Protein AF-A0A2U1KRF7-F1 (afdb_monomer_lite)

Sequence (469 aa):
MEERRSLESELLVAESEMSHTAIEYLTYWASHNYSDQDPPHFYTNRIFAVLMRTLLDIQHEHDFDFDFDEEDSNFRFGKECLLRLAKALGGDIMLPIASHHFSRALNRDSQQVVTMVLNSFHHPHPRVRWAAITAIARLSIELYSHFQLQYYTRVLPALASAMGDPRLQAHAASALINFNKNCTPDMLTPYLDEIVSALCLLLQSGNNKFWVQEVALTALASVADNSTQEQFQKYYDQVMPYLKAILLVSKDEKASCMLRVKAKRCIGHFVGKDKFRDDPKPVNSSFYDANSVYHELLVVLGYYWNGLSVSDLPLSYSTHFDRSLDYKSLGVTSIEELLVKMGDRVHWREHRESKVKYVMSASVVEVRRRLYLKPDVQTLLNSHHGEIKFGIFEDVYWDQFKRIFHYGFYGLTDLDHLCEALKDILEVELDRSGEKVIKAVKRYNLRKRKRQLSEPGPRPKKIAPSKCK

Structure (mmCIF, N/CA/C/O backbone):
data_AF-A0A2U1KRF7-F1
#
_entry.id   AF-A0A2U1KRF7-F1
#
loop_
_atom_site.group_PDB
_atom_site.id
_atom_site.type_symbol
_atom_site.label_atom_id
_atom_site.label_alt_id
_atom_site.label_comp_id
_atom_site.label_asym_id
_atom_site.label_entity_id
_atom_site.label_seq_id
_atom_site.pdbx_PDB_ins_code
_atom_site.Cartn_x
_atom_site.Cartn_y
_atom_site.Cartn_z
_atom_site.occupancy
_atom_site.B_iso_or_equiv
_atom_site.auth_seq_id
_atom_site.auth_comp_id
_atom_site.auth_asym_id
_atom_site.auth_atom_id
_atom_site.pdbx_PDB_model_num
ATOM 1 N N . MET A 1 1 ? 18.067 10.976 -38.534 1.00 59.56 1 MET A N 1
ATOM 2 C CA . MET A 1 1 ? 18.008 9.747 -39.367 1.00 59.56 1 MET A CA 1
ATOM 3 C C . MET A 1 1 ? 18.675 8.575 -38.654 1.00 59.56 1 MET A C 1
ATOM 5 O O . MET A 1 1 ? 18.077 7.513 -38.587 1.00 59.56 1 MET A O 1
ATOM 9 N N . GLU A 1 2 ? 19.865 8.777 -38.088 1.00 65.62 2 GLU A N 1
ATOM 10 C CA . GLU A 1 2 ? 20.607 7.772 -37.310 1.00 65.62 2 GLU A CA 1
ATOM 11 C C . GLU A 1 2 ? 19.913 7.401 -35.986 1.00 65.62 2 GLU A C 1
ATOM 13 O O . GLU A 1 2 ? 19.698 6.225 -35.720 1.00 65.62 2 GLU A O 1
ATOM 18 N N . GLU A 1 3 ? 19.405 8.390 -35.244 1.00 67.25 3 GLU A N 1
ATOM 19 C CA . GLU A 1 3 ? 18.611 8.167 -34.023 1.00 67.25 3 GLU A CA 1
ATOM 20 C C . GLU A 1 3 ? 17.322 7.363 -34.282 1.00 67.25 3 GLU A C 1
ATOM 22 O O . GLU A 1 3 ? 17.026 6.420 -33.557 1.00 67.25 3 GLU A O 1
ATOM 27 N N . ARG A 1 4 ? 16.594 7.652 -35.374 1.00 70.75 4 ARG A N 1
ATOM 28 C CA . ARG A 1 4 ? 15.397 6.875 -35.760 1.00 70.75 4 ARG A CA 1
ATOM 29 C C . ARG A 1 4 ? 15.736 5.408 -36.064 1.00 70.75 4 ARG A C 1
ATOM 31 O O . ARG A 1 4 ? 15.007 4.532 -35.622 1.00 70.75 4 ARG A O 1
ATOM 38 N N . ARG A 1 5 ? 16.857 5.129 -36.744 1.00 72.88 5 ARG A N 1
ATOM 39 C CA . ARG A 1 5 ? 17.315 3.744 -36.980 1.00 72.88 5 ARG A CA 1
ATOM 40 C C . ARG A 1 5 ? 17.711 3.040 -35.682 1.00 72.88 5 ARG A C 1
ATOM 42 O O . ARG A 1 5 ? 17.433 1.855 -35.533 1.00 72.88 5 ARG A O 1
ATOM 49 N N . SER A 1 6 ? 18.336 3.762 -34.750 1.00 72.56 6 SER A N 1
ATOM 50 C CA . SER A 1 6 ? 18.671 3.235 -33.422 1.00 72.56 6 SER A CA 1
ATOM 51 C C . SER A 1 6 ? 17.411 2.855 -32.642 1.00 72.56 6 SER A C 1
ATOM 53 O O . SER A 1 6 ? 17.327 1.749 -32.118 1.00 72.56 6 SER A O 1
ATOM 55 N N . LEU A 1 7 ? 16.403 3.734 -32.616 1.00 76.38 7 LEU A N 1
ATOM 56 C CA . LEU A 1 7 ? 15.120 3.473 -31.957 1.00 76.38 7 LEU A CA 1
ATOM 57 C C . LEU A 1 7 ? 14.370 2.303 -32.599 1.00 76.38 7 LEU A C 1
ATOM 59 O O . LEU A 1 7 ? 13.812 1.476 -31.888 1.00 76.38 7 LEU A O 1
ATOM 63 N N . GLU A 1 8 ? 14.368 2.203 -33.929 1.00 81.38 8 GLU A N 1
ATOM 64 C CA . GLU A 1 8 ? 13.766 1.068 -34.639 1.00 81.38 8 GLU A CA 1
ATOM 65 C C . GLU A 1 8 ? 14.461 -0.258 -34.311 1.00 81.38 8 GLU A C 1
ATOM 67 O O . GLU A 1 8 ? 13.778 -1.260 -34.105 1.00 81.38 8 GLU A O 1
ATOM 72 N N . SER A 1 9 ? 15.793 -0.266 -34.216 1.00 77.88 9 SER A N 1
ATOM 73 C CA . SER A 1 9 ? 16.566 -1.450 -33.830 1.00 77.88 9 SER A CA 1
ATOM 74 C C . SER A 1 9 ? 16.240 -1.901 -32.406 1.00 77.88 9 SER A C 1
ATOM 76 O O . SER A 1 9 ? 15.911 -3.065 -32.191 1.00 77.88 9 SER A O 1
ATOM 78 N N . GLU A 1 10 ? 16.280 -0.984 -31.438 1.00 74.69 10 GLU A N 1
ATOM 79 C CA . GLU A 1 10 ? 15.942 -1.284 -30.039 1.00 74.69 10 GLU A CA 1
ATOM 80 C C . GLU A 1 10 ? 14.489 -1.747 -29.895 1.00 74.69 10 GLU A C 1
ATOM 82 O O . GLU A 1 10 ? 14.181 -2.649 -29.119 1.00 74.69 10 GLU A O 1
ATOM 87 N N . LEU A 1 11 ? 13.578 -1.177 -30.682 1.00 82.62 11 LEU A N 1
ATOM 88 C CA . LEU A 1 11 ? 12.170 -1.550 -30.657 1.00 82.62 11 LEU A CA 1
ATOM 89 C C . LEU A 1 11 ? 11.923 -2.951 -31.216 1.00 82.62 11 LEU A C 1
ATOM 91 O O . LEU A 1 11 ? 11.101 -3.677 -30.661 1.00 82.62 11 LEU A O 1
ATOM 95 N N . LEU A 1 12 ? 12.658 -3.359 -32.255 1.00 81.94 12 LEU A N 1
ATOM 96 C CA . LEU A 1 12 ? 12.629 -4.740 -32.739 1.00 81.94 12 LEU A CA 1
ATOM 97 C C . LEU A 1 12 ? 13.078 -5.710 -31.642 1.00 81.94 12 LEU A C 1
ATOM 99 O O . LEU A 1 12 ? 12.375 -6.682 -31.382 1.00 81.94 12 LEU A O 1
ATOM 103 N N . VAL A 1 13 ? 14.184 -5.403 -30.955 1.00 71.81 13 VAL A N 1
ATOM 104 C CA . VAL A 1 13 ? 14.706 -6.218 -29.844 1.00 71.81 13 VAL A CA 1
ATOM 105 C C . VAL A 1 13 ? 13.703 -6.282 -28.686 1.00 71.81 13 VAL A C 1
ATOM 107 O O . VAL A 1 13 ? 13.439 -7.355 -28.142 1.00 71.81 13 VAL A O 1
ATOM 110 N N . ALA A 1 14 ? 13.088 -5.157 -28.322 1.00 74.94 14 ALA A N 1
ATOM 111 C CA . ALA A 1 14 ? 12.069 -5.105 -27.278 1.00 74.94 14 ALA A CA 1
ATOM 112 C C . ALA A 1 14 ? 10.817 -5.932 -27.640 1.00 74.94 14 ALA A C 1
ATOM 114 O O . ALA A 1 14 ? 10.256 -6.615 -26.785 1.00 74.94 14 ALA A O 1
ATOM 115 N N . GLU A 1 15 ? 10.386 -5.913 -28.904 1.00 80.81 15 GLU A N 1
ATOM 116 C CA . GLU A 1 15 ? 9.208 -6.650 -29.378 1.00 80.81 15 GLU A CA 1
ATOM 117 C C . GLU A 1 15 ? 9.442 -8.159 -29.541 1.00 80.81 15 GLU A C 1
ATOM 119 O O . GLU A 1 15 ? 8.498 -8.940 -29.340 1.00 80.81 15 GLU A O 1
ATOM 124 N N . SER A 1 16 ? 10.657 -8.567 -29.923 1.00 76.75 16 SER A N 1
ATOM 125 C CA . SER A 1 16 ? 11.012 -9.969 -30.159 1.00 76.75 16 SER A CA 1
ATOM 126 C C . SER A 1 16 ? 11.502 -10.682 -28.905 1.00 76.75 16 SER A C 1
ATOM 128 O O . SER A 1 16 ? 11.119 -11.825 -28.673 1.00 76.75 16 SER A O 1
ATOM 130 N N . GLU A 1 17 ? 12.334 -10.021 -28.099 1.00 74.00 17 GLU A N 1
ATOM 131 C CA . GLU A 1 17 ? 13.054 -10.641 -26.979 1.00 74.00 17 GLU A CA 1
ATOM 132 C C . GLU A 1 17 ? 12.569 -10.163 -25.607 1.00 74.00 17 GLU A C 1
ATOM 134 O O . GLU A 1 17 ? 12.989 -10.715 -24.594 1.00 74.00 17 GLU A O 1
ATOM 139 N N . MET A 1 18 ? 11.703 -9.140 -25.545 1.00 73.44 18 MET A N 1
ATOM 140 C CA . MET A 1 18 ? 11.281 -8.505 -24.285 1.00 73.44 18 MET A CA 1
ATOM 141 C C . MET A 1 18 ? 12.471 -8.053 -23.418 1.00 73.44 18 MET A C 1
ATOM 143 O O . MET A 1 18 ? 12.418 -8.071 -22.188 1.00 73.44 18 MET A O 1
ATOM 147 N N . SER A 1 19 ? 13.559 -7.632 -24.072 1.00 72.25 19 SER A N 1
ATOM 148 C CA . SER A 1 19 ? 14.790 -7.194 -23.414 1.00 72.25 19 SER A CA 1
ATOM 149 C C . SER A 1 19 ? 14.532 -6.005 -22.487 1.00 72.25 19 SER A C 1
ATOM 151 O O . SER A 1 19 ? 14.102 -4.939 -22.934 1.00 72.25 19 SER A O 1
ATOM 153 N N . HIS A 1 20 ? 14.836 -6.163 -21.194 1.00 73.75 20 HIS A N 1
ATOM 154 C CA . HIS A 1 20 ? 14.681 -5.090 -20.202 1.00 73.75 20 HIS A CA 1
ATOM 155 C C . HIS A 1 20 ? 15.513 -3.866 -20.562 1.00 73.75 20 HIS A C 1
ATOM 157 O O . HIS A 1 20 ? 15.028 -2.750 -20.443 1.00 73.75 20 HIS A O 1
ATOM 163 N N . THR A 1 21 ? 16.733 -4.058 -21.062 1.00 67.81 21 THR A N 1
ATOM 164 C CA . THR A 1 21 ? 17.613 -2.951 -21.459 1.00 67.81 21 THR A CA 1
ATOM 165 C C . THR A 1 21 ? 17.015 -2.139 -22.607 1.00 67.81 21 THR A C 1
ATOM 167 O O . THR A 1 21 ? 16.998 -0.911 -22.540 1.00 67.81 21 THR A O 1
ATOM 170 N N . ALA A 1 22 ? 16.470 -2.816 -23.623 1.00 66.31 22 ALA A N 1
ATOM 171 C CA . ALA A 1 22 ? 15.842 -2.155 -24.765 1.00 66.31 22 ALA A CA 1
ATOM 172 C C . ALA A 1 22 ? 14.556 -1.422 -24.347 1.00 66.31 22 ALA A C 1
ATOM 174 O O . ALA A 1 22 ? 14.349 -0.257 -24.689 1.00 66.31 22 ALA A O 1
ATOM 175 N N . ILE A 1 23 ? 13.710 -2.074 -23.540 1.00 75.38 23 ILE A N 1
ATOM 176 C CA . ILE A 1 23 ? 12.477 -1.480 -23.004 1.00 75.38 23 ILE A CA 1
ATOM 177 C C . ILE A 1 23 ? 12.789 -0.266 -22.121 1.00 75.38 23 ILE A C 1
ATOM 179 O O . ILE A 1 23 ? 12.109 0.753 -22.230 1.00 75.38 23 ILE A O 1
ATOM 183 N N . GLU A 1 24 ? 13.814 -0.346 -21.271 1.00 77.12 24 GLU A N 1
ATOM 184 C CA . GLU A 1 24 ? 14.255 0.747 -20.401 1.00 77.12 24 GLU A CA 1
ATOM 185 C C . GLU A 1 24 ? 14.721 1.948 -21.226 1.00 77.12 24 GLU A C 1
ATOM 187 O O . GLU A 1 24 ? 14.269 3.070 -20.992 1.00 77.12 24 GLU A O 1
ATOM 192 N N . TYR A 1 25 ? 15.572 1.711 -22.229 1.00 73.44 25 TYR A N 1
ATOM 193 C CA . TYR A 1 25 ? 16.068 2.754 -23.124 1.00 73.44 25 TYR A CA 1
ATOM 194 C C . TYR A 1 25 ? 14.927 3.452 -23.873 1.00 73.44 25 TYR A C 1
ATOM 196 O O . TYR A 1 25 ? 14.839 4.682 -23.869 1.00 73.44 25 TYR A O 1
ATOM 204 N N . LEU A 1 26 ? 14.003 2.680 -24.453 1.00 77.06 26 LEU A N 1
ATOM 205 C CA . LEU A 1 26 ? 12.843 3.212 -25.172 1.00 77.06 26 LEU A CA 1
ATOM 206 C C . LEU A 1 26 ? 11.880 3.958 -24.244 1.00 77.06 26 LEU A C 1
ATOM 208 O O . LEU A 1 26 ? 11.366 5.012 -24.615 1.00 77.06 26 LEU A O 1
ATOM 212 N N . THR A 1 27 ? 11.657 3.447 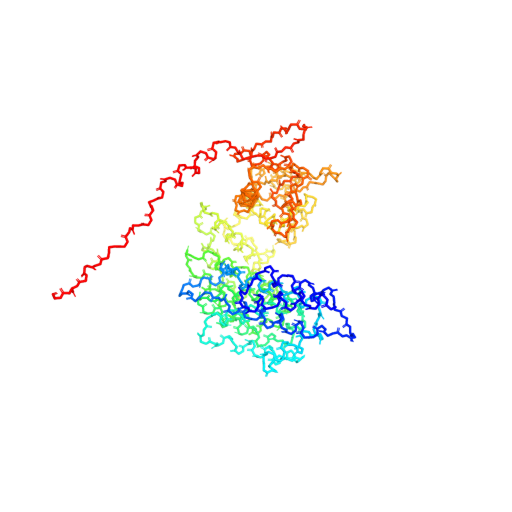-23.030 1.00 76.56 27 THR A N 1
ATOM 213 C CA . THR A 1 27 ? 10.821 4.102 -22.013 1.00 76.56 27 THR A CA 1
ATOM 214 C C . THR A 1 27 ? 11.433 5.432 -21.588 1.00 76.56 27 THR A C 1
ATOM 216 O O . THR A 1 27 ? 10.730 6.443 -21.530 1.00 76.56 27 THR A O 1
ATOM 219 N N . TYR A 1 28 ? 12.743 5.458 -21.327 1.00 77.19 28 TYR A N 1
ATOM 220 C CA . TYR A 1 28 ? 13.474 6.676 -20.997 1.00 77.19 28 TYR A CA 1
ATOM 221 C C . TYR A 1 28 ? 13.387 7.694 -22.134 1.00 77.19 28 TYR A C 1
ATOM 223 O O . TYR A 1 28 ? 13.001 8.840 -21.893 1.00 77.19 28 TYR A O 1
ATOM 231 N N . TRP A 1 29 ? 13.678 7.270 -23.368 1.00 79.69 29 TRP A N 1
ATOM 232 C CA . TRP A 1 29 ? 13.646 8.146 -24.535 1.00 79.69 29 TRP A CA 1
ATOM 233 C C . TRP A 1 29 ? 12.251 8.736 -24.752 1.00 79.69 29 TRP A C 1
ATOM 235 O O . TRP A 1 29 ? 12.123 9.956 -24.855 1.00 79.69 29 TRP A O 1
ATOM 245 N N . ALA A 1 30 ? 11.211 7.894 -24.730 1.00 80.88 30 ALA A N 1
ATOM 246 C CA . ALA A 1 30 ? 9.823 8.320 -24.900 1.00 80.88 30 ALA A CA 1
ATOM 247 C C . ALA A 1 30 ? 9.365 9.279 -23.790 1.00 80.88 30 ALA A C 1
ATOM 249 O O . ALA A 1 30 ? 8.558 10.163 -24.050 1.00 80.88 30 ALA A O 1
ATOM 250 N N . SER A 1 31 ? 9.906 9.142 -22.575 1.00 78.62 31 SER A N 1
ATOM 251 C CA . SER A 1 31 ? 9.578 10.012 -21.439 1.00 78.62 31 SER A CA 1
ATOM 252 C C . SER A 1 31 ? 10.248 11.393 -21.499 1.00 78.62 31 SER A C 1
ATOM 254 O O . SER A 1 31 ? 9.724 12.331 -20.908 1.00 78.62 31 SER A O 1
ATOM 256 N N . HIS A 1 32 ? 11.393 11.540 -22.179 1.00 76.31 32 HIS A N 1
ATOM 257 C CA . HIS A 1 32 ? 12.208 12.771 -22.131 1.00 76.31 32 HIS A CA 1
ATOM 258 C C . HIS A 1 32 ? 12.286 13.539 -23.455 1.00 76.31 32 HIS A C 1
ATOM 260 O O . HIS A 1 32 ? 12.604 14.724 -23.441 1.00 76.31 32 HIS A O 1
ATOM 266 N N . ASN A 1 33 ? 11.994 12.899 -24.589 1.00 70.62 33 ASN A N 1
ATOM 267 C CA . ASN A 1 33 ? 12.146 13.496 -25.922 1.00 70.62 33 ASN A CA 1
ATOM 268 C C . ASN A 1 33 ? 10.799 13.761 -26.613 1.00 70.62 33 ASN A C 1
ATOM 270 O O . ASN A 1 33 ? 10.704 13.768 -27.840 1.00 70.62 33 ASN A O 1
ATOM 274 N N . TYR A 1 34 ? 9.736 13.966 -25.831 1.00 64.44 34 TYR A N 1
ATOM 275 C CA . TYR A 1 34 ? 8.418 14.299 -26.363 1.00 64.44 34 TYR A CA 1
ATOM 276 C C . TYR A 1 34 ? 8.389 15.728 -26.941 1.00 64.44 34 TYR A C 1
ATOM 278 O O . TYR A 1 34 ? 8.794 16.683 -26.280 1.00 64.44 34 TYR A O 1
ATOM 286 N N . SER A 1 35 ? 7.878 15.878 -28.168 1.00 58.91 35 SER A N 1
ATOM 287 C CA . SER A 1 35 ? 7.647 17.167 -28.834 1.00 58.91 35 SER A CA 1
ATOM 288 C C . SER A 1 35 ? 6.315 17.149 -29.587 1.00 58.91 35 SER A C 1
ATOM 290 O O . SER A 1 35 ? 6.017 16.182 -30.287 1.00 58.91 35 SER A O 1
ATOM 292 N N . ASP A 1 36 ? 5.537 18.231 -29.492 1.00 55.41 36 ASP A N 1
ATOM 293 C CA . ASP A 1 36 ? 4.212 18.359 -30.123 1.00 55.41 36 ASP A CA 1
ATOM 294 C C . ASP A 1 36 ? 4.240 18.395 -31.670 1.00 55.41 36 ASP A C 1
ATOM 296 O O . ASP A 1 36 ? 3.179 18.344 -32.291 1.00 55.41 36 ASP A O 1
ATOM 300 N N . GLN A 1 37 ? 5.414 18.493 -32.319 1.00 54.06 37 GLN A N 1
ATOM 301 C CA . GLN A 1 37 ? 5.511 18.745 -33.769 1.00 54.06 37 GLN A CA 1
ATOM 302 C C . GLN A 1 37 ? 5.910 17.561 -34.679 1.00 54.06 37 GLN A C 1
ATOM 304 O O . GLN A 1 37 ? 5.771 17.723 -35.886 1.00 54.06 37 GLN A O 1
ATOM 309 N N . ASP A 1 38 ? 6.351 16.391 -34.189 1.00 53.59 38 ASP A N 1
ATOM 310 C CA . ASP A 1 38 ? 6.614 15.177 -35.014 1.00 53.59 38 ASP A CA 1
ATOM 311 C C . ASP A 1 38 ? 7.094 14.005 -34.119 1.00 53.59 38 ASP A C 1
ATOM 313 O O . ASP A 1 38 ? 7.801 14.289 -33.159 1.00 53.59 38 ASP A O 1
ATOM 317 N N . PRO A 1 39 ? 7.070 12.722 -34.545 1.00 51.59 39 PRO A N 1
ATOM 318 C CA . PRO A 1 39 ? 6.136 11.605 -34.325 1.00 51.59 39 PRO A CA 1
ATOM 319 C C . PRO A 1 39 ? 6.316 10.801 -32.992 1.00 51.59 39 PRO A C 1
ATOM 321 O O . PRO A 1 39 ? 6.534 9.581 -33.034 1.00 51.59 39 PRO A O 1
ATOM 324 N N . PRO A 1 40 ? 6.198 11.391 -31.784 1.00 53.28 40 PRO A N 1
ATOM 325 C CA . PRO A 1 40 ? 6.310 10.657 -30.519 1.00 53.28 40 PRO A CA 1
ATOM 326 C C . PRO A 1 40 ? 5.177 9.645 -30.329 1.00 53.28 40 PRO A C 1
ATOM 328 O O . PRO A 1 40 ? 5.375 8.613 -29.698 1.00 53.28 40 PRO A O 1
ATOM 331 N N . HIS A 1 41 ? 4.006 9.863 -30.937 1.00 67.88 41 HIS A N 1
ATOM 332 C CA . HIS A 1 41 ? 2.883 8.930 -30.827 1.00 67.88 41 HIS A CA 1
ATOM 333 C C . HIS A 1 41 ? 3.189 7.545 -31.401 1.00 67.88 41 HIS A C 1
ATOM 335 O O . HIS A 1 41 ? 2.669 6.565 -30.881 1.00 67.88 41 HIS A O 1
ATOM 341 N N . PHE A 1 42 ? 4.031 7.431 -32.434 1.00 76.31 42 PHE A N 1
ATOM 342 C CA . PHE A 1 42 ? 4.344 6.131 -33.031 1.00 76.31 42 PHE A CA 1
ATOM 343 C C . PHE A 1 42 ? 5.179 5.264 -32.081 1.00 76.31 42 PHE A C 1
ATOM 345 O O . PHE A 1 42 ? 4.794 4.135 -31.773 1.00 76.31 42 PHE A O 1
ATOM 352 N N . TYR A 1 43 ? 6.285 5.810 -31.571 1.00 78.06 43 TYR A N 1
ATOM 353 C CA . TYR A 1 43 ? 7.173 5.092 -30.658 1.00 78.06 43 TYR A CA 1
ATOM 354 C C . TYR A 1 43 ? 6.525 4.886 -29.290 1.00 78.06 43 TYR A C 1
ATOM 356 O O . TYR A 1 43 ? 6.574 3.771 -28.781 1.00 78.06 43 TYR A O 1
ATOM 364 N N . THR A 1 44 ? 5.831 5.894 -28.745 1.00 84.75 44 THR A N 1
ATOM 365 C CA . THR A 1 44 ? 5.078 5.765 -27.488 1.00 84.75 44 THR A CA 1
ATOM 366 C C . THR A 1 44 ? 3.975 4.707 -27.594 1.00 84.75 44 THR A C 1
ATOM 368 O O . THR A 1 44 ? 3.783 3.919 -26.672 1.00 84.75 44 THR A O 1
ATOM 371 N N . ASN A 1 45 ? 3.267 4.625 -28.724 1.00 87.19 45 ASN A N 1
ATOM 372 C CA . ASN A 1 45 ? 2.250 3.593 -28.932 1.00 87.19 45 ASN A CA 1
ATOM 373 C C . ASN A 1 45 ? 2.868 2.185 -28.987 1.00 87.19 45 ASN A C 1
ATOM 375 O O . ASN A 1 45 ? 2.352 1.254 -28.367 1.00 87.19 45 ASN A O 1
ATOM 379 N N . ARG A 1 46 ? 4.001 2.023 -29.681 1.00 88.12 46 ARG A N 1
ATOM 380 C CA . ARG A 1 46 ? 4.679 0.723 -29.771 1.00 88.12 46 ARG A CA 1
ATOM 381 C C . ARG A 1 46 ? 5.311 0.297 -28.448 1.00 88.12 46 ARG A C 1
ATOM 383 O O . ARG A 1 46 ? 5.109 -0.842 -28.041 1.00 88.12 46 ARG A O 1
ATOM 390 N N . ILE A 1 47 ? 5.987 1.197 -27.727 1.00 89.12 47 ILE A N 1
ATOM 391 C CA . ILE A 1 47 ? 6.515 0.872 -26.393 1.00 89.12 47 ILE A CA 1
ATOM 392 C C . ILE A 1 47 ? 5.381 0.567 -25.414 1.00 89.12 47 ILE A C 1
ATOM 394 O O . ILE A 1 47 ? 5.497 -0.375 -24.640 1.00 89.12 47 ILE A O 1
ATOM 398 N N . PHE A 1 48 ? 4.243 1.269 -25.492 1.00 90.94 48 PHE A N 1
ATOM 399 C CA . PHE A 1 48 ? 3.062 0.927 -24.700 1.00 90.94 48 PHE A CA 1
ATOM 400 C C . PHE A 1 48 ? 2.596 -0.505 -24.989 1.00 90.94 48 PHE A C 1
ATOM 402 O O . PHE A 1 48 ? 2.355 -1.266 -24.056 1.00 90.94 48 PHE A O 1
ATOM 409 N N . ALA A 1 49 ? 2.525 -0.905 -26.263 1.00 90.81 49 ALA A N 1
ATOM 410 C CA . ALA A 1 49 ? 2.158 -2.266 -26.652 1.00 90.81 49 ALA A CA 1
ATOM 411 C C . ALA A 1 49 ? 3.141 -3.319 -26.106 1.00 90.81 49 ALA A C 1
ATOM 413 O O . ALA A 1 49 ? 2.716 -4.359 -25.601 1.00 90.81 49 ALA A O 1
ATOM 414 N N . VAL A 1 50 ? 4.449 -3.040 -26.169 1.00 89.50 50 VAL A N 1
ATOM 415 C CA . VAL A 1 50 ? 5.486 -3.902 -25.580 1.00 89.50 50 VAL A CA 1
ATOM 416 C C . VAL A 1 50 ? 5.293 -4.017 -24.071 1.00 89.50 50 VAL A C 1
ATOM 418 O O . VAL A 1 50 ? 5.240 -5.128 -23.557 1.00 89.50 50 VAL A O 1
ATOM 421 N N . LEU A 1 51 ? 5.093 -2.900 -23.367 1.00 89.19 51 LEU A N 1
ATOM 422 C CA . LEU A 1 51 ? 4.844 -2.896 -21.924 1.00 89.19 51 LEU A CA 1
ATOM 423 C C . LEU A 1 51 ? 3.582 -3.684 -21.552 1.00 89.19 51 LEU A C 1
ATOM 425 O O . LEU A 1 51 ? 3.605 -4.426 -20.575 1.00 89.19 51 LEU A O 1
ATOM 429 N N . MET A 1 52 ? 2.503 -3.588 -22.339 1.00 90.38 52 MET A N 1
ATOM 430 C CA . MET A 1 52 ? 1.305 -4.411 -22.133 1.00 90.38 52 MET A CA 1
ATOM 431 C C . MET A 1 52 ? 1.607 -5.904 -22.272 1.00 90.38 52 MET A C 1
ATOM 433 O O . MET A 1 52 ? 1.140 -6.692 -21.454 1.00 90.38 52 MET A O 1
ATOM 437 N N . ARG A 1 53 ? 2.419 -6.306 -23.259 1.00 88.81 53 ARG A N 1
ATOM 438 C CA . ARG A 1 53 ? 2.868 -7.701 -23.392 1.00 88.81 53 ARG A CA 1
ATOM 439 C C . ARG A 1 53 ? 3.706 -8.132 -22.190 1.00 88.81 53 ARG A C 1
ATOM 441 O O . ARG A 1 53 ? 3.475 -9.215 -21.666 1.00 88.81 53 ARG A O 1
ATOM 448 N N . THR A 1 54 ? 4.600 -7.272 -21.705 1.00 82.00 54 THR A N 1
ATOM 449 C CA . THR A 1 54 ? 5.403 -7.530 -20.501 1.00 82.00 54 THR A CA 1
ATOM 450 C C . THR A 1 54 ? 4.544 -7.697 -19.246 1.00 82.00 54 THR A C 1
ATOM 452 O O . THR A 1 54 ? 4.850 -8.531 -18.403 1.00 82.00 54 THR A O 1
ATOM 455 N N . LEU A 1 55 ? 3.434 -6.964 -19.130 1.00 85.00 55 LEU A N 1
ATOM 456 C CA . LEU A 1 55 ? 2.478 -7.118 -18.026 1.00 85.00 55 LEU A CA 1
ATOM 457 C C . LEU A 1 55 ? 1.637 -8.403 -18.108 1.00 85.00 55 LEU A C 1
ATOM 459 O O . LEU A 1 55 ? 1.058 -8.812 -17.104 1.00 85.00 55 LEU A O 1
ATOM 463 N N . LEU A 1 56 ? 1.537 -9.024 -19.284 1.00 85.50 56 LEU A N 1
ATOM 464 C CA . LEU A 1 56 ? 0.847 -10.304 -19.468 1.00 85.50 56 LEU A CA 1
ATOM 465 C C . LEU A 1 56 ? 1.763 -11.510 -19.228 1.00 85.50 56 LEU A C 1
ATOM 467 O O . LEU A 1 56 ? 1.267 -12.631 -19.129 1.00 85.50 56 LEU A O 1
ATOM 471 N N . ASP A 1 57 ? 3.071 -11.285 -19.112 1.00 79.62 57 ASP A N 1
ATOM 472 C CA . ASP A 1 57 ? 4.062 -12.319 -18.831 1.00 79.62 57 ASP A CA 1
ATOM 473 C C . ASP A 1 57 ? 4.140 -12.599 -17.324 1.00 79.62 57 ASP A C 1
ATOM 475 O O . ASP A 1 57 ? 5.017 -12.115 -16.607 1.00 79.62 57 ASP A O 1
ATOM 479 N N . ILE A 1 58 ? 3.130 -13.327 -16.845 1.00 74.00 58 ILE A N 1
ATOM 480 C CA . ILE A 1 58 ? 2.959 -13.729 -15.447 1.00 74.00 58 ILE A CA 1
ATOM 481 C C . ILE A 1 58 ? 2.899 -15.258 -15.342 1.00 74.00 58 ILE A C 1
ATOM 483 O O . ILE A 1 58 ? 2.116 -15.905 -16.039 1.00 74.00 58 ILE A O 1
ATOM 487 N N . GLN A 1 59 ? 3.675 -15.862 -14.440 1.00 65.50 59 GLN A N 1
ATOM 488 C CA . GLN A 1 59 ? 3.743 -17.322 -14.296 1.00 65.50 59 GLN A CA 1
ATOM 489 C C . GLN A 1 59 ? 2.437 -17.885 -13.732 1.00 65.50 59 GLN A C 1
ATOM 491 O O . GLN A 1 59 ? 1.978 -17.446 -12.682 1.00 65.50 59 GLN A O 1
ATOM 496 N N . HIS A 1 60 ? 1.816 -18.863 -14.394 1.00 57.12 60 HIS A N 1
ATOM 497 C CA . HIS A 1 60 ? 0.557 -19.482 -13.957 1.00 57.12 60 HIS A CA 1
ATOM 498 C C . HIS A 1 60 ? 0.777 -20.530 -12.853 1.00 57.12 60 HIS A C 1
ATOM 500 O O . HIS A 1 60 ? 0.633 -21.725 -13.100 1.00 57.12 60 HIS A O 1
ATOM 506 N N . GLU A 1 61 ? 1.125 -20.118 -11.636 1.00 51.84 61 GLU A N 1
ATOM 507 C CA . GLU A 1 61 ? 1.231 -21.070 -10.525 1.00 51.84 61 GLU A CA 1
ATOM 508 C C . GLU A 1 61 ? -0.098 -21.280 -9.790 1.00 51.84 61 GLU A C 1
ATOM 510 O O . GLU A 1 61 ? -0.878 -20.355 -9.543 1.00 51.84 61 GLU A O 1
ATOM 515 N N . HIS A 1 62 ? -0.347 -22.549 -9.462 1.00 48.97 62 HIS A N 1
ATOM 516 C CA . HIS A 1 62 ? -1.579 -23.073 -8.873 1.00 48.97 62 HIS A CA 1
ATOM 517 C C . HIS A 1 62 ? -1.755 -22.677 -7.387 1.00 48.97 62 HIS A C 1
ATOM 519 O O . HIS A 1 62 ? -2.875 -22.753 -6.878 1.00 48.97 62 HIS A O 1
ATOM 525 N N . ASP A 1 63 ? -0.677 -22.189 -6.752 1.00 47.25 63 ASP A N 1
ATOM 526 C CA . ASP A 1 63 ? -0.558 -21.809 -5.334 1.00 47.25 63 ASP A CA 1
ATOM 527 C C . ASP A 1 63 ? -0.050 -20.361 -5.153 1.00 47.25 63 ASP A C 1
ATOM 529 O O . ASP A 1 63 ? 0.707 -20.065 -4.235 1.00 47.25 63 ASP A O 1
ATOM 533 N N . PHE A 1 64 ? -0.444 -19.441 -6.041 1.00 51.44 64 PHE A N 1
ATOM 534 C CA . PHE A 1 64 ? -0.066 -18.026 -5.932 1.00 51.44 64 PHE A CA 1
ATOM 535 C C . PHE A 1 64 ? -0.530 -17.421 -4.592 1.00 51.44 64 PHE A C 1
ATOM 537 O O . PHE A 1 64 ? -1.738 -17.276 -4.365 1.00 51.44 64 PHE A O 1
ATOM 544 N N . ASP A 1 65 ? 0.422 -17.054 -3.729 1.00 52.62 65 ASP A N 1
ATOM 545 C CA . ASP A 1 65 ? 0.161 -16.273 -2.520 1.00 52.62 65 ASP A CA 1
ATOM 546 C C . ASP A 1 65 ? 0.122 -14.790 -2.914 1.00 52.62 65 ASP A C 1
ATOM 548 O O . ASP A 1 65 ? 1.142 -14.127 -3.110 1.00 52.62 65 ASP A O 1
ATOM 552 N N . PHE A 1 66 ? -1.102 -14.293 -3.101 1.00 52.59 66 PHE A N 1
ATOM 553 C CA . PHE A 1 66 ? -1.443 -12.978 -3.656 1.00 52.59 66 PHE A CA 1
ATOM 554 C C . PHE A 1 66 ? -0.819 -11.777 -2.935 1.00 52.59 66 PHE A C 1
ATOM 556 O O . PHE A 1 66 ? -0.875 -10.656 -3.443 1.00 52.59 66 PHE A O 1
ATOM 563 N N . ASP A 1 67 ? -0.248 -12.004 -1.759 1.00 49.59 67 ASP A N 1
ATOM 564 C CA . ASP A 1 67 ? 0.187 -10.969 -0.837 1.00 49.59 67 ASP A CA 1
ATOM 565 C C . ASP A 1 67 ? 1.713 -10.942 -0.619 1.00 49.59 67 ASP A C 1
ATOM 567 O O . ASP A 1 67 ? 2.209 -10.025 0.039 1.00 49.59 67 ASP A O 1
ATOM 571 N N . PHE A 1 68 ? 2.466 -11.884 -1.211 1.00 42.69 68 PHE A N 1
ATOM 572 C CA . PHE A 1 68 ? 3.939 -11.918 -1.155 1.00 42.69 68 PHE A CA 1
ATOM 573 C C . PHE A 1 68 ? 4.629 -11.875 -2.527 1.00 42.69 68 PHE A C 1
ATOM 575 O O . PHE A 1 68 ? 5.697 -11.271 -2.630 1.00 42.69 68 PHE A O 1
ATOM 582 N N . ASP A 1 69 ? 4.006 -12.391 -3.589 1.00 46.50 69 ASP A N 1
ATOM 583 C CA . ASP A 1 69 ? 4.685 -12.561 -4.879 1.00 46.50 69 ASP A CA 1
ATOM 584 C C . ASP A 1 69 ? 4.309 -11.483 -5.917 1.00 46.50 69 ASP A C 1
ATOM 586 O O . ASP A 1 69 ? 3.735 -11.759 -6.971 1.00 46.50 69 ASP A O 1
ATOM 590 N N . GLU A 1 70 ? 4.724 -10.230 -5.677 1.00 49.03 70 GLU A N 1
ATOM 591 C CA . GLU A 1 70 ? 4.975 -9.254 -6.767 1.00 49.03 70 GLU A CA 1
ATOM 592 C C . GLU A 1 70 ? 6.344 -9.526 -7.460 1.00 49.03 70 GLU A C 1
ATOM 594 O O . GLU A 1 70 ? 7.013 -8.602 -7.936 1.00 49.03 70 GLU A O 1
ATOM 599 N N . GLU A 1 71 ? 6.804 -10.783 -7.491 1.00 47.97 71 GLU A N 1
ATOM 600 C CA . GLU A 1 71 ? 8.180 -11.172 -7.852 1.00 47.97 71 GLU A CA 1
ATOM 601 C C . GLU A 1 71 ? 8.354 -11.776 -9.259 1.00 47.97 71 GLU A C 1
ATOM 603 O O . GLU A 1 71 ? 9.430 -12.282 -9.570 1.00 47.97 71 GLU A O 1
ATOM 608 N N . ASP A 1 72 ? 7.385 -11.653 -10.174 1.00 54.75 72 ASP A N 1
ATOM 609 C CA . ASP A 1 72 ? 7.714 -11.8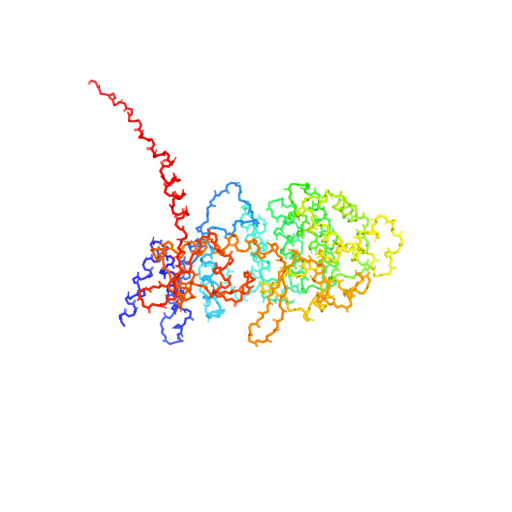34 -11.596 1.00 54.75 72 ASP A CA 1
ATOM 610 C C . ASP A 1 72 ? 8.472 -10.593 -12.092 1.00 54.75 72 ASP A C 1
ATOM 612 O O . ASP A 1 72 ? 7.919 -9.490 -12.205 1.00 54.75 72 ASP A O 1
ATOM 616 N N . SER A 1 73 ? 9.770 -10.772 -12.368 1.00 61.94 73 SER A N 1
ATOM 617 C CA . SER A 1 73 ? 10.692 -9.692 -12.744 1.00 61.94 73 SER A CA 1
ATOM 618 C C . SER A 1 73 ? 10.177 -8.885 -13.936 1.00 61.94 73 SER A C 1
ATOM 620 O O . SER A 1 73 ? 10.292 -7.660 -13.927 1.00 61.94 73 SER A O 1
ATOM 622 N N . ASN A 1 74 ? 9.543 -9.547 -14.909 1.00 70.62 74 ASN A N 1
ATOM 623 C CA . ASN A 1 74 ? 8.985 -8.923 -16.106 1.00 70.62 74 ASN A CA 1
ATOM 624 C C . ASN A 1 74 ? 7.753 -8.075 -15.779 1.00 70.62 74 ASN A C 1
ATOM 626 O O . ASN A 1 74 ? 7.748 -6.881 -16.083 1.00 70.62 74 ASN A O 1
ATOM 630 N N . PHE A 1 75 ? 6.752 -8.634 -15.091 1.00 75.38 75 PHE A N 1
ATOM 631 C CA . PHE A 1 75 ? 5.554 -7.893 -14.684 1.00 75.38 75 PHE A CA 1
ATOM 632 C C . PHE A 1 75 ? 5.907 -6.640 -13.875 1.00 75.38 75 PHE A C 1
ATOM 634 O O . PHE A 1 75 ? 5.450 -5.536 -14.184 1.00 75.38 75 PHE A O 1
ATOM 641 N N . ARG A 1 76 ? 6.767 -6.787 -12.860 1.00 72.31 76 ARG A N 1
ATOM 642 C CA . ARG A 1 76 ? 7.197 -5.671 -12.011 1.00 72.31 76 ARG A CA 1
ATOM 643 C C . ARG A 1 76 ? 7.963 -4.613 -12.805 1.00 72.31 76 ARG A C 1
ATOM 645 O O . ARG A 1 76 ? 7.682 -3.423 -12.659 1.00 72.31 76 ARG A O 1
ATOM 652 N N . PHE A 1 77 ? 8.903 -5.038 -13.647 1.00 73.75 77 PHE A N 1
ATOM 653 C CA . PHE A 1 77 ? 9.680 -4.145 -14.504 1.00 73.75 77 PHE A CA 1
ATOM 654 C C . PHE A 1 77 ? 8.779 -3.370 -15.479 1.00 73.75 77 PHE A C 1
ATOM 656 O O . PHE A 1 77 ? 8.854 -2.141 -15.553 1.00 73.75 77 PHE A O 1
ATOM 663 N N . GLY A 1 78 ? 7.863 -4.062 -16.163 1.00 77.69 78 GLY A N 1
ATOM 664 C CA . GLY A 1 78 ? 6.903 -3.457 -17.086 1.00 77.69 78 GLY A CA 1
ATOM 665 C C . GLY A 1 78 ? 5.968 -2.461 -16.395 1.00 77.69 78 GLY A C 1
ATOM 666 O O . GLY A 1 78 ? 5.743 -1.367 -16.913 1.00 77.69 78 GLY A O 1
ATOM 667 N N . LYS A 1 79 ? 5.481 -2.791 -15.191 1.00 81.00 79 LYS A N 1
ATOM 668 C CA . LYS A 1 79 ? 4.632 -1.915 -14.363 1.00 81.00 79 LYS A CA 1
ATOM 669 C C . LYS A 1 79 ? 5.341 -0.609 -14.004 1.00 81.00 79 LYS A C 1
ATOM 671 O O . LYS A 1 79 ? 4.741 0.457 -14.134 1.00 81.00 79 LYS A O 1
ATOM 676 N N . GLU A 1 80 ? 6.605 -0.675 -13.590 1.00 78.12 80 GLU A N 1
ATOM 677 C CA . GLU A 1 80 ? 7.387 0.516 -13.234 1.00 78.12 80 GLU A CA 1
ATOM 678 C C . GLU A 1 80 ? 7.729 1.373 -14.463 1.00 78.12 80 GLU A C 1
ATOM 680 O O . GLU A 1 80 ? 7.639 2.601 -14.418 1.00 78.12 80 GLU A O 1
ATOM 685 N N . CYS A 1 81 ? 8.073 0.747 -15.593 1.00 77.88 81 CYS A N 1
ATOM 686 C CA . CYS A 1 81 ? 8.289 1.457 -16.856 1.00 77.88 81 CYS A CA 1
ATOM 687 C C . CYS A 1 81 ? 7.024 2.187 -17.319 1.00 77.88 81 CYS A C 1
ATOM 689 O O . CYS A 1 81 ? 7.078 3.375 -17.640 1.00 77.88 81 CYS A O 1
ATOM 691 N N . LEU A 1 82 ? 5.871 1.514 -17.280 1.00 88.19 82 LEU A N 1
ATOM 692 C CA . LEU A 1 82 ? 4.593 2.116 -17.643 1.00 88.19 82 LEU A CA 1
ATOM 693 C C . LEU A 1 82 ? 4.223 3.280 -16.719 1.00 88.19 82 LEU A C 1
ATOM 695 O O . LEU A 1 82 ? 3.732 4.301 -17.196 1.00 88.19 82 LEU A O 1
ATOM 699 N N . LEU A 1 83 ? 4.475 3.152 -15.413 1.00 82.56 83 LEU A N 1
ATOM 700 C CA . LEU A 1 83 ? 4.227 4.224 -14.451 1.00 82.56 83 LEU A CA 1
ATOM 701 C C . LEU A 1 83 ? 5.080 5.464 -14.751 1.00 82.56 83 LEU A C 1
ATOM 703 O O . LEU A 1 83 ? 4.558 6.579 -14.736 1.00 82.56 83 LEU A O 1
ATOM 707 N N . ARG A 1 84 ? 6.375 5.283 -15.035 1.00 81.44 84 ARG A N 1
ATOM 708 C CA . ARG A 1 84 ? 7.283 6.385 -15.394 1.00 81.44 84 ARG A CA 1
ATOM 709 C C . ARG A 1 84 ? 6.865 7.053 -16.700 1.00 81.44 84 ARG A C 1
ATOM 711 O O . ARG A 1 84 ? 6.742 8.276 -16.729 1.00 81.44 84 ARG A O 1
ATOM 718 N N . LEU A 1 85 ? 6.548 6.257 -17.722 1.00 84.50 85 LEU A N 1
ATOM 719 C CA . LEU A 1 85 ? 6.044 6.751 -19.003 1.00 84.50 85 LEU A CA 1
ATOM 720 C C . LEU A 1 85 ? 4.752 7.560 -18.821 1.00 84.50 85 LEU A C 1
ATOM 722 O O . LEU A 1 85 ? 4.625 8.663 -19.348 1.00 84.50 85 LEU A O 1
ATOM 726 N N . ALA A 1 86 ? 3.812 7.044 -18.023 1.00 87.50 86 ALA A N 1
ATOM 727 C CA . ALA A 1 86 ? 2.540 7.707 -17.767 1.00 87.50 86 ALA A CA 1
ATOM 728 C C . ALA A 1 86 ? 2.695 9.033 -17.014 1.00 87.50 86 ALA A C 1
ATOM 730 O O . ALA A 1 86 ? 2.013 10.005 -17.337 1.00 87.50 86 ALA A O 1
ATOM 731 N N . LYS A 1 87 ? 3.606 9.090 -16.035 1.00 82.31 87 LYS A N 1
ATOM 732 C CA . LYS A 1 87 ? 3.916 10.321 -15.295 1.00 82.31 87 LYS A CA 1
ATOM 733 C C . LYS A 1 87 ? 4.582 11.379 -16.170 1.00 82.31 87 LYS A C 1
ATOM 735 O O . LYS A 1 87 ? 4.289 12.555 -15.993 1.00 82.31 87 LYS A O 1
ATOM 740 N N . ALA A 1 88 ? 5.458 10.970 -17.085 1.00 82.44 88 ALA A N 1
ATOM 741 C CA . ALA A 1 88 ? 6.176 11.891 -17.959 1.00 82.44 88 ALA A CA 1
ATOM 742 C C . ALA A 1 88 ? 5.277 12.490 -19.052 1.00 82.44 88 ALA A C 1
ATOM 744 O O . ALA A 1 88 ? 5.328 13.689 -19.301 1.00 82.44 88 ALA A O 1
ATOM 745 N N . LEU A 1 89 ? 4.436 11.664 -19.681 1.00 85.25 89 LEU A N 1
ATOM 746 C CA . LEU A 1 89 ? 3.603 12.079 -20.817 1.00 85.25 89 LEU A CA 1
ATOM 747 C C . LEU A 1 89 ? 2.221 12.609 -20.413 1.00 85.25 89 LEU A C 1
ATOM 749 O O . LEU A 1 89 ? 1.574 13.321 -21.174 1.00 85.25 89 LEU A O 1
ATOM 753 N N . GLY A 1 90 ? 1.740 12.261 -19.222 1.00 84.31 90 GLY A N 1
ATOM 754 C CA . GLY A 1 90 ? 0.430 12.687 -18.746 1.00 84.31 90 GLY A CA 1
ATOM 755 C C . GLY A 1 90 ? -0.753 12.016 -19.458 1.00 84.31 90 GLY A C 1
ATOM 756 O O . GLY A 1 90 ? -0.628 11.249 -20.418 1.00 84.31 90 GLY A O 1
ATOM 757 N N . GLY A 1 91 ? -1.953 12.290 -18.939 1.00 83.94 91 GLY A N 1
ATOM 758 C CA . GLY A 1 91 ? -3.186 11.617 -19.356 1.00 83.94 91 GLY A CA 1
ATOM 759 C C . GLY A 1 91 ? -3.653 11.965 -20.770 1.00 83.94 91 GLY A C 1
ATOM 760 O O . GLY A 1 91 ? -4.269 11.126 -21.422 1.00 83.94 91 GLY A O 1
ATOM 761 N N . ASP A 1 92 ? -3.340 13.159 -21.275 1.00 83.62 92 ASP A N 1
ATOM 762 C CA . ASP A 1 92 ? -3.800 13.605 -22.597 1.00 83.62 92 ASP A CA 1
ATOM 763 C C . ASP A 1 92 ? -3.201 12.791 -23.744 1.00 83.62 92 ASP A C 1
ATOM 765 O O . ASP A 1 92 ? -3.872 12.560 -24.749 1.00 83.62 92 ASP A O 1
ATOM 769 N N . ILE A 1 93 ? -1.981 12.288 -23.557 1.00 84.88 93 ILE A N 1
ATOM 770 C CA . ILE A 1 93 ? -1.281 11.443 -24.528 1.00 84.88 93 ILE A CA 1
ATOM 771 C C . ILE A 1 93 ? -1.539 9.966 -24.233 1.00 84.88 93 ILE A C 1
ATOM 773 O O . ILE A 1 93 ? -1.823 9.179 -25.139 1.00 84.88 93 ILE A O 1
ATOM 777 N N . MET A 1 94 ? -1.461 9.576 -22.959 1.00 86.75 94 MET A N 1
ATOM 778 C CA . MET A 1 94 ? -1.523 8.168 -22.571 1.00 86.75 94 MET A CA 1
ATOM 779 C C . MET A 1 94 ? -2.928 7.581 -22.652 1.00 86.75 94 MET A C 1
ATOM 781 O O . MET A 1 94 ? -3.066 6.416 -23.018 1.00 86.75 94 MET A O 1
ATOM 785 N N . LEU A 1 95 ? -3.977 8.355 -22.346 1.00 84.62 95 LEU A N 1
ATOM 786 C CA . LEU A 1 95 ? -5.348 7.839 -22.383 1.00 84.62 95 LEU A CA 1
ATOM 787 C C . LEU A 1 95 ? -5.790 7.452 -23.800 1.00 84.62 95 LEU A C 1
ATOM 789 O O . LEU A 1 95 ? -6.326 6.355 -23.932 1.00 84.62 95 LEU A O 1
ATOM 793 N N . PRO A 1 96 ? -5.562 8.248 -24.866 1.00 85.12 96 PRO A N 1
ATOM 794 C CA . PRO A 1 96 ? -5.874 7.817 -26.231 1.00 85.12 96 PRO A CA 1
ATOM 795 C C . PRO A 1 96 ? -5.122 6.552 -26.660 1.00 85.12 96 PRO A C 1
ATOM 797 O O . PRO A 1 96 ? -5.718 5.671 -27.280 1.00 85.12 96 PRO A O 1
ATOM 800 N N . ILE A 1 97 ? -3.839 6.436 -26.298 1.00 86.88 97 ILE A N 1
ATOM 801 C CA . ILE A 1 97 ? -3.019 5.255 -26.610 1.00 86.88 97 ILE A CA 1
ATOM 802 C C . ILE A 1 97 ? -3.574 4.026 -25.885 1.00 86.88 97 ILE A C 1
ATOM 804 O O . ILE A 1 97 ? -3.870 3.016 -26.520 1.00 86.88 97 ILE A O 1
ATOM 808 N N . ALA A 1 98 ? -3.798 4.126 -24.573 1.00 86.50 98 ALA A N 1
ATOM 809 C CA . ALA A 1 98 ? -4.410 3.060 -23.790 1.00 86.50 98 ALA A CA 1
ATOM 810 C C . ALA A 1 98 ? -5.794 2.688 -24.344 1.00 86.50 98 ALA A C 1
ATOM 812 O O . ALA A 1 98 ? -6.080 1.516 -24.567 1.00 86.50 98 ALA A O 1
ATOM 813 N N . SER A 1 99 ? -6.637 3.681 -24.638 1.00 84.19 99 SER A N 1
ATOM 814 C CA . SER A 1 99 ? -7.965 3.495 -25.229 1.00 84.19 99 SER A CA 1
ATOM 815 C C . SER A 1 99 ? -7.907 2.655 -26.500 1.00 84.19 99 SER A C 1
ATOM 817 O O . SER A 1 99 ? -8.690 1.722 -26.651 1.00 84.19 99 SER A O 1
ATOM 819 N N . HIS A 1 100 ? -6.955 2.939 -27.391 1.00 84.88 100 HIS A N 1
ATOM 820 C CA . HIS A 1 100 ? -6.773 2.186 -28.626 1.00 84.88 100 HIS A CA 1
ATOM 821 C C . HIS A 1 100 ? -6.472 0.702 -28.361 1.00 84.88 100 HIS A C 1
ATOM 823 O O . HIS A 1 100 ? -7.126 -0.163 -28.943 1.00 84.88 100 HIS A O 1
ATOM 829 N N . HIS A 1 101 ? -5.557 0.405 -27.432 1.00 83.31 101 HIS A N 1
ATOM 830 C CA . HIS A 1 101 ? -5.192 -0.972 -27.065 1.00 83.31 101 HIS A CA 1
ATOM 831 C C . HIS A 1 101 ? -6.301 -1.719 -26.324 1.00 83.31 101 HIS A C 1
ATOM 833 O O . HIS A 1 101 ? -6.493 -2.915 -26.526 1.00 83.31 101 HIS A O 1
ATOM 839 N N . PHE A 1 102 ? -7.090 -1.019 -25.512 1.00 80.88 102 PHE A N 1
ATOM 840 C CA . PHE A 1 102 ? -8.186 -1.610 -24.745 1.00 80.88 102 PHE A CA 1
ATOM 841 C C . PHE A 1 102 ? -9.530 -1.577 -25.485 1.00 80.88 102 PHE A C 1
ATOM 843 O O . PHE A 1 102 ? -10.581 -1.500 -24.853 1.00 80.88 102 PHE A O 1
ATOM 850 N N . SER A 1 103 ? -9.529 -1.616 -26.823 1.00 76.81 103 SER A N 1
ATOM 851 C CA . SER A 1 103 ? -10.756 -1.631 -27.645 1.00 76.81 103 SER A CA 1
ATOM 852 C C . SER A 1 103 ? -11.737 -0.494 -27.313 1.00 76.81 103 SER A C 1
ATOM 854 O O . SER A 1 103 ? -12.954 -0.666 -27.343 1.00 76.81 103 SER A O 1
ATOM 856 N N . ARG A 1 104 ? -11.203 0.687 -26.986 1.00 64.62 104 ARG A N 1
ATOM 857 C CA . ARG A 1 104 ? -11.920 1.904 -26.568 1.00 64.62 104 ARG A CA 1
ATOM 858 C C . ARG A 1 104 ? -12.655 1.801 -25.225 1.00 64.62 104 ARG A C 1
ATOM 860 O O . ARG A 1 104 ? -13.460 2.675 -24.914 1.00 64.62 104 ARG A O 1
ATOM 867 N N . ALA A 1 105 ? -12.362 0.781 -24.414 1.00 61.44 105 ALA A N 1
ATOM 868 C CA . ALA A 1 105 ? -12.948 0.613 -23.081 1.00 61.44 105 ALA A CA 1
ATOM 869 C C . ALA A 1 105 ? -12.448 1.655 -22.066 1.00 61.44 105 ALA A C 1
ATOM 871 O O . ALA A 1 105 ? -13.179 2.028 -21.151 1.00 61.44 105 ALA A O 1
ATOM 872 N N . LEU A 1 106 ? -11.214 2.139 -22.239 1.00 66.50 106 LEU A N 1
ATOM 873 C CA . LEU A 1 106 ? -10.644 3.233 -21.454 1.00 66.50 106 LEU A CA 1
ATOM 874 C C . LEU A 1 106 ? -10.901 4.560 -22.162 1.00 66.50 106 LEU A C 1
ATOM 876 O O . LEU A 1 106 ? -10.474 4.759 -23.294 1.00 66.50 106 LEU A O 1
ATOM 880 N N . ASN A 1 107 ? -11.601 5.476 -21.510 1.00 66.56 107 ASN A N 1
ATOM 881 C CA . ASN A 1 107 ? -11.835 6.832 -21.995 1.00 66.56 107 ASN A CA 1
ATOM 882 C C . ASN A 1 107 ? -11.665 7.826 -20.835 1.00 66.56 107 ASN A C 1
ATOM 884 O O . ASN A 1 107 ? -11.289 7.445 -19.727 1.00 66.56 107 ASN A O 1
ATOM 888 N N . ARG A 1 108 ? -11.910 9.115 -21.091 1.00 69.94 108 ARG A N 1
ATOM 889 C CA . ARG A 1 108 ? -11.852 10.149 -20.043 1.00 69.94 108 ARG A CA 1
ATOM 890 C C . ARG A 1 108 ? -13.007 10.056 -19.036 1.00 69.94 108 ARG A C 1
ATOM 892 O O . ARG A 1 108 ? -12.994 10.784 -18.049 1.00 69.94 108 ARG A O 1
ATOM 899 N N . ASP A 1 109 ? -13.987 9.184 -19.267 1.00 73.44 109 ASP A N 1
ATOM 900 C CA . ASP A 1 109 ? -15.082 8.964 -18.335 1.00 73.44 109 ASP A CA 1
ATOM 901 C C . ASP A 1 109 ? -14.653 7.987 -17.230 1.00 73.44 109 ASP A C 1
ATOM 903 O O . ASP A 1 109 ? -14.639 6.760 -17.378 1.00 73.44 109 ASP A O 1
ATOM 907 N N . SER A 1 110 ? -14.318 8.567 -16.077 1.00 74.19 110 SER A N 1
ATOM 908 C CA . SER A 1 110 ? -13.969 7.819 -14.869 1.00 74.19 110 SER A CA 1
ATOM 909 C C . SER A 1 110 ? -15.044 6.801 -14.459 1.00 74.19 110 SER A C 1
ATOM 911 O O . SER A 1 110 ? -14.701 5.740 -13.939 1.00 74.19 110 SER A O 1
ATOM 913 N N . GLN A 1 111 ? -16.327 7.047 -14.750 1.00 82.88 111 GLN A N 1
ATOM 914 C CA . GLN A 1 111 ? -17.417 6.163 -14.341 1.00 82.88 111 GLN A CA 1
ATOM 915 C C . GLN A 1 111 ? -17.396 4.839 -15.106 1.00 82.88 111 GLN A C 1
ATOM 917 O O . GLN A 1 111 ? -17.649 3.779 -14.518 1.00 82.88 111 GLN A O 1
ATOM 922 N N . GLN A 1 112 ? -17.075 4.870 -16.400 1.00 83.19 112 GLN A N 1
ATOM 923 C CA . GLN A 1 112 ? -16.973 3.660 -17.212 1.00 83.19 112 GLN A CA 1
ATOM 924 C C . GLN A 1 112 ? -15.788 2.800 -16.768 1.00 83.19 112 GLN A C 1
ATOM 926 O O . GLN A 1 112 ? -15.947 1.592 -16.578 1.00 83.19 112 GLN A O 1
ATOM 931 N N . VAL A 1 113 ? -14.632 3.424 -16.518 1.00 84.44 113 VAL A N 1
ATOM 932 C CA . VAL A 1 113 ? -13.427 2.729 -16.041 1.00 84.44 113 VAL A CA 1
ATOM 933 C C . VAL A 1 113 ? -13.680 2.075 -14.684 1.00 84.44 113 VAL A C 1
ATOM 935 O O . VAL A 1 113 ? -13.423 0.884 -14.514 1.00 84.44 113 VAL A O 1
ATOM 938 N N . VAL A 1 114 ? -14.260 2.809 -13.732 1.00 89.50 114 VAL A N 1
ATOM 939 C CA . VAL A 1 114 ? -14.586 2.272 -12.403 1.00 89.50 114 VAL A CA 1
ATOM 940 C C . VAL A 1 114 ? -15.601 1.139 -12.496 1.00 89.50 114 VAL A C 1
ATOM 942 O O . VAL A 1 114 ? -15.462 0.127 -11.817 1.00 89.50 114 VAL A O 1
ATOM 945 N N . THR A 1 115 ? -16.592 1.257 -13.380 1.00 91.06 115 THR A N 1
ATOM 946 C CA . THR A 1 115 ? -17.571 0.189 -13.609 1.00 91.06 115 THR A CA 1
ATOM 947 C C . THR A 1 115 ? -16.921 -1.073 -14.161 1.00 91.06 115 THR A C 1
ATOM 949 O O . THR A 1 115 ? -17.199 -2.162 -13.666 1.00 91.06 115 THR A O 1
ATOM 952 N N . MET A 1 116 ? -16.026 -0.938 -15.138 1.00 90.06 116 MET A N 1
ATOM 953 C CA . MET A 1 116 ? -15.268 -2.058 -15.694 1.00 90.06 116 MET A CA 1
ATOM 954 C C . MET A 1 116 ? -14.418 -2.755 -14.619 1.00 90.06 116 MET A C 1
ATOM 956 O O . MET A 1 116 ? -14.429 -3.984 -14.518 1.00 90.06 116 MET A O 1
ATOM 960 N N . VAL A 1 117 ? -13.723 -1.978 -13.783 1.00 93.62 117 VAL A N 1
ATOM 961 C CA . VAL A 1 117 ? -12.906 -2.509 -12.682 1.00 93.62 117 VAL A CA 1
ATOM 962 C C . VAL A 1 117 ? -13.780 -3.228 -11.652 1.00 93.62 117 VAL A C 1
ATOM 964 O O . VAL A 1 117 ? -13.491 -4.369 -11.309 1.00 93.62 117 VAL A O 1
ATOM 967 N N . LEU A 1 118 ? -14.884 -2.624 -11.207 1.00 94.38 118 LEU A N 1
ATOM 968 C CA . LEU A 1 118 ? -15.786 -3.241 -10.227 1.00 94.38 118 LEU A CA 1
ATOM 969 C C . LEU A 1 118 ? -16.448 -4.518 -10.759 1.00 94.38 118 LEU A C 1
ATOM 971 O O . LEU A 1 118 ? -16.576 -5.493 -10.025 1.00 94.38 118 LEU A O 1
ATOM 975 N N . ASN A 1 119 ? -16.806 -4.573 -12.043 1.00 94.25 119 ASN A N 1
ATOM 976 C CA . ASN A 1 119 ? -17.322 -5.804 -12.649 1.00 94.25 119 ASN A CA 1
ATOM 977 C C . ASN A 1 119 ? -16.281 -6.937 -12.616 1.00 94.25 119 ASN A C 1
ATOM 979 O O . ASN A 1 119 ? -16.635 -8.106 -12.462 1.00 94.25 119 ASN A O 1
ATOM 983 N N . SER A 1 120 ? -14.992 -6.591 -12.682 1.00 95.19 120 SER A N 1
ATOM 984 C CA . SER A 1 120 ? -13.884 -7.551 -12.649 1.00 95.19 120 SER A CA 1
ATOM 985 C C . SER A 1 120 ? -13.674 -8.199 -11.270 1.00 95.19 120 SER A C 1
ATOM 987 O O . SER A 1 120 ? -12.991 -9.219 -11.185 1.00 95.19 120 SER A O 1
ATOM 989 N N . PHE A 1 121 ? -14.319 -7.699 -10.205 1.00 95.19 121 PHE A N 1
ATOM 990 C CA . PHE A 1 121 ? -14.341 -8.357 -8.887 1.00 95.19 121 PHE A CA 1
ATOM 991 C C . PHE A 1 121 ? -15.035 -9.721 -8.931 1.00 95.19 121 PHE A C 1
ATOM 993 O O . PHE A 1 121 ? -14.753 -10.575 -8.101 1.00 95.19 121 PHE A O 1
ATOM 1000 N N . HIS A 1 122 ? -15.903 -9.957 -9.915 1.00 93.56 122 HIS A N 1
ATOM 1001 C CA . HIS A 1 122 ? -16.636 -11.215 -10.073 1.00 93.56 122 HIS A CA 1
ATOM 1002 C C . HIS A 1 122 ? -16.020 -12.122 -11.144 1.00 93.56 122 HIS A C 1
ATOM 1004 O O . HIS A 1 122 ? -16.612 -13.130 -11.529 1.00 93.56 122 HIS A O 1
ATOM 1010 N N . HIS A 1 123 ? -14.836 -11.775 -11.658 1.00 94.69 123 HIS A N 1
ATOM 1011 C CA . HIS A 1 123 ? -14.185 -12.566 -12.692 1.00 94.69 123 HIS A CA 1
ATOM 1012 C C . HIS A 1 123 ? -13.847 -13.977 -12.165 1.00 94.69 123 HIS A C 1
ATOM 1014 O O . HIS A 1 123 ? -13.384 -14.100 -11.025 1.00 94.69 123 HIS A O 1
ATOM 1020 N N . PRO A 1 124 ? -14.011 -15.052 -12.966 1.00 90.94 124 PRO A N 1
ATOM 1021 C CA . PRO A 1 124 ? -13.751 -16.425 -12.516 1.00 90.94 124 PRO A CA 1
ATOM 1022 C C . PRO A 1 124 ? -12.311 -16.632 -12.027 1.00 90.94 124 PRO A C 1
ATOM 1024 O O . PRO A 1 124 ? -12.070 -17.357 -11.061 1.00 90.94 124 PRO A O 1
ATOM 1027 N N . HIS A 1 125 ? -11.352 -15.946 -12.651 1.00 88.38 125 HIS A N 1
ATOM 1028 C CA . HIS A 1 125 ? -9.935 -16.059 -12.315 1.00 88.38 125 HIS A CA 1
ATOM 1029 C C . HIS A 1 125 ? -9.523 -15.145 -11.136 1.00 88.38 125 HIS A C 1
ATOM 1031 O O . HIS A 1 125 ? -9.647 -13.921 -11.261 1.00 88.38 125 HIS A O 1
ATOM 1037 N N . PRO A 1 126 ? -8.946 -15.680 -10.039 1.00 85.94 126 PRO A N 1
ATOM 1038 C CA . PRO A 1 126 ? -8.625 -14.911 -8.831 1.00 85.94 126 PRO A CA 1
ATOM 1039 C C . PRO A 1 126 ? -7.575 -13.810 -9.047 1.00 85.94 126 PRO A C 1
ATOM 1041 O O . PRO A 1 126 ? -7.701 -12.750 -8.451 1.00 85.94 126 PRO A O 1
ATOM 1044 N N . ARG A 1 127 ? -6.606 -13.972 -9.965 1.00 84.69 127 ARG A N 1
ATOM 1045 C CA . ARG A 1 127 ? -5.678 -12.872 -10.333 1.00 84.69 127 ARG A CA 1
ATOM 1046 C C . ARG A 1 127 ? -6.341 -11.675 -10.991 1.00 84.69 127 ARG A C 1
ATOM 1048 O O . ARG A 1 127 ? -5.886 -10.557 -10.788 1.00 84.69 127 ARG A O 1
ATOM 1055 N N . VAL A 1 128 ? -7.424 -11.887 -11.734 1.00 90.31 128 VAL A N 1
ATOM 1056 C CA . VAL A 1 128 ? -8.165 -10.764 -12.319 1.00 90.31 128 VAL A CA 1
ATOM 1057 C C . VAL A 1 128 ? -8.922 -10.025 -11.220 1.00 90.31 128 VAL A C 1
ATOM 1059 O O . VAL A 1 128 ? -8.874 -8.800 -11.172 1.00 90.31 128 VAL A O 1
ATOM 1062 N N . ARG A 1 129 ? -9.527 -10.763 -10.278 1.00 92.56 129 ARG A N 1
ATOM 1063 C CA . ARG A 1 129 ? -10.140 -10.170 -9.081 1.00 92.56 129 ARG A CA 1
ATOM 1064 C C . ARG A 1 129 ? -9.115 -9.394 -8.249 1.00 92.56 129 ARG A C 1
ATOM 1066 O O . ARG A 1 129 ? -9.366 -8.251 -7.889 1.00 92.56 129 ARG A O 1
ATOM 1073 N N . TRP A 1 130 ? -7.936 -9.972 -8.013 1.00 88.50 130 TRP A N 1
ATOM 1074 C CA . TRP A 1 130 ? -6.831 -9.309 -7.316 1.00 88.50 130 TRP A CA 1
ATOM 1075 C C . TRP A 1 130 ? -6.396 -8.020 -8.019 1.00 88.50 130 TRP A C 1
ATOM 1077 O O . TRP A 1 130 ? -6.315 -6.975 -7.381 1.00 88.50 130 TRP A O 1
ATOM 1087 N N . ALA A 1 131 ? -6.191 -8.059 -9.341 1.00 89.38 131 ALA A N 1
ATOM 1088 C CA . ALA A 1 131 ? -5.819 -6.882 -10.125 1.00 89.38 131 ALA A CA 1
ATOM 1089 C C . ALA A 1 131 ? -6.898 -5.790 -10.068 1.00 89.38 131 ALA A C 1
ATOM 1091 O O . ALA A 1 131 ? -6.574 -4.606 -9.975 1.00 89.38 131 ALA A O 1
ATOM 1092 N N . ALA A 1 132 ? -8.176 -6.178 -10.058 1.00 95.06 132 ALA A N 1
ATOM 1093 C CA . ALA A 1 132 ? -9.290 -5.253 -9.894 1.00 95.06 132 ALA A CA 1
ATOM 1094 C C . ALA A 1 132 ? -9.282 -4.580 -8.510 1.00 95.06 132 ALA A C 1
ATOM 1096 O O . ALA A 1 132 ? -9.425 -3.359 -8.418 1.00 95.06 132 ALA A O 1
ATOM 1097 N N . ILE A 1 133 ? -9.039 -5.344 -7.440 1.00 93.81 133 ILE A N 1
ATOM 1098 C CA . ILE A 1 133 ? -8.879 -4.812 -6.077 1.00 93.81 133 ILE A CA 1
ATOM 1099 C C . ILE A 1 133 ? -7.672 -3.862 -6.009 1.00 93.81 133 ILE A C 1
ATOM 1101 O O . ILE A 1 133 ? -7.793 -2.759 -5.474 1.00 93.81 133 ILE A O 1
ATOM 1105 N N . THR A 1 134 ? -6.537 -4.225 -6.621 1.00 88.19 134 THR A N 1
ATOM 1106 C CA . THR A 1 134 ? -5.343 -3.365 -6.724 1.00 88.19 134 THR A CA 1
ATOM 1107 C C . THR A 1 134 ? -5.655 -2.051 -7.435 1.00 88.19 134 THR A C 1
ATOM 1109 O O . THR A 1 134 ? -5.216 -0.987 -6.994 1.00 88.19 134 THR A O 1
ATOM 1112 N N . ALA A 1 135 ? -6.429 -2.101 -8.522 1.00 92.06 135 ALA A N 1
ATOM 1113 C CA . ALA A 1 135 ? -6.837 -0.913 -9.258 1.00 92.06 135 ALA A CA 1
ATOM 1114 C C . ALA A 1 135 ? -7.705 0.014 -8.392 1.00 92.06 135 ALA A C 1
ATOM 1116 O O . ALA A 1 135 ? -7.427 1.209 -8.333 1.00 92.06 135 ALA A O 1
ATOM 1117 N N . ILE A 1 136 ? -8.684 -0.522 -7.651 1.00 94.38 136 ILE A N 1
ATOM 1118 C CA . ILE A 1 136 ? -9.482 0.263 -6.694 1.00 94.38 136 ILE A CA 1
ATOM 1119 C C . ILE A 1 136 ? -8.601 0.869 -5.598 1.00 94.38 136 ILE A C 1
ATOM 1121 O O . ILE A 1 136 ? -8.714 2.063 -5.318 1.00 94.38 136 ILE A O 1
ATOM 1125 N N . ALA A 1 137 ? -7.688 0.090 -5.013 1.00 89.75 137 ALA A N 1
ATOM 1126 C CA . ALA A 1 137 ? -6.763 0.579 -3.992 1.00 89.75 137 ALA A CA 1
ATOM 1127 C C . ALA A 1 137 ? -5.906 1.743 -4.512 1.00 89.75 137 ALA A C 1
ATOM 1129 O O . ALA A 1 137 ? -5.709 2.734 -3.810 1.00 89.75 137 ALA A O 1
ATOM 1130 N N . ARG A 1 138 ? -5.423 1.647 -5.757 1.00 85.75 138 ARG A N 1
ATOM 1131 C CA . ARG A 1 138 ? -4.627 2.700 -6.390 1.00 85.75 138 ARG A CA 1
ATOM 1132 C C . ARG A 1 138 ? -5.464 3.938 -6.692 1.00 85.75 138 ARG A C 1
ATOM 1134 O O . ARG A 1 138 ? -5.064 5.026 -6.297 1.00 85.75 138 ARG A O 1
ATOM 1141 N N . LEU A 1 139 ? -6.631 3.783 -7.319 1.00 89.69 139 LEU A N 1
ATOM 1142 C CA . LEU A 1 139 ? -7.545 4.895 -7.611 1.00 89.69 139 LEU A CA 1
ATOM 1143 C C . LEU A 1 139 ? -7.931 5.659 -6.339 1.00 89.69 139 LEU A C 1
ATOM 1145 O O . LEU A 1 139 ? -7.968 6.884 -6.352 1.00 89.69 139 LEU A O 1
ATOM 1149 N N . SER A 1 140 ? -8.118 4.945 -5.228 1.00 89.25 140 SER A N 1
ATOM 1150 C CA . SER A 1 140 ? -8.419 5.531 -3.916 1.00 89.25 140 SER A CA 1
ATOM 1151 C C . SER A 1 140 ? -7.347 6.491 -3.397 1.00 89.25 140 SER A C 1
ATOM 1153 O O . SER A 1 140 ? -7.670 7.429 -2.667 1.00 89.25 140 SER A O 1
ATOM 1155 N N . ILE A 1 141 ? -6.081 6.233 -3.739 1.00 84.12 141 ILE A N 1
ATOM 1156 C CA . ILE A 1 141 ? -4.935 7.060 -3.350 1.00 84.12 141 ILE A CA 1
ATOM 1157 C C . ILE A 1 141 ? -4.748 8.197 -4.353 1.00 84.12 141 ILE A C 1
ATOM 1159 O O . ILE A 1 141 ? -4.617 9.344 -3.947 1.00 84.12 141 ILE A O 1
ATOM 1163 N N . GLU A 1 142 ? -4.738 7.886 -5.650 1.00 82.94 142 GLU A N 1
ATOM 1164 C CA . GLU A 1 142 ? -4.368 8.852 -6.694 1.00 82.94 142 GLU A CA 1
ATOM 1165 C C . GLU A 1 142 ? -5.452 9.917 -6.927 1.00 82.94 142 GLU A C 1
ATOM 1167 O O . GLU A 1 142 ? -5.136 11.055 -7.263 1.00 82.94 142 GLU A O 1
ATOM 1172 N N . LEU A 1 143 ? -6.731 9.569 -6.743 1.00 83.75 143 LEU A N 1
ATOM 1173 C CA . LEU A 1 143 ? -7.854 10.489 -6.960 1.00 83.75 143 LEU A CA 1
ATOM 1174 C C . LEU A 1 143 ? -8.356 11.161 -5.674 1.00 83.75 143 LEU A C 1
ATOM 1176 O O . LEU A 1 143 ? -9.214 12.042 -5.759 1.00 83.75 143 LEU A O 1
ATOM 1180 N N . TYR A 1 144 ? -7.811 10.778 -4.509 1.00 79.38 144 TYR A N 1
ATOM 1181 C CA . TYR A 1 144 ? -8.176 11.303 -3.187 1.00 79.38 144 TYR A CA 1
ATOM 1182 C C . TYR A 1 144 ? -9.705 11.394 -2.996 1.00 79.38 144 TYR A C 1
ATOM 1184 O O . TYR A 1 144 ? -10.455 10.681 -3.655 1.00 79.38 144 TYR A O 1
ATOM 1192 N N . SER A 1 145 ? -10.176 12.288 -2.118 1.00 84.94 145 SER A N 1
ATOM 1193 C CA . SER A 1 145 ? -11.566 12.397 -1.646 1.00 84.94 145 SER A CA 1
ATOM 1194 C C . SER A 1 145 ? -12.654 12.414 -2.726 1.00 84.94 145 SER A C 1
ATOM 1196 O O . SER A 1 145 ? -13.769 11.966 -2.456 1.00 84.94 145 SER A O 1
ATOM 1198 N N . HIS A 1 146 ? -12.364 12.889 -3.942 1.00 86.00 146 HIS A N 1
ATOM 1199 C CA . HIS A 1 146 ? -13.330 12.883 -5.044 1.00 86.00 146 HIS A CA 1
ATOM 1200 C C . HIS A 1 146 ? -13.785 11.459 -5.391 1.00 86.00 146 HIS A C 1
ATOM 1202 O O . HIS A 1 146 ? -14.967 11.215 -5.634 1.00 86.00 146 HIS A O 1
ATOM 1208 N N . PHE A 1 147 ? -12.857 10.499 -5.385 1.00 89.38 147 PHE A N 1
ATOM 1209 C CA . PHE A 1 147 ? -13.168 9.109 -5.699 1.00 89.38 147 PHE A CA 1
ATOM 1210 C C . PHE A 1 147 ? -14.044 8.461 -4.630 1.00 89.38 147 PHE A C 1
ATOM 1212 O O . PHE A 1 147 ? -15.031 7.805 -4.965 1.00 89.38 147 PHE A O 1
ATOM 1219 N N . GLN A 1 148 ? -13.729 8.682 -3.351 1.00 91.12 148 GLN A N 1
ATOM 1220 C CA . GLN A 1 148 ? -14.538 8.177 -2.245 1.00 91.12 148 GLN A CA 1
ATOM 1221 C C . GLN A 1 148 ? -15.951 8.752 -2.316 1.00 91.12 148 GLN A C 1
ATOM 1223 O O . GLN A 1 148 ? -16.909 7.987 -2.365 1.00 91.12 148 GLN A O 1
ATOM 1228 N N . LEU A 1 149 ? -16.078 10.079 -2.422 1.00 90.69 149 LEU A N 1
ATOM 1229 C CA . LEU A 1 149 ? -17.369 10.767 -2.465 1.00 90.69 149 LEU A CA 1
ATOM 1230 C C . LEU A 1 149 ? -18.265 10.268 -3.607 1.00 90.69 149 LEU A C 1
ATOM 1232 O O . LEU A 1 149 ? -19.470 10.113 -3.419 1.00 90.69 149 LEU A O 1
ATOM 1236 N N . GLN A 1 150 ? -17.688 9.999 -4.778 1.00 92.31 150 GLN A N 1
ATOM 1237 C CA . GLN A 1 150 ? -18.454 9.586 -5.951 1.00 92.31 150 GLN A CA 1
ATOM 1238 C C . GLN A 1 150 ? -18.789 8.087 -5.965 1.00 92.31 150 GLN A C 1
ATOM 1240 O O . GLN A 1 150 ? -19.848 7.706 -6.464 1.00 92.31 150 GLN A O 1
ATOM 1245 N N . TYR A 1 151 ? -17.905 7.227 -5.448 1.00 94.19 151 TYR A N 1
ATOM 1246 C CA . TYR A 1 151 ? -17.986 5.781 -5.684 1.00 94.19 151 TYR A CA 1
ATOM 1247 C C . TYR A 1 151 ? -18.143 4.916 -4.424 1.00 94.19 151 TYR A C 1
ATOM 1249 O O . TYR A 1 151 ? -18.265 3.697 -4.567 1.00 94.19 151 TYR A O 1
ATOM 1257 N N . TYR A 1 152 ? -18.202 5.488 -3.211 1.00 95.31 152 TYR A N 1
ATOM 1258 C CA . TYR A 1 152 ? -18.323 4.719 -1.957 1.00 95.31 152 TYR A CA 1
ATOM 1259 C C . TYR A 1 152 ? -19.475 3.713 -1.962 1.00 95.31 152 TYR A C 1
ATOM 1261 O O . TYR A 1 152 ? -19.284 2.575 -1.537 1.00 95.31 152 TYR A O 1
ATOM 1269 N N . THR A 1 153 ? -20.624 4.080 -2.537 1.00 96.19 153 THR A N 1
ATOM 1270 C CA . THR A 1 153 ? -21.815 3.218 -2.567 1.00 96.19 153 THR A CA 1
ATOM 1271 C C . THR A 1 153 ? -21.621 1.918 -3.336 1.00 96.19 153 THR A C 1
ATOM 1273 O O . THR A 1 153 ? -22.332 0.947 -3.095 1.00 96.19 153 THR A O 1
ATOM 1276 N N . ARG A 1 154 ? -20.660 1.889 -4.266 1.00 96.06 154 ARG A N 1
ATOM 1277 C CA . ARG A 1 154 ? -20.329 0.715 -5.078 1.00 96.06 154 ARG A CA 1
ATOM 1278 C C . ARG A 1 154 ? -19.043 0.041 -4.616 1.00 96.06 154 ARG A C 1
ATOM 1280 O O . ARG A 1 154 ? -18.939 -1.178 -4.690 1.00 96.06 154 ARG A O 1
ATOM 1287 N N . VAL A 1 155 ? -18.065 0.825 -4.164 1.00 96.56 155 VAL A N 1
ATOM 1288 C CA . VAL A 1 155 ? -16.740 0.330 -3.774 1.00 96.56 155 VAL A CA 1
ATOM 1289 C C . VAL A 1 155 ? -16.773 -0.357 -2.411 1.00 96.56 155 VAL A C 1
ATOM 1291 O O . VAL A 1 155 ? -16.209 -1.441 -2.286 1.00 96.56 155 VAL A O 1
ATOM 1294 N N . LEU A 1 156 ? -17.447 0.219 -1.407 1.00 96.50 156 LEU A N 1
ATOM 1295 C CA . LEU A 1 156 ? -17.475 -0.353 -0.056 1.00 96.50 156 LEU A CA 1
ATOM 1296 C C . LEU A 1 156 ? -18.125 -1.749 -0.023 1.00 96.50 156 LEU A C 1
ATOM 1298 O O . LEU A 1 156 ? -17.474 -2.658 0.495 1.00 96.50 156 LEU A O 1
ATOM 1302 N N . PRO A 1 157 ? -19.302 -1.990 -0.644 1.00 96.62 157 PRO A N 1
ATOM 1303 C CA . PRO A 1 157 ? -19.867 -3.341 -0.726 1.00 96.62 157 PRO A CA 1
ATOM 1304 C C . PRO A 1 157 ? -18.988 -4.313 -1.515 1.00 96.62 157 PRO A C 1
ATOM 1306 O O . PRO A 1 157 ? -18.834 -5.469 -1.135 1.00 96.62 157 PRO A O 1
ATOM 1309 N N . ALA A 1 158 ? -18.371 -3.855 -2.611 1.00 97.06 158 ALA A N 1
ATOM 1310 C CA . ALA A 1 158 ? -17.509 -4.708 -3.426 1.00 97.06 158 ALA A CA 1
ATOM 1311 C C . ALA A 1 158 ? -16.263 -5.168 -2.650 1.00 97.06 158 ALA A C 1
ATOM 1313 O O . ALA A 1 158 ? -15.884 -6.336 -2.731 1.00 97.06 158 ALA A O 1
ATOM 1314 N N . LEU A 1 159 ? -15.644 -4.274 -1.871 1.00 97.25 159 LEU A N 1
ATOM 1315 C CA . LEU A 1 159 ? -14.519 -4.611 -0.995 1.00 97.25 159 LEU A CA 1
ATOM 1316 C C . LEU A 1 159 ? -14.953 -5.499 0.176 1.00 97.25 159 LEU A C 1
ATOM 1318 O O . LEU A 1 159 ? -14.253 -6.462 0.484 1.00 97.25 159 LEU A O 1
ATOM 1322 N N . ALA A 1 160 ? -16.107 -5.220 0.791 1.00 95.75 160 ALA A N 1
ATOM 1323 C CA . ALA A 1 160 ? -16.659 -6.047 1.861 1.00 95.75 160 ALA A CA 1
ATOM 1324 C C . ALA A 1 160 ? -16.929 -7.485 1.391 1.00 95.75 160 ALA A C 1
ATOM 1326 O O . ALA A 1 160 ? -16.487 -8.440 2.028 1.00 95.75 160 ALA A O 1
ATOM 1327 N N . SER A 1 161 ? -17.541 -7.638 0.217 1.00 94.69 161 SER A N 1
ATOM 1328 C CA . SER A 1 161 ? -17.760 -8.936 -0.420 1.00 94.69 161 SER A CA 1
ATOM 1329 C C . SER A 1 161 ? -16.444 -9.643 -0.771 1.00 94.69 161 SER A C 1
ATOM 1331 O O . SER A 1 161 ? -16.280 -10.827 -0.473 1.00 94.69 161 SER A O 1
ATOM 1333 N N . ALA A 1 162 ? -15.465 -8.923 -1.335 1.00 94.25 162 ALA A N 1
ATOM 1334 C CA . ALA A 1 162 ? -14.157 -9.482 -1.686 1.00 94.25 162 ALA A CA 1
ATOM 1335 C C . ALA A 1 162 ? -13.359 -9.974 -0.465 1.00 94.25 162 ALA A C 1
ATOM 1337 O O . ALA A 1 162 ? -12.580 -10.921 -0.594 1.00 94.25 162 ALA A O 1
ATOM 1338 N N . MET A 1 163 ? -13.579 -9.391 0.721 1.00 92.69 163 MET A N 1
ATOM 1339 C CA . MET A 1 163 ? -12.991 -9.884 1.970 1.00 92.69 163 MET A CA 1
ATOM 1340 C C . MET A 1 163 ? -13.469 -11.296 2.349 1.00 92.69 163 MET A C 1
ATOM 1342 O O . MET A 1 163 ? -12.784 -11.986 3.098 1.00 92.69 163 MET A O 1
ATOM 1346 N N . GLY A 1 164 ? -14.600 -11.757 1.805 1.00 88.44 164 GLY A N 1
ATOM 1347 C CA . GLY A 1 164 ? -15.104 -13.114 2.007 1.00 88.44 164 GLY A CA 1
ATOM 1348 C C . GLY A 1 164 ? -14.357 -14.205 1.226 1.00 88.44 164 GLY A C 1
ATOM 1349 O O . GLY A 1 164 ? -14.504 -15.379 1.558 1.00 88.44 164 GLY A O 1
ATOM 1350 N N . ASP A 1 165 ? -13.555 -13.862 0.207 1.00 86.50 165 ASP A N 1
ATOM 1351 C CA . ASP A 1 165 ? -12.728 -14.833 -0.526 1.00 86.50 165 ASP A CA 1
ATOM 1352 C C . ASP A 1 165 ? -11.408 -15.066 0.238 1.00 86.50 165 ASP A C 1
ATOM 1354 O O . ASP A 1 165 ? -10.574 -14.157 0.302 1.00 86.50 165 ASP A O 1
ATOM 1358 N N . PRO A 1 166 ? -11.136 -16.276 0.773 1.00 82.75 166 PRO A N 1
ATOM 1359 C CA . PRO A 1 166 ? -9.936 -16.542 1.571 1.00 82.75 166 PRO A CA 1
ATOM 1360 C C . PRO A 1 166 ? -8.607 -16.273 0.851 1.00 82.75 166 PRO A C 1
ATOM 1362 O O . PRO A 1 166 ? -7.576 -16.143 1.517 1.00 82.75 166 PRO A O 1
ATOM 1365 N N . ARG A 1 167 ? -8.618 -16.226 -0.490 1.00 81.75 167 ARG A N 1
ATOM 1366 C CA . ARG A 1 167 ? -7.444 -15.928 -1.327 1.00 81.75 167 ARG A CA 1
ATOM 1367 C C . ARG A 1 167 ? -7.207 -14.433 -1.526 1.00 81.75 167 ARG A C 1
ATOM 1369 O O . ARG A 1 167 ? -6.116 -14.059 -1.925 1.00 81.75 167 ARG A O 1
ATOM 1376 N N . LEU A 1 168 ? -8.222 -13.599 -1.301 1.00 85.81 168 LEU A N 1
ATOM 1377 C CA . LEU A 1 168 ? -8.188 -12.155 -1.568 1.00 85.81 168 LEU A CA 1
ATOM 1378 C C . LEU A 1 168 ? -8.455 -11.318 -0.315 1.00 85.81 168 LEU A C 1
ATOM 1380 O O . LEU A 1 168 ? -8.333 -10.098 -0.363 1.00 85.81 168 LEU A O 1
ATOM 1384 N N . GLN A 1 169 ? -8.813 -11.964 0.796 1.00 88.44 169 GLN A N 1
ATOM 1385 C CA . GLN A 1 169 ? -9.293 -11.321 2.013 1.00 88.44 169 GLN A CA 1
ATOM 1386 C C . GLN A 1 169 ? -8.381 -10.201 2.522 1.00 88.44 169 GLN A C 1
ATOM 1388 O O . GLN A 1 169 ? -8.837 -9.092 2.799 1.00 88.44 169 GLN A O 1
ATOM 1393 N N . ALA A 1 170 ? -7.079 -10.463 2.591 1.00 85.19 170 ALA A N 1
ATOM 1394 C CA . ALA A 1 170 ? -6.118 -9.514 3.121 1.00 85.19 170 ALA A CA 1
ATOM 1395 C C . ALA A 1 170 ? -5.846 -8.363 2.149 1.00 85.19 170 ALA A C 1
ATOM 1397 O O . ALA A 1 170 ? -5.797 -7.203 2.562 1.00 85.19 170 ALA A O 1
ATOM 1398 N N . HIS A 1 171 ? -5.764 -8.666 0.854 1.00 86.50 171 HIS A N 1
ATOM 1399 C CA . HIS A 1 171 ? -5.636 -7.660 -0.193 1.00 86.50 171 HIS A CA 1
ATOM 1400 C C . HIS A 1 171 ? -6.861 -6.738 -0.272 1.00 86.50 171 HIS A C 1
ATOM 1402 O O . HIS A 1 171 ? -6.722 -5.519 -0.374 1.00 86.50 171 HIS A O 1
ATOM 1408 N N . ALA A 1 172 ? -8.071 -7.289 -0.140 1.00 93.31 172 ALA A N 1
ATOM 1409 C CA . ALA A 1 172 ? -9.312 -6.520 -0.062 1.00 93.31 172 ALA A CA 1
ATOM 1410 C C . ALA A 1 172 ? -9.358 -5.631 1.194 1.00 93.31 172 ALA A C 1
ATOM 1412 O O . ALA A 1 172 ? -9.699 -4.451 1.095 1.00 93.31 172 ALA A O 1
ATOM 1413 N N . ALA A 1 173 ? -8.933 -6.145 2.354 1.00 91.88 173 ALA A N 1
ATOM 1414 C CA . ALA A 1 173 ? -8.800 -5.352 3.578 1.00 91.88 173 ALA A CA 1
ATOM 1415 C C . ALA A 1 173 ? -7.748 -4.230 3.436 1.00 91.88 173 ALA A C 1
ATOM 1417 O O . ALA A 1 173 ? -7.955 -3.112 3.907 1.00 91.88 173 ALA A O 1
ATOM 1418 N N . SER A 1 174 ? -6.645 -4.489 2.730 1.00 87.75 174 SER A N 1
ATOM 1419 C CA . SER A 1 174 ? -5.627 -3.483 2.393 1.00 87.75 174 SER A CA 1
ATOM 1420 C C . SER A 1 174 ? -6.175 -2.388 1.471 1.00 87.75 174 SER A C 1
ATOM 1422 O O . SER A 1 174 ? -5.963 -1.192 1.698 1.00 87.75 174 SER A O 1
ATOM 1424 N N . ALA A 1 175 ? -6.952 -2.772 0.456 1.00 90.75 175 ALA A N 1
ATOM 1425 C CA . ALA A 1 175 ? -7.643 -1.831 -0.417 1.00 90.75 175 ALA A CA 1
ATOM 1426 C C . ALA A 1 175 ? -8.663 -0.977 0.350 1.00 90.75 175 ALA A C 1
ATOM 1428 O O . ALA A 1 175 ? -8.729 0.232 0.117 1.00 90.75 175 ALA A O 1
ATOM 1429 N N . LEU A 1 176 ? -9.384 -1.566 1.311 1.00 95.81 176 LEU A N 1
ATOM 1430 C CA . LEU A 1 176 ? -10.283 -0.843 2.209 1.00 95.81 176 LEU A CA 1
ATOM 1431 C C . LEU A 1 176 ? -9.535 0.209 3.036 1.00 95.81 176 LEU A C 1
ATOM 1433 O O . LEU A 1 176 ? -9.992 1.346 3.084 1.00 95.81 176 LEU A O 1
ATOM 1437 N N . ILE A 1 177 ? -8.372 -0.114 3.619 1.00 89.94 177 ILE A N 1
ATOM 1438 C CA . ILE A 1 177 ? -7.543 0.868 4.351 1.00 89.94 177 ILE A CA 1
ATOM 1439 C C . ILE A 1 177 ? -7.229 2.080 3.462 1.00 89.94 177 ILE A C 1
ATOM 1441 O O . ILE A 1 177 ? -7.322 3.222 3.907 1.00 89.94 177 ILE A O 1
ATOM 1445 N N . ASN A 1 178 ? -6.869 1.852 2.196 1.00 88.31 178 ASN A N 1
ATOM 1446 C CA . ASN A 1 178 ? -6.569 2.938 1.262 1.00 88.31 178 ASN A CA 1
ATOM 1447 C C . ASN A 1 178 ? -7.808 3.745 0.867 1.00 88.31 178 ASN A C 1
ATOM 1449 O O . ASN A 1 178 ? -7.730 4.972 0.820 1.00 88.31 178 ASN A O 1
ATOM 1453 N N . PHE A 1 179 ? -8.938 3.081 0.620 1.00 92.69 179 PHE A N 1
ATOM 1454 C CA . PHE A 1 179 ? -10.206 3.752 0.338 1.00 92.69 179 PHE A CA 1
ATOM 1455 C C . PHE A 1 179 ? -10.646 4.622 1.517 1.00 92.69 179 PHE A C 1
ATOM 1457 O O . PHE A 1 179 ? -11.039 5.774 1.336 1.00 92.69 179 PHE A O 1
ATOM 1464 N N . ASN A 1 180 ? -10.494 4.109 2.732 1.00 91.31 180 ASN A N 1
ATOM 1465 C CA . ASN A 1 180 ? -11.027 4.723 3.932 1.00 91.31 180 ASN A CA 1
ATOM 1466 C C . ASN A 1 180 ? -10.285 5.995 4.383 1.00 91.31 180 ASN A C 1
ATOM 1468 O O . ASN A 1 180 ? -10.891 6.837 5.033 1.00 91.31 180 ASN A O 1
ATOM 1472 N N . LYS A 1 181 ? -9.023 6.208 3.969 1.00 86.62 181 LYS A N 1
ATOM 1473 C CA . LYS A 1 181 ? -8.220 7.405 4.321 1.00 86.62 181 LYS A CA 1
ATOM 1474 C C . LYS A 1 181 ? -8.946 8.741 4.120 1.00 86.62 181 LYS A C 1
ATOM 1476 O O . LYS A 1 181 ? -8.685 9.677 4.865 1.00 86.62 181 LYS A O 1
ATOM 1481 N N . ASN A 1 182 ? -9.836 8.826 3.129 1.00 84.94 182 ASN A N 1
ATOM 1482 C CA . ASN A 1 182 ? -10.581 10.043 2.791 1.00 84.94 182 ASN A CA 1
ATOM 1483 C C . ASN A 1 182 ? -12.110 9.868 2.898 1.00 84.94 182 ASN A C 1
ATOM 1485 O O . ASN A 1 182 ? -12.852 10.626 2.275 1.00 84.94 182 ASN A O 1
ATOM 1489 N N . CYS A 1 183 ? -12.593 8.858 3.631 1.00 90.31 183 CYS A N 1
ATOM 1490 C CA . CYS A 1 183 ? -14.026 8.657 3.864 1.00 90.31 183 CYS A CA 1
ATOM 1491 C C . CYS A 1 183 ? -14.529 9.502 5.040 1.00 90.31 183 CYS A C 1
ATOM 1493 O O . CYS A 1 183 ? -13.817 9.693 6.028 1.00 90.31 183 CYS A O 1
ATOM 1495 N N . THR A 1 184 ? -15.774 9.974 4.950 1.00 90.88 184 THR A N 1
ATOM 1496 C CA . THR A 1 184 ? -16.481 10.600 6.077 1.00 90.88 184 THR A CA 1
ATOM 1497 C C . THR A 1 184 ? -17.330 9.564 6.826 1.00 90.88 184 THR A C 1
ATOM 1499 O O . THR A 1 184 ? -17.710 8.550 6.229 1.00 90.88 184 THR A O 1
ATOM 1502 N N . PRO A 1 185 ? -17.697 9.817 8.098 1.00 91.12 185 PRO A N 1
ATOM 1503 C CA . PRO A 1 185 ? -18.560 8.910 8.858 1.00 91.12 185 PRO A CA 1
ATOM 1504 C C . PRO A 1 185 ? -19.877 8.587 8.137 1.00 91.12 185 PRO A C 1
ATOM 1506 O O . PRO A 1 185 ? -20.288 7.428 8.081 1.00 91.12 185 PRO A O 1
ATOM 1509 N N . ASP A 1 186 ? -20.503 9.583 7.504 1.00 92.00 186 ASP A N 1
ATOM 1510 C CA . ASP A 1 186 ? -21.771 9.417 6.781 1.00 92.00 186 ASP A CA 1
ATOM 1511 C C . ASP A 1 186 ? -21.659 8.443 5.599 1.00 92.00 186 ASP A C 1
ATOM 1513 O O . ASP A 1 186 ? -22.588 7.681 5.338 1.00 92.00 186 ASP A O 1
ATOM 1517 N N . MET A 1 187 ? -20.510 8.420 4.909 1.00 94.12 187 MET A N 1
ATOM 1518 C CA . MET A 1 187 ? -20.265 7.473 3.815 1.00 94.12 187 MET A CA 1
ATOM 1519 C C . MET A 1 187 ? -20.147 6.038 4.321 1.00 94.12 187 MET A C 1
ATOM 1521 O O . MET A 1 187 ? -20.599 5.116 3.647 1.00 94.12 187 MET A O 1
ATOM 1525 N N . LEU A 1 188 ? -19.517 5.842 5.483 1.00 93.12 188 LEU A N 1
ATOM 1526 C CA . LEU A 1 188 ? -19.246 4.516 6.040 1.00 93.12 188 LEU A CA 1
ATOM 1527 C C . LEU A 1 188 ? -20.457 3.919 6.741 1.00 93.12 188 LEU A C 1
ATOM 1529 O O . LEU A 1 188 ? -20.668 2.713 6.647 1.00 93.12 188 LEU A O 1
ATOM 1533 N N . THR A 1 189 ? -21.241 4.755 7.425 1.00 93.25 189 THR A N 1
ATOM 1534 C CA . THR A 1 189 ? -22.352 4.354 8.306 1.00 93.25 189 THR A CA 1
ATOM 1535 C C . THR A 1 189 ? -23.236 3.237 7.733 1.00 93.25 189 THR A C 1
ATOM 1537 O O . THR A 1 189 ? -23.478 2.272 8.461 1.00 93.25 189 THR A O 1
ATOM 1540 N N . PRO A 1 190 ? -23.676 3.281 6.455 1.00 95.50 190 PRO A N 1
ATOM 1541 C CA . PRO A 1 190 ? -24.544 2.247 5.884 1.00 95.50 190 PRO A CA 1
ATOM 1542 C C . PRO A 1 190 ? -23.863 0.884 5.686 1.00 95.50 190 PRO A C 1
ATOM 1544 O O . PRO A 1 190 ? -24.548 -0.121 5.532 1.00 95.50 190 PRO A O 1
ATOM 1547 N N . TYR A 1 191 ? -22.529 0.848 5.665 1.00 96.31 191 TYR A N 1
ATOM 1548 C CA . TYR A 1 191 ? -21.718 -0.321 5.310 1.00 96.31 191 TYR A CA 1
ATOM 1549 C C . TYR A 1 191 ? -20.934 -0.891 6.496 1.00 96.31 191 TYR A C 1
ATOM 1551 O O . TYR A 1 191 ? -20.325 -1.954 6.374 1.00 96.31 191 TYR A O 1
ATOM 1559 N N . LEU A 1 192 ? -20.934 -0.207 7.647 1.00 94.06 192 LEU A N 1
ATOM 1560 C CA . LEU A 1 192 ? -20.138 -0.605 8.807 1.00 94.06 192 LEU A CA 1
ATOM 1561 C C . LEU A 1 192 ? -20.458 -2.033 9.282 1.00 94.06 192 LEU A C 1
ATOM 1563 O O . LEU A 1 192 ? -19.529 -2.757 9.623 1.00 94.06 192 LEU A O 1
ATOM 1567 N N . ASP A 1 193 ? -21.730 -2.454 9.281 1.00 94.06 193 ASP A N 1
ATOM 1568 C CA . ASP A 1 193 ? -22.110 -3.786 9.780 1.00 94.06 193 ASP A CA 1
ATOM 1569 C C . ASP A 1 193 ? -21.498 -4.899 8.912 1.00 94.06 193 ASP A C 1
ATOM 1571 O O . ASP A 1 193 ? -20.962 -5.883 9.430 1.00 94.06 193 ASP A O 1
ATOM 1575 N N . GLU A 1 194 ? -21.519 -4.719 7.588 1.00 95.12 194 GLU A N 1
ATOM 1576 C CA . GLU A 1 194 ? -20.947 -5.661 6.622 1.00 95.12 194 GLU A CA 1
ATOM 1577 C C . GLU A 1 194 ? -19.413 -5.667 6.696 1.00 95.12 194 GLU A C 1
ATOM 1579 O O . GLU A 1 194 ? -18.794 -6.729 6.785 1.00 95.12 194 GLU A O 1
ATOM 1584 N N . ILE A 1 195 ? -18.797 -4.480 6.748 1.00 96.25 195 ILE A N 1
ATOM 1585 C CA . ILE A 1 195 ? -17.341 -4.312 6.830 1.00 96.25 195 ILE A CA 1
ATOM 1586 C C . ILE A 1 195 ? -16.785 -4.922 8.120 1.00 96.25 195 ILE A C 1
ATOM 1588 O O . ILE A 1 195 ? -15.834 -5.701 8.070 1.00 96.25 195 ILE A O 1
ATOM 1592 N N . VAL A 1 196 ? -17.362 -4.589 9.280 1.00 94.94 196 VAL A N 1
ATOM 1593 C CA . VAL A 1 196 ? -16.889 -5.097 10.576 1.00 94.94 196 VAL A CA 1
ATOM 1594 C C . VAL A 1 196 ? -17.067 -6.609 10.652 1.00 94.94 196 VAL A C 1
ATOM 1596 O O . VAL A 1 196 ? -16.150 -7.306 11.084 1.00 94.94 196 VAL A O 1
ATOM 1599 N N . SER A 1 197 ? -18.195 -7.135 10.169 1.00 93.88 197 SER A N 1
ATOM 1600 C CA . SER A 1 197 ? -18.431 -8.581 10.140 1.00 93.88 197 SER A CA 1
ATOM 1601 C C . SER A 1 197 ? -17.411 -9.310 9.265 1.00 93.88 197 SER A C 1
ATOM 1603 O O . SER A 1 197 ? -16.846 -10.311 9.708 1.00 93.88 197 SER A O 1
ATOM 1605 N N . ALA A 1 198 ? -17.107 -8.784 8.074 1.00 93.81 198 ALA A N 1
ATOM 1606 C CA . ALA A 1 198 ? -16.064 -9.331 7.211 1.00 93.81 198 ALA A CA 1
ATOM 1607 C C . ALA A 1 198 ? -14.688 -9.306 7.900 1.00 93.81 198 ALA A C 1
ATOM 1609 O O . ALA A 1 198 ? -14.014 -10.330 7.969 1.00 93.81 198 ALA A O 1
ATOM 1610 N N . LEU A 1 199 ? -14.296 -8.179 8.504 1.00 94.62 199 LEU A N 1
ATOM 1611 C CA . LEU A 1 199 ? -13.019 -8.055 9.217 1.00 94.62 199 LEU A CA 1
ATOM 1612 C C . LEU A 1 199 ? -12.920 -8.993 10.431 1.00 94.62 199 LEU A C 1
ATOM 1614 O O . LEU A 1 199 ? -11.850 -9.544 10.692 1.00 94.62 199 LEU A O 1
ATOM 1618 N N . CYS A 1 200 ? -14.019 -9.240 11.149 1.00 92.06 200 CYS A N 1
ATOM 1619 C CA . CYS A 1 200 ? -14.059 -10.241 12.216 1.00 92.06 200 CYS A CA 1
ATOM 1620 C C . CYS A 1 200 ? -13.771 -11.657 11.701 1.00 92.06 200 CYS A C 1
ATOM 1622 O O . CYS A 1 200 ? -13.061 -12.402 12.376 1.00 92.06 200 CYS A O 1
ATOM 1624 N N . LEU A 1 201 ? -14.262 -12.027 10.514 1.00 89.81 201 LEU A N 1
ATOM 1625 C CA . LEU A 1 201 ? -13.945 -13.324 9.903 1.00 89.81 201 LEU A CA 1
ATOM 1626 C C . LEU A 1 201 ? -12.449 -13.447 9.578 1.00 89.81 201 LEU A C 1
ATOM 1628 O O . LEU A 1 201 ? -11.862 -14.504 9.801 1.00 89.81 201 LEU A O 1
ATOM 1632 N N . LEU A 1 202 ? -11.799 -12.361 9.145 1.00 89.12 202 LEU A N 1
ATOM 1633 C CA . LEU A 1 202 ? -10.345 -12.349 8.943 1.00 89.12 202 LEU A CA 1
ATOM 1634 C C . LEU A 1 202 ? -9.591 -12.523 10.269 1.00 89.12 202 LEU A C 1
ATOM 1636 O O . LEU A 1 202 ? -8.587 -13.226 10.320 1.00 89.12 202 LEU A O 1
ATOM 1640 N N . LEU A 1 203 ? -10.072 -11.934 11.370 1.00 88.12 203 LEU A N 1
ATOM 1641 C CA . LEU A 1 203 ? -9.466 -12.150 12.691 1.00 88.12 203 LEU A CA 1
ATOM 1642 C C . LEU A 1 203 ? -9.577 -13.611 13.157 1.00 88.12 203 LEU A C 1
ATOM 1644 O O . LEU A 1 203 ? -8.709 -14.086 13.896 1.00 88.12 203 LEU A O 1
ATOM 1648 N N . GLN A 1 204 ? -10.604 -14.332 12.701 1.00 83.19 204 GLN A N 1
ATOM 1649 C CA . GLN A 1 204 ? -10.819 -15.752 12.987 1.00 83.19 204 GLN A CA 1
ATOM 1650 C C . GLN A 1 204 ? -9.939 -16.700 12.164 1.00 83.19 204 GLN A C 1
ATOM 1652 O O . GLN A 1 204 ? -9.962 -17.898 12.443 1.00 83.19 204 GLN A O 1
ATOM 1657 N N . SER A 1 205 ? -9.140 -16.220 11.198 1.00 68.44 205 SER A N 1
ATOM 1658 C CA . SER A 1 205 ? -8.401 -17.063 10.236 1.00 68.44 205 SER A CA 1
ATOM 1659 C C . SER A 1 205 ? -7.320 -17.991 10.839 1.00 68.44 205 SER A C 1
ATOM 1661 O O . SER A 1 205 ? -6.558 -18.614 10.099 1.00 68.44 205 SER A O 1
ATOM 1663 N N . GLY A 1 206 ? -7.262 -18.125 12.168 1.00 59.31 206 GLY A N 1
ATOM 1664 C CA . GLY A 1 206 ? -6.438 -19.076 12.910 1.00 59.31 206 GLY A CA 1
ATOM 1665 C C . GLY A 1 206 ? -4.951 -18.714 12.975 1.00 59.31 206 GLY A C 1
ATOM 1666 O O . GLY A 1 206 ? -4.449 -17.873 12.232 1.00 59.31 206 GLY A O 1
ATOM 1667 N N . ASN A 1 207 ? -4.227 -19.406 13.861 1.00 54.62 207 ASN A N 1
ATOM 1668 C CA . ASN A 1 207 ? -2.816 -19.161 14.210 1.00 54.62 207 ASN A CA 1
ATOM 1669 C C . ASN A 1 207 ? -1.797 -19.331 13.057 1.00 54.62 207 ASN A C 1
ATOM 1671 O O . ASN A 1 207 ? -0.607 -19.147 13.282 1.00 54.62 207 ASN A O 1
ATOM 1675 N N . ASN A 1 208 ? -2.224 -19.675 11.836 1.00 57.81 208 ASN A N 1
ATOM 1676 C CA . ASN A 1 208 ? -1.321 -19.958 10.712 1.00 57.81 208 ASN A CA 1
ATOM 1677 C C . ASN A 1 208 ? -1.168 -18.790 9.718 1.00 57.81 208 ASN A C 1
ATOM 1679 O O . ASN A 1 208 ? -0.351 -18.886 8.806 1.00 57.81 208 ASN A O 1
ATOM 1683 N N . LYS A 1 209 ? -1.928 -17.691 9.864 1.00 70.38 209 LYS A N 1
ATOM 1684 C CA . LYS A 1 209 ? -1.859 -16.518 8.967 1.00 70.38 209 LYS A CA 1
ATOM 1685 C C . LYS A 1 209 ? -1.845 -15.193 9.737 1.00 70.38 209 LYS A C 1
ATOM 1687 O O . LYS A 1 209 ? -2.721 -14.349 9.565 1.00 70.38 209 LYS A O 1
ATOM 1692 N N . PHE A 1 210 ? -0.827 -14.997 10.576 1.00 75.38 210 PHE A N 1
ATOM 1693 C CA . PHE A 1 210 ? -0.675 -13.792 11.407 1.00 75.38 210 PHE A CA 1
ATOM 1694 C C . PHE A 1 210 ? -0.795 -12.477 10.620 1.00 75.38 210 PHE A C 1
ATOM 1696 O O . PHE A 1 210 ? -1.397 -11.522 11.097 1.00 75.38 210 PHE A O 1
ATOM 1703 N N . TRP A 1 211 ? -0.286 -12.430 9.391 1.00 73.50 211 TRP A N 1
ATOM 1704 C CA . TRP A 1 211 ? -0.341 -11.234 8.550 1.00 73.50 211 TRP A CA 1
ATOM 1705 C C . TRP A 1 211 ? -1.777 -10.861 8.100 1.00 73.50 211 TRP A C 1
ATOM 1707 O O . TRP A 1 211 ? -2.087 -9.676 7.984 1.00 73.50 211 TRP A O 1
ATOM 1717 N N . VAL A 1 212 ? -2.684 -11.840 7.937 1.00 82.62 212 VAL A N 1
ATOM 1718 C CA . VAL A 1 212 ? -4.114 -11.602 7.633 1.00 82.62 212 VAL A CA 1
ATOM 1719 C C . VAL A 1 212 ? -4.808 -10.949 8.828 1.00 82.62 212 VAL A C 1
ATOM 1721 O O . VAL A 1 212 ? -5.520 -9.956 8.686 1.00 82.62 212 VAL A O 1
ATOM 1724 N N . GLN A 1 213 ? -4.544 -11.461 10.031 1.00 85.56 213 GLN A N 1
ATOM 1725 C CA . GLN A 1 213 ? -5.044 -10.855 11.264 1.00 85.56 213 GLN A CA 1
ATOM 1726 C C . GLN A 1 213 ? -4.470 -9.444 11.447 1.00 85.56 213 GLN A C 1
ATOM 1728 O O . GLN A 1 213 ? -5.176 -8.523 11.849 1.00 85.56 213 GLN A O 1
ATOM 1733 N N . GLU A 1 214 ? -3.197 -9.243 11.106 1.00 83.00 214 GLU A N 1
ATOM 1734 C CA . GLU A 1 214 ? -2.553 -7.940 11.180 1.00 83.00 214 GLU A CA 1
ATOM 1735 C C . GLU A 1 214 ? -3.197 -6.896 10.267 1.00 83.00 214 GLU A C 1
ATOM 1737 O O . GLU A 1 214 ? -3.395 -5.762 10.711 1.00 83.00 214 GLU A O 1
ATOM 1742 N N . VAL A 1 215 ? -3.491 -7.237 9.007 1.00 82.62 215 VAL A N 1
ATOM 1743 C CA . VAL A 1 215 ? -4.153 -6.296 8.094 1.00 82.62 215 VAL A CA 1
ATOM 1744 C C . VAL A 1 215 ? -5.596 -6.049 8.520 1.00 82.62 215 VAL A C 1
ATOM 1746 O O . VAL A 1 215 ? -6.042 -4.906 8.479 1.00 82.62 215 VAL A O 1
ATOM 1749 N N . ALA A 1 216 ? -6.293 -7.069 9.031 1.00 91.75 216 ALA A N 1
ATOM 1750 C CA . ALA A 1 216 ? -7.651 -6.922 9.544 1.00 91.75 216 ALA A CA 1
ATOM 1751 C C . ALA A 1 216 ? -7.712 -5.970 10.746 1.00 91.75 216 ALA A C 1
ATOM 1753 O O . ALA A 1 216 ? -8.575 -5.097 10.792 1.00 91.75 216 ALA A O 1
ATOM 1754 N N . LEU A 1 217 ? -6.759 -6.064 11.681 1.00 90.81 217 LEU A N 1
ATOM 1755 C CA . LEU A 1 217 ? -6.645 -5.110 12.790 1.00 90.81 217 LEU A CA 1
ATOM 1756 C C . LEU A 1 217 ? -6.340 -3.690 12.294 1.00 90.81 217 LEU A C 1
ATOM 1758 O O . LEU A 1 217 ? -6.906 -2.725 12.798 1.00 90.81 217 LEU A O 1
ATOM 1762 N N . THR A 1 218 ? -5.459 -3.535 11.300 1.00 87.62 218 THR A N 1
ATOM 1763 C CA . THR A 1 218 ? -5.182 -2.214 10.710 1.00 87.62 218 THR A CA 1
ATOM 1764 C C . THR A 1 218 ? -6.412 -1.635 10.002 1.00 87.62 218 THR A C 1
ATOM 1766 O O . THR A 1 218 ? -6.680 -0.443 10.138 1.00 87.62 218 THR A O 1
ATOM 1769 N N . ALA A 1 219 ? -7.189 -2.464 9.305 1.00 92.44 219 ALA A N 1
ATOM 1770 C CA . ALA A 1 219 ? -8.431 -2.059 8.656 1.00 92.44 219 ALA A CA 1
ATOM 1771 C C . ALA A 1 219 ? -9.516 -1.685 9.672 1.00 92.44 219 ALA A C 1
ATOM 1773 O O . ALA A 1 219 ? -10.130 -0.635 9.521 1.00 92.44 219 ALA A O 1
ATOM 1774 N N . LEU A 1 220 ? -9.693 -2.466 10.745 1.00 94.31 220 LEU A N 1
ATOM 1775 C CA . LEU A 1 220 ? -10.619 -2.135 11.834 1.00 94.31 220 LEU A CA 1
ATOM 1776 C C . LEU A 1 220 ? -10.271 -0.799 12.489 1.00 94.31 220 LEU A C 1
ATOM 1778 O O . LEU A 1 220 ? -11.156 0.031 12.668 1.00 94.31 220 LEU A O 1
ATOM 1782 N N . ALA A 1 221 ? -8.993 -0.576 12.809 1.00 89.62 221 ALA A N 1
ATOM 1783 C CA . ALA A 1 221 ? -8.543 0.695 13.371 1.00 89.62 221 ALA A CA 1
ATOM 1784 C C . ALA A 1 221 ? -8.801 1.860 12.405 1.00 89.62 221 ALA A C 1
ATOM 1786 O O . ALA A 1 221 ? -9.325 2.883 12.823 1.00 89.62 221 ALA A O 1
ATOM 1787 N N . SER A 1 222 ? -8.516 1.686 11.109 1.00 90.62 222 SER A N 1
ATOM 1788 C CA . SER A 1 222 ? -8.809 2.714 10.108 1.00 90.62 222 SER A CA 1
ATOM 1789 C C . SER A 1 222 ? -10.308 3.015 10.017 1.00 90.62 222 SER A C 1
ATOM 1791 O O . SER A 1 222 ? -10.691 4.179 9.989 1.00 90.62 222 SER A O 1
ATOM 1793 N N . VAL A 1 223 ? -11.174 1.997 9.982 1.00 93.38 223 VAL A N 1
ATOM 1794 C CA . VAL A 1 223 ? -12.636 2.191 9.947 1.00 93.38 223 VAL A CA 1
ATOM 1795 C C . VAL A 1 223 ? -13.108 2.935 11.193 1.00 93.38 223 VAL A C 1
ATOM 1797 O O . VAL A 1 223 ? -13.938 3.835 11.083 1.00 93.38 223 VAL A O 1
ATOM 1800 N N . ALA A 1 224 ? -12.541 2.612 12.355 1.00 90.44 224 ALA A N 1
ATOM 1801 C CA . ALA A 1 224 ? -12.822 3.309 13.601 1.00 90.44 224 ALA A CA 1
ATOM 1802 C C . ALA A 1 224 ? -12.373 4.780 13.573 1.00 90.44 224 ALA A C 1
ATOM 1804 O O . ALA A 1 224 ? -13.135 5.640 13.999 1.00 90.44 224 ALA A O 1
ATOM 1805 N N . ASP A 1 225 ? -11.182 5.069 13.033 1.00 85.75 225 ASP A N 1
ATOM 1806 C CA . ASP A 1 225 ? -10.629 6.427 12.884 1.00 85.75 225 ASP A CA 1
ATOM 1807 C C . ASP A 1 225 ? -11.547 7.347 12.053 1.00 85.75 225 ASP A C 1
ATOM 1809 O O . ASP A 1 225 ? -11.629 8.548 12.307 1.00 85.75 225 ASP A O 1
ATOM 1813 N N . ASN A 1 226 ? -12.265 6.784 11.076 1.00 86.88 226 ASN A N 1
ATOM 1814 C CA . ASN A 1 226 ? -13.166 7.513 10.178 1.00 86.88 226 ASN A CA 1
ATOM 1815 C C . ASN A 1 226 ? -14.657 7.390 10.554 1.00 86.88 226 ASN A C 1
ATOM 1817 O O . ASN A 1 226 ? -15.511 7.874 9.810 1.00 86.88 226 ASN A O 1
ATOM 1821 N N . SER A 1 227 ? -14.982 6.765 11.689 1.00 87.38 227 SER A N 1
ATOM 1822 C CA . SER A 1 227 ? -16.349 6.628 12.216 1.00 87.38 227 SER A CA 1
ATOM 1823 C C . SER A 1 227 ? -16.533 7.469 13.477 1.00 87.38 227 SER A C 1
ATOM 1825 O O . SER A 1 227 ? -15.564 7.817 14.152 1.00 87.38 227 SER A O 1
ATOM 1827 N N . THR A 1 228 ? -17.775 7.783 13.856 1.00 84.62 228 THR A N 1
ATOM 1828 C CA . THR A 1 228 ? -17.997 8.377 15.183 1.00 84.62 228 THR A CA 1
ATOM 1829 C C . THR A 1 228 ? -17.838 7.319 16.276 1.00 84.62 228 THR A C 1
ATOM 1831 O O . THR A 1 228 ? -18.109 6.132 16.067 1.00 84.62 228 THR A O 1
ATOM 1834 N N . GLN A 1 229 ? -17.428 7.745 17.474 1.00 79.88 229 GLN A N 1
ATOM 1835 C CA . GLN A 1 229 ? -17.267 6.836 18.610 1.00 79.88 229 GLN A CA 1
ATOM 1836 C C . GLN A 1 229 ? -18.571 6.082 18.922 1.00 79.88 229 GLN A C 1
ATOM 1838 O O . GLN A 1 229 ? -18.537 4.878 19.153 1.00 79.88 229 GLN A O 1
ATOM 1843 N N . GLU A 1 230 ? -19.721 6.759 18.860 1.00 82.62 230 GLU A N 1
ATOM 1844 C CA . GLU A 1 230 ? -21.042 6.153 19.084 1.00 82.62 230 GLU A CA 1
ATOM 1845 C C . GLU A 1 230 ? -21.368 5.071 18.044 1.00 82.62 230 GLU A C 1
ATOM 1847 O O . GLU A 1 230 ? -21.835 3.986 18.395 1.00 82.62 230 GLU A O 1
ATOM 1852 N N . GLN A 1 231 ? -21.070 5.336 16.766 1.00 83.50 231 GLN A N 1
ATOM 1853 C CA . GLN A 1 231 ? -21.291 4.388 15.673 1.00 83.50 231 GLN A CA 1
ATOM 1854 C C . GLN A 1 231 ? -20.411 3.149 15.788 1.00 83.50 231 GLN A C 1
ATOM 1856 O O . GLN A 1 231 ? -20.849 2.062 15.416 1.00 83.50 231 GLN A O 1
ATOM 1861 N N . PHE A 1 232 ? -19.177 3.303 16.270 1.00 83.88 232 PHE A N 1
ATOM 1862 C CA . PHE A 1 232 ? -18.242 2.191 16.392 1.00 83.88 232 PHE A CA 1
ATOM 1863 C C . PHE A 1 232 ? -18.444 1.395 17.690 1.00 83.88 232 PHE A C 1
ATOM 1865 O O . PHE A 1 232 ? -18.238 0.182 17.714 1.00 83.88 232 PHE A O 1
ATOM 1872 N N . GLN A 1 233 ? -18.928 2.035 18.761 1.00 84.69 233 GLN A N 1
ATOM 1873 C CA . GLN A 1 233 ? -19.129 1.399 20.066 1.00 84.69 233 GLN A CA 1
ATOM 1874 C C . GLN A 1 233 ? -20.107 0.211 20.018 1.00 84.69 233 GLN A C 1
ATOM 1876 O O . GLN A 1 233 ? -19.925 -0.743 20.774 1.00 84.69 233 GLN A O 1
ATOM 1881 N N . LYS A 1 234 ? -21.093 0.203 19.106 1.00 88.94 234 LYS A N 1
ATOM 1882 C CA . LYS A 1 234 ? -22.033 -0.928 18.952 1.00 88.94 234 LYS A CA 1
ATOM 1883 C C . LYS A 1 234 ? -21.355 -2.255 18.587 1.00 88.94 234 LYS A C 1
ATOM 1885 O O . LYS A 1 234 ? -21.918 -3.312 18.845 1.00 88.94 234 LYS A O 1
ATOM 1890 N N . TYR A 1 235 ? -20.144 -2.208 18.027 1.00 91.00 235 TYR A N 1
ATOM 1891 C CA . TYR A 1 235 ? -19.376 -3.400 17.663 1.00 91.00 235 TYR A CA 1
ATOM 1892 C C . TYR A 1 235 ? -18.465 -3.909 18.783 1.00 91.00 235 TYR A C 1
ATOM 1894 O O . TYR A 1 235 ? -17.758 -4.897 18.582 1.00 91.00 235 TYR A O 1
ATOM 1902 N N . TYR A 1 236 ? -18.463 -3.264 19.957 1.00 86.19 236 TYR A N 1
ATOM 1903 C CA . TYR A 1 236 ? -17.604 -3.636 21.083 1.00 86.19 236 TYR A CA 1
ATOM 1904 C C . TYR A 1 236 ? -17.719 -5.129 21.411 1.00 86.19 236 TYR A C 1
ATOM 1906 O O . TYR A 1 236 ? -16.720 -5.848 21.385 1.00 86.19 236 TYR A O 1
ATOM 1914 N N . ASP A 1 237 ? -18.942 -5.606 21.656 1.00 85.06 237 ASP A N 1
ATOM 1915 C CA . ASP A 1 237 ? -19.189 -6.989 22.077 1.00 85.06 237 ASP A CA 1
ATOM 1916 C C . ASP A 1 237 ? -18.834 -8.002 20.981 1.00 85.06 237 ASP A C 1
ATOM 1918 O O . ASP A 1 237 ? -18.408 -9.119 21.275 1.00 85.06 237 ASP A O 1
ATOM 1922 N N . GLN A 1 238 ? -18.947 -7.595 19.714 1.00 89.44 238 GLN A N 1
ATOM 1923 C CA . GLN A 1 238 ? -18.582 -8.415 18.564 1.00 89.44 238 GLN A CA 1
ATOM 1924 C C . GLN A 1 238 ? -17.060 -8.530 18.404 1.00 89.44 238 GLN A C 1
ATOM 1926 O O . GLN A 1 238 ? -16.559 -9.621 18.146 1.00 89.44 238 GLN A O 1
ATOM 1931 N N . VAL A 1 239 ? -16.310 -7.431 18.545 1.00 90.19 239 VAL A N 1
ATOM 1932 C CA . VAL A 1 239 ? -14.874 -7.376 18.205 1.00 90.19 239 VAL A CA 1
ATOM 1933 C C . VAL A 1 239 ? -13.972 -7.731 19.393 1.00 90.19 239 VAL A C 1
ATOM 1935 O O . VAL A 1 239 ? -12.931 -8.373 19.219 1.00 90.19 239 VAL A O 1
ATOM 1938 N N . MET A 1 240 ? -14.364 -7.355 20.614 1.00 86.75 240 MET A N 1
ATOM 1939 C CA . MET A 1 240 ? -13.546 -7.507 21.821 1.00 86.75 240 MET A CA 1
ATOM 1940 C C . MET A 1 240 ? -13.076 -8.948 22.109 1.00 86.75 240 MET A C 1
ATOM 1942 O O . MET A 1 240 ? -11.919 -9.110 22.516 1.00 86.75 240 MET A O 1
ATOM 1946 N N . PRO A 1 241 ? -13.880 -10.010 21.885 1.00 88.00 241 PRO A N 1
ATOM 1947 C CA . PRO A 1 241 ? -13.426 -11.385 22.092 1.00 88.00 241 PRO A CA 1
ATOM 1948 C C . PRO A 1 241 ? -12.179 -11.745 21.269 1.00 88.00 241 PRO A C 1
ATOM 1950 O O . PRO A 1 241 ? -11.255 -12.364 21.802 1.00 88.00 241 PRO A O 1
ATOM 1953 N N . TYR A 1 242 ? -12.098 -11.301 20.008 1.00 88.44 242 TYR A N 1
ATOM 1954 C CA . TYR A 1 242 ? -10.938 -11.560 19.145 1.00 88.44 242 TYR A CA 1
ATOM 1955 C C . TYR A 1 242 ? -9.698 -10.806 19.625 1.00 88.44 242 TYR A C 1
ATOM 1957 O O . TYR A 1 242 ? -8.607 -11.371 19.670 1.00 88.44 242 TYR A O 1
ATOM 1965 N N . LEU A 1 243 ? -9.864 -9.547 20.041 1.00 86.31 243 LEU A N 1
ATOM 1966 C CA . LEU A 1 243 ? -8.769 -8.736 20.578 1.00 86.31 243 LEU A CA 1
ATOM 1967 C C . LEU A 1 243 ? -8.196 -9.369 21.851 1.00 86.31 243 LEU A C 1
ATOM 1969 O O . LEU A 1 243 ? -6.982 -9.535 21.963 1.00 86.31 243 LEU A O 1
ATOM 1973 N N . LYS A 1 244 ? -9.063 -9.794 22.782 1.00 82.69 244 LYS A N 1
ATOM 1974 C CA . LYS A 1 244 ? -8.655 -10.504 24.004 1.00 82.69 244 LYS A CA 1
ATOM 1975 C C . LYS A 1 244 ? -7.925 -11.810 23.675 1.00 82.69 244 LYS A C 1
ATOM 1977 O O . LYS A 1 244 ? -6.875 -12.063 24.257 1.00 82.69 244 LYS A O 1
ATOM 1982 N N . ALA A 1 245 ? -8.416 -12.593 22.712 1.00 83.38 245 ALA A N 1
ATOM 1983 C CA . ALA A 1 245 ? -7.750 -13.821 22.275 1.00 83.38 245 ALA A CA 1
ATOM 1984 C C . ALA A 1 245 ? -6.338 -13.554 21.724 1.00 83.38 245 ALA A C 1
ATOM 1986 O O . ALA A 1 245 ? -5.391 -14.209 22.151 1.00 83.38 245 ALA A O 1
ATOM 1987 N N . ILE A 1 246 ? -6.173 -12.547 20.857 1.00 81.50 246 ILE A N 1
ATOM 1988 C CA . ILE A 1 246 ? -4.871 -12.149 20.289 1.00 81.50 246 ILE A CA 1
ATOM 1989 C C . ILE A 1 246 ? -3.895 -11.689 21.385 1.00 81.50 246 ILE A C 1
ATOM 1991 O O . ILE A 1 246 ? -2.706 -12.002 21.333 1.00 81.50 246 ILE A O 1
ATOM 1995 N N . LEU A 1 247 ? -4.381 -10.983 22.411 1.00 76.75 247 LEU A N 1
ATOM 1996 C CA . LEU A 1 247 ? -3.554 -10.541 23.541 1.00 76.75 247 LEU A CA 1
ATOM 1997 C C . LEU A 1 247 ? -3.077 -11.684 24.447 1.00 76.75 247 LEU A C 1
ATOM 1999 O O . LEU A 1 247 ? -2.045 -11.533 25.106 1.00 76.75 247 LEU A O 1
ATOM 2003 N N . LEU A 1 248 ? -3.804 -12.803 24.475 1.00 75.06 248 LEU A N 1
ATOM 2004 C CA . LEU A 1 248 ? -3.470 -13.994 25.257 1.00 75.06 248 LEU A CA 1
ATOM 2005 C C . LEU A 1 248 ? -2.522 -14.963 24.526 1.00 75.06 248 LEU A C 1
ATOM 2007 O O . LEU A 1 248 ? -2.044 -15.914 25.146 1.00 75.06 248 LEU A O 1
ATOM 2011 N N . VAL A 1 249 ? -2.217 -14.733 23.241 1.00 68.44 249 VAL A N 1
ATOM 2012 C CA . VAL A 1 249 ? -1.264 -15.556 22.475 1.00 68.44 249 VAL A CA 1
ATOM 2013 C C . VAL A 1 249 ? 0.147 -15.460 23.079 1.00 68.44 249 VAL A C 1
ATOM 2015 O O . VAL A 1 249 ? 0.566 -14.407 23.566 1.00 68.44 249 VAL A O 1
ATOM 2018 N N . SER A 1 250 ? 0.877 -16.584 23.044 1.00 53.34 250 SER A N 1
ATOM 2019 C CA . SER A 1 250 ? 2.256 -16.750 23.533 1.00 53.34 250 SER A CA 1
ATOM 2020 C C . SER A 1 250 ? 3.161 -15.541 23.235 1.00 53.34 250 SER A C 1
ATOM 2022 O O . SER A 1 250 ? 3.170 -14.998 22.125 1.00 53.34 250 SER A O 1
ATOM 2024 N N . LYS A 1 251 ? 3.946 -15.127 24.242 1.00 57.25 251 LYS A N 1
ATOM 2025 C CA . LYS A 1 251 ? 4.821 -13.942 24.190 1.00 57.25 251 LYS A CA 1
ATOM 2026 C C . LYS A 1 251 ? 6.108 -14.155 23.383 1.00 57.25 251 LYS A C 1
ATOM 2028 O O . LYS A 1 251 ? 6.781 -13.160 23.114 1.00 57.25 251 LYS A O 1
ATOM 2033 N N . ASP A 1 252 ? 6.418 -15.390 22.993 1.00 52.56 252 ASP A N 1
ATOM 2034 C CA . ASP A 1 252 ? 7.758 -15.783 22.534 1.00 52.56 252 ASP A CA 1
ATOM 2035 C C . ASP A 1 252 ? 8.011 -15.561 21.030 1.00 52.56 252 ASP A C 1
ATOM 2037 O O . ASP A 1 252 ? 9.144 -15.693 20.568 1.00 52.56 252 ASP A O 1
ATOM 2041 N N . GLU A 1 253 ? 7.001 -15.146 20.254 1.00 56.97 253 GLU A N 1
ATOM 2042 C CA . GLU A 1 253 ? 7.120 -14.970 18.799 1.00 56.97 253 GLU A CA 1
ATOM 2043 C C . GLU A 1 253 ? 6.993 -13.495 18.359 1.00 56.97 253 GLU A C 1
ATOM 2045 O O . GLU A 1 253 ? 6.065 -12.778 18.747 1.00 56.97 253 GLU A O 1
ATOM 2050 N N . LYS A 1 254 ? 7.918 -13.010 17.510 1.00 55.09 254 LYS A N 1
ATOM 2051 C CA . LYS A 1 254 ? 7.918 -11.614 17.010 1.00 55.09 254 LYS A CA 1
ATOM 2052 C C . LYS A 1 254 ? 6.647 -11.265 16.216 1.00 55.09 254 LYS A C 1
ATOM 2054 O O . LYS A 1 254 ? 6.160 -10.145 16.352 1.00 55.09 254 LYS A O 1
ATOM 2059 N N . ALA A 1 255 ? 6.087 -12.208 15.451 1.00 55.09 255 ALA A N 1
ATOM 2060 C CA . ALA A 1 255 ? 4.818 -12.028 14.730 1.00 55.09 255 ALA A CA 1
ATOM 2061 C C . ALA A 1 255 ? 3.629 -11.821 15.696 1.00 55.09 255 ALA A C 1
ATOM 2063 O O . ALA A 1 255 ? 2.814 -10.921 15.511 1.00 55.09 255 ALA A O 1
ATOM 2064 N N . SER A 1 256 ? 3.607 -12.554 16.816 1.00 62.41 256 SER A N 1
ATOM 2065 C CA . SER A 1 256 ? 2.651 -12.345 17.918 1.00 62.41 256 SER A CA 1
ATOM 2066 C C . SER A 1 256 ? 2.807 -10.961 18.576 1.00 62.41 256 SER A C 1
ATOM 2068 O O . SER A 1 256 ? 1.844 -10.380 19.078 1.00 62.41 256 SER A O 1
ATOM 2070 N N . CYS A 1 257 ? 4.003 -10.360 18.566 1.00 67.00 257 CYS A N 1
ATOM 2071 C CA . CYS A 1 257 ? 4.211 -9.022 19.130 1.00 67.00 257 CYS A CA 1
ATOM 2072 C C . CYS A 1 257 ? 3.489 -7.913 18.345 1.00 67.00 257 CYS A C 1
ATOM 2074 O O . CYS A 1 257 ? 2.824 -7.075 18.957 1.00 67.00 257 CYS A O 1
ATOM 2076 N N . MET A 1 258 ? 3.605 -7.895 17.015 1.00 68.56 258 MET A N 1
ATOM 2077 C CA . MET A 1 258 ? 2.968 -6.867 16.177 1.00 68.56 258 MET A CA 1
ATOM 2078 C C . MET A 1 258 ? 1.443 -6.952 16.231 1.00 68.56 258 MET A C 1
ATOM 2080 O O . MET A 1 258 ? 0.770 -5.927 16.376 1.00 68.56 258 MET A O 1
ATOM 2084 N N . LEU A 1 259 ? 0.906 -8.172 16.227 1.00 74.25 259 LEU A N 1
ATOM 2085 C CA . LEU A 1 259 ? -0.515 -8.426 16.442 1.00 74.25 259 LEU A CA 1
ATOM 2086 C C . LEU A 1 259 ? -1.024 -7.854 17.762 1.00 74.25 259 LEU A C 1
ATOM 2088 O O . LEU A 1 259 ? -2.044 -7.168 17.779 1.00 74.25 259 LEU A O 1
ATOM 2092 N N . ARG A 1 260 ? -0.288 -8.056 18.862 1.00 76.25 260 ARG A N 1
ATOM 2093 C CA . ARG A 1 260 ? -0.652 -7.493 20.169 1.00 76.25 260 ARG A CA 1
ATOM 2094 C C . ARG A 1 260 ? -0.685 -5.966 20.152 1.00 76.25 260 ARG A C 1
ATOM 2096 O O . ARG A 1 260 ? -1.615 -5.388 20.703 1.00 76.25 260 ARG A O 1
ATOM 2103 N N . VAL A 1 261 ? 0.277 -5.303 19.504 1.00 76.06 261 VAL A N 1
ATOM 2104 C CA . VAL A 1 261 ? 0.279 -3.830 19.389 1.00 76.06 261 VAL A CA 1
ATOM 2105 C C . VAL A 1 261 ? -0.932 -3.338 18.595 1.00 76.06 261 VAL A C 1
ATOM 2107 O O . VAL A 1 261 ? -1.636 -2.430 19.038 1.00 76.06 261 VAL A O 1
ATOM 2110 N N . LYS A 1 262 ? -1.220 -3.959 17.447 1.00 78.06 262 LYS A N 1
ATOM 2111 C CA . LYS A 1 262 ? -2.376 -3.594 16.615 1.00 78.06 262 LYS A CA 1
ATOM 2112 C C . LYS A 1 262 ? -3.707 -3.866 17.328 1.00 78.06 262 LYS A C 1
ATOM 2114 O O . LYS A 1 262 ? -4.624 -3.051 17.236 1.00 78.06 262 LYS A O 1
ATOM 2119 N N . ALA A 1 263 ? -3.793 -4.950 18.100 1.00 83.25 263 ALA A N 1
ATOM 2120 C CA . ALA A 1 263 ? -4.968 -5.274 18.903 1.00 83.25 263 ALA A CA 1
ATOM 2121 C C . ALA A 1 263 ? -5.186 -4.240 20.015 1.00 83.25 263 ALA A C 1
ATOM 2123 O O . ALA A 1 263 ? -6.298 -3.745 20.182 1.00 83.25 263 ALA A O 1
ATOM 2124 N N . LYS A 1 264 ? -4.118 -3.841 20.718 1.00 79.38 264 LYS A N 1
ATOM 2125 C CA . LYS A 1 264 ? -4.165 -2.760 21.713 1.00 79.38 264 LYS A CA 1
ATOM 2126 C C . LYS A 1 264 ? -4.660 -1.441 21.118 1.00 79.38 264 LYS A C 1
ATOM 2128 O O . LYS A 1 264 ? -5.503 -0.795 21.733 1.00 79.38 264 LYS A O 1
ATOM 2133 N N . ARG A 1 265 ? -4.190 -1.067 19.918 1.00 79.94 265 ARG A N 1
ATOM 2134 C CA . ARG A 1 265 ? -4.700 0.114 19.198 1.00 79.94 265 ARG A CA 1
ATOM 2135 C C . ARG A 1 265 ? -6.206 0.005 18.944 1.00 79.94 265 ARG A C 1
ATOM 2137 O O . ARG A 1 265 ? -6.931 0.937 19.264 1.00 79.94 265 ARG A O 1
ATOM 2144 N N . CYS A 1 266 ? -6.681 -1.139 18.446 1.00 82.31 266 CYS A N 1
ATOM 2145 C CA . CYS A 1 266 ? -8.111 -1.364 18.201 1.00 82.31 266 CYS A CA 1
ATOM 2146 C C . CYS A 1 266 ? -8.959 -1.188 19.469 1.00 82.31 266 CYS A C 1
ATOM 2148 O O . CYS A 1 266 ? -9.997 -0.536 19.417 1.00 82.31 266 CYS A O 1
ATOM 2150 N N . ILE A 1 267 ? -8.502 -1.705 20.618 1.00 80.25 267 ILE A N 1
ATOM 2151 C CA . ILE A 1 267 ? -9.192 -1.530 21.910 1.00 80.25 267 ILE A CA 1
ATOM 2152 C C . ILE A 1 267 ? -9.349 -0.041 22.259 1.00 80.25 267 ILE A C 1
ATOM 2154 O O . ILE A 1 267 ? -10.399 0.359 22.761 1.00 80.25 267 ILE A O 1
ATOM 2158 N N . GLY A 1 268 ? -8.341 0.787 21.965 1.00 75.69 268 GLY A N 1
ATOM 2159 C CA . GLY A 1 268 ? -8.376 2.228 22.231 1.00 75.69 268 GLY A CA 1
ATOM 2160 C C . GLY A 1 268 ? -9.569 2.945 21.587 1.00 75.69 268 GLY A C 1
ATOM 2161 O O . GLY A 1 268 ? -10.185 3.792 22.231 1.00 75.69 268 GLY A O 1
ATOM 2162 N N . HIS A 1 269 ? -9.957 2.554 20.368 1.00 78.19 269 HIS A N 1
ATOM 2163 C CA . HIS A 1 269 ? -11.099 3.152 19.662 1.00 78.19 269 HIS A CA 1
ATOM 2164 C C . HIS A 1 269 ? -12.457 2.803 20.287 1.00 78.19 269 HIS A C 1
ATOM 2166 O O . HIS A 1 269 ? -13.405 3.576 20.190 1.00 78.19 269 HIS A O 1
ATOM 2172 N N . PHE A 1 270 ? -12.559 1.648 20.943 1.00 74.06 270 PHE A N 1
ATOM 2173 C CA . PHE A 1 270 ? -13.803 1.149 21.528 1.00 74.06 270 PHE A CA 1
ATOM 2174 C C . PHE A 1 270 ? -14.117 1.743 22.899 1.00 74.06 270 PHE A C 1
ATOM 2176 O O . PHE A 1 270 ? -15.272 2.001 23.232 1.00 74.06 270 PHE A O 1
ATOM 2183 N N . VAL A 1 271 ? -13.087 1.908 23.723 1.00 64.31 271 VAL A N 1
ATOM 2184 C CA . VAL A 1 271 ? -13.257 2.260 25.135 1.00 64.31 271 VAL A CA 1
ATOM 2185 C C . VAL A 1 271 ? -13.323 3.781 25.328 1.00 64.31 271 VAL A C 1
ATOM 2187 O O . VAL A 1 271 ? -13.875 4.259 26.318 1.00 64.31 271 VAL A O 1
ATOM 2190 N N . GLY A 1 272 ? -12.827 4.567 24.367 1.00 54.84 272 GLY A N 1
ATOM 2191 C CA . GLY A 1 272 ? -12.652 6.008 24.539 1.00 54.84 272 GLY A CA 1
ATOM 2192 C C . GLY A 1 272 ? -11.618 6.332 25.626 1.00 54.84 272 GLY A C 1
ATOM 2193 O O . GLY A 1 272 ? -11.241 5.483 26.437 1.00 54.84 272 GLY A O 1
ATOM 2194 N N . LYS A 1 273 ? -11.141 7.581 25.661 1.00 47.12 273 LYS A N 1
ATOM 2195 C CA . LYS A 1 273 ? -10.060 7.996 26.578 1.00 47.12 273 LYS A CA 1
ATOM 2196 C C . LYS A 1 273 ? -10.433 7.866 28.073 1.00 47.12 273 LYS A C 1
ATOM 2198 O O . LYS A 1 273 ? -9.532 7.714 28.893 1.00 47.12 273 LYS A O 1
ATOM 2203 N N . ASP A 1 274 ? -11.728 7.824 28.416 1.00 43.22 274 ASP A N 1
ATOM 2204 C CA . ASP A 1 274 ? -12.214 7.922 29.805 1.00 43.22 274 ASP A CA 1
ATOM 2205 C C . ASP A 1 274 ? -12.724 6.612 30.455 1.00 43.22 274 ASP A C 1
ATOM 2207 O O . ASP A 1 274 ? -12.728 6.520 31.683 1.00 43.22 274 ASP A O 1
ATOM 2211 N N . LYS A 1 275 ? -13.116 5.567 29.700 1.00 44.28 275 LYS A N 1
ATOM 2212 C CA . LYS A 1 275 ? -13.718 4.333 30.281 1.00 44.28 275 LYS A CA 1
ATOM 2213 C C . LYS A 1 275 ? -12.750 3.164 30.504 1.00 44.28 275 LYS A C 1
ATOM 2215 O O . LYS A 1 275 ? -13.159 2.098 30.955 1.00 44.28 275 LYS A O 1
ATOM 2220 N N . PHE A 1 276 ? -11.452 3.351 30.265 1.00 41.62 276 PHE A N 1
ATOM 2221 C CA . PHE A 1 276 ? -10.434 2.296 30.417 1.00 41.62 276 PHE A CA 1
ATOM 2222 C C . PHE A 1 276 ? -10.224 1.834 31.876 1.00 41.62 276 PHE A C 1
ATOM 2224 O O . PHE A 1 276 ? -9.534 0.854 32.144 1.00 41.62 276 PHE A O 1
ATOM 2231 N N . ARG A 1 277 ? -10.827 2.527 32.849 1.00 40.09 277 ARG A N 1
ATOM 2232 C CA . ARG A 1 277 ? -10.696 2.215 34.279 1.00 40.09 277 ARG A CA 1
ATOM 2233 C C . ARG A 1 277 ? -11.499 0.998 34.750 1.00 40.09 277 ARG A C 1
ATOM 2235 O O . ARG A 1 277 ? -11.103 0.426 35.763 1.00 40.09 277 ARG A O 1
ATOM 2242 N N . ASP A 1 278 ? -12.534 0.578 34.021 1.00 42.09 278 ASP A N 1
ATOM 2243 C CA . ASP A 1 278 ? -13.507 -0.408 34.526 1.00 42.09 278 ASP A CA 1
ATOM 2244 C C . ASP A 1 278 ? -13.317 -1.849 34.002 1.00 42.09 278 ASP A C 1
ATOM 2246 O O . ASP A 1 278 ? -13.984 -2.765 34.483 1.00 42.09 278 ASP A O 1
ATOM 2250 N N . ASP A 1 279 ? -12.383 -2.099 33.073 1.00 40.47 279 ASP A N 1
ATOM 2251 C CA . ASP A 1 279 ? -12.048 -3.463 32.620 1.00 40.47 279 ASP A CA 1
ATOM 2252 C C . ASP A 1 279 ? -11.110 -4.162 33.643 1.00 40.47 279 ASP A C 1
ATOM 2254 O O . ASP A 1 279 ? -10.303 -3.507 34.319 1.00 40.47 279 ASP A O 1
ATOM 2258 N N . PRO A 1 280 ? -11.174 -5.499 33.808 1.00 38.56 280 PRO A N 1
ATOM 2259 C CA . PRO A 1 280 ? -10.474 -6.187 34.882 1.00 38.56 280 PRO A CA 1
ATOM 2260 C C . PRO A 1 280 ? -8.948 -6.017 34.784 1.00 38.56 280 PRO A C 1
ATOM 2262 O O . PRO A 1 280 ? -8.337 -6.039 33.712 1.00 38.56 280 PRO A O 1
ATOM 2265 N N . LYS A 1 281 ? -8.319 -5.923 35.966 1.00 40.19 281 LYS A N 1
ATOM 2266 C CA . LYS A 1 281 ? -6.895 -5.625 36.221 1.00 40.19 281 LYS A CA 1
ATOM 2267 C C . LYS A 1 281 ? -5.830 -6.284 35.306 1.00 40.19 281 LYS A 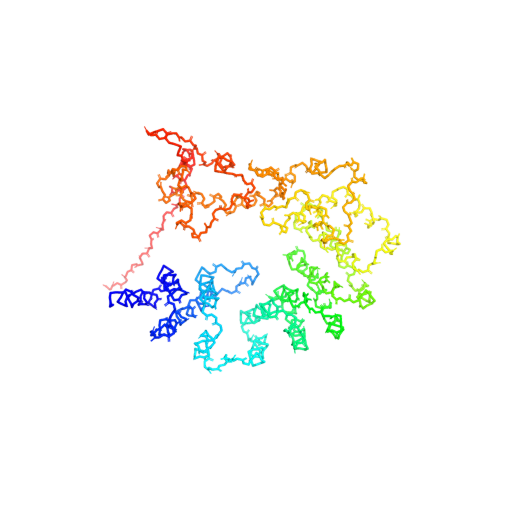C 1
ATOM 2269 O O . LYS A 1 281 ? -4.800 -5.632 35.134 1.00 40.19 281 LYS A O 1
ATOM 2274 N N . PRO A 1 282 ? -5.982 -7.488 34.702 1.00 42.88 282 PRO A N 1
ATOM 2275 C CA . PRO A 1 282 ? -4.980 -8.007 33.759 1.00 42.88 282 PRO A CA 1
ATOM 2276 C C . PRO A 1 282 ? -4.857 -7.237 32.430 1.00 42.88 282 PRO A C 1
ATOM 2278 O O . PRO A 1 282 ? -3.807 -7.322 31.797 1.00 42.88 282 PRO A O 1
ATOM 2281 N N . VAL A 1 283 ? -5.876 -6.482 31.995 1.00 42.09 283 VAL A N 1
ATOM 2282 C CA . VAL A 1 283 ? -5.794 -5.689 30.751 1.00 42.09 283 VAL A CA 1
ATOM 2283 C C . VAL A 1 283 ? -5.000 -4.406 31.002 1.00 42.09 283 VAL A C 1
ATOM 2285 O O . VAL A 1 283 ? -4.006 -4.168 30.317 1.00 42.09 283 VAL A O 1
ATOM 2288 N N . ASN A 1 284 ? -5.346 -3.656 32.055 1.00 34.94 284 ASN A N 1
ATOM 2289 C CA . ASN A 1 284 ? -4.729 -2.370 32.416 1.00 34.94 284 ASN A CA 1
ATOM 2290 C C . ASN A 1 284 ? -3.232 -2.453 32.747 1.00 34.94 284 ASN A C 1
ATOM 2292 O O . ASN A 1 284 ? -2.474 -1.547 32.396 1.00 34.94 284 ASN A O 1
ATOM 2296 N N . SER A 1 285 ? -2.769 -3.547 33.357 1.00 40.06 285 SER A N 1
ATOM 2297 C CA . SER A 1 285 ? -1.343 -3.738 33.660 1.00 40.06 285 SER A CA 1
ATOM 2298 C C . SER A 1 285 ? -0.483 -4.016 32.420 1.00 40.06 285 SER A C 1
ATOM 2300 O O . SER A 1 285 ? 0.723 -3.788 32.458 1.00 40.06 285 SER A O 1
ATOM 2302 N N . SER A 1 286 ? -1.075 -4.455 31.299 1.00 42.53 286 SER A N 1
ATOM 2303 C CA . SER A 1 286 ? -0.323 -4.738 30.068 1.00 42.53 286 SER A CA 1
ATOM 2304 C C . SER A 1 286 ? -0.021 -3.494 29.220 1.00 42.53 286 SER A C 1
ATOM 2306 O O . SER A 1 286 ? 0.848 -3.564 28.350 1.00 42.53 286 SER A O 1
ATOM 2308 N N . PHE A 1 287 ? -0.724 -2.374 29.437 1.00 39.28 287 PHE A N 1
ATOM 2309 C CA . PHE A 1 287 ? -0.575 -1.132 28.655 1.00 39.28 287 PHE A CA 1
ATOM 2310 C C . PHE A 1 287 ? 0.474 -0.167 29.227 1.00 39.28 287 PHE A C 1
ATOM 2312 O O . PHE A 1 287 ? 1.012 0.641 28.475 1.00 39.28 287 PHE A O 1
ATOM 2319 N N . TYR A 1 288 ? 0.805 -0.289 30.516 1.00 43.66 288 TYR A N 1
ATOM 2320 C CA . TYR A 1 288 ? 1.842 0.497 31.205 1.00 43.66 288 TYR A CA 1
ATOM 2321 C C . TYR A 1 288 ? 3.028 -0.370 31.656 1.00 43.66 288 TYR A C 1
ATOM 2323 O O . TYR A 1 288 ? 3.711 -0.063 32.628 1.00 43.66 288 TYR A O 1
ATOM 2331 N N . ASP A 1 289 ? 3.277 -1.475 30.955 1.00 54.88 289 ASP A N 1
ATOM 2332 C CA . ASP A 1 289 ? 4.547 -2.189 31.062 1.00 54.88 289 ASP A CA 1
ATOM 2333 C C . ASP A 1 289 ? 5.611 -1.375 30.308 1.00 54.88 289 ASP A C 1
ATOM 2335 O O . ASP A 1 289 ? 5.377 -0.954 29.171 1.00 54.88 289 ASP A O 1
ATOM 2339 N N . ALA A 1 290 ? 6.788 -1.165 30.904 1.00 52.69 290 ALA A N 1
ATOM 2340 C CA . ALA A 1 290 ? 7.919 -0.529 30.228 1.00 52.69 290 ALA A CA 1
ATOM 2341 C C . ALA A 1 290 ? 8.237 -1.230 28.894 1.00 52.69 290 ALA A C 1
ATOM 2343 O O . ALA A 1 290 ? 8.558 -0.572 27.905 1.00 52.69 290 ALA A O 1
ATOM 2344 N N . ASN A 1 291 ? 8.033 -2.552 28.816 1.00 59.56 291 ASN A N 1
ATOM 2345 C CA . ASN A 1 291 ? 8.133 -3.275 27.551 1.00 59.56 291 ASN A CA 1
ATOM 2346 C C . ASN A 1 291 ? 7.062 -2.855 26.532 1.00 59.56 291 ASN A C 1
ATOM 2348 O O . ASN A 1 291 ? 7.374 -2.800 25.347 1.00 59.56 291 ASN A O 1
ATOM 2352 N N . SER A 1 292 ? 5.832 -2.527 26.950 1.00 66.00 292 SER A N 1
ATOM 2353 C CA . SER A 1 292 ? 4.769 -2.053 26.045 1.00 66.00 292 SER A CA 1
ATOM 2354 C C . SER A 1 292 ? 5.162 -0.744 25.370 1.00 66.00 292 SER A C 1
ATOM 2356 O O . SER A 1 292 ? 5.081 -0.654 24.147 1.00 66.00 292 SER A O 1
ATOM 2358 N N . VAL A 1 293 ? 5.659 0.236 26.133 1.00 73.88 293 VAL A N 1
ATOM 2359 C CA . VAL A 1 293 ? 6.087 1.525 25.562 1.00 73.88 293 VAL A CA 1
ATOM 2360 C C . VAL A 1 293 ? 7.299 1.341 24.648 1.00 73.88 293 VAL A C 1
ATOM 2362 O O . VAL A 1 293 ? 7.342 1.914 23.563 1.00 73.88 293 VAL A O 1
ATOM 2365 N N . TYR A 1 294 ? 8.254 0.478 25.017 1.00 78.31 294 TYR A N 1
ATOM 2366 C CA . TYR A 1 294 ? 9.374 0.142 24.133 1.00 78.31 294 TYR A CA 1
ATOM 2367 C C . TYR A 1 294 ? 8.902 -0.489 22.821 1.00 78.31 294 TYR A C 1
ATOM 2369 O O . TYR A 1 294 ? 9.416 -0.146 21.761 1.00 78.31 294 TYR A O 1
ATOM 2377 N N . HIS A 1 295 ? 7.910 -1.378 22.858 1.00 67.50 295 HIS A N 1
ATOM 2378 C CA . HIS A 1 295 ? 7.349 -1.970 21.644 1.00 67.50 295 HIS A CA 1
ATOM 2379 C C . HIS A 1 295 ? 6.605 -0.952 20.779 1.00 67.50 295 HIS A C 1
ATOM 2381 O O . HIS A 1 295 ? 6.792 -0.941 19.566 1.00 67.50 295 HIS A O 1
ATOM 2387 N N . GLU A 1 296 ? 5.808 -0.075 21.382 1.00 75.25 296 GLU A N 1
ATOM 2388 C CA . GLU A 1 296 ? 5.119 1.010 20.679 1.00 75.25 296 GLU A CA 1
ATOM 2389 C C . GLU A 1 296 ? 6.107 1.966 19.999 1.00 75.25 296 GLU A C 1
ATOM 2391 O O . GLU A 1 296 ? 5.919 2.334 18.839 1.00 75.25 296 GLU A O 1
ATOM 2396 N N . LEU A 1 297 ? 7.214 2.297 20.670 1.00 80.06 297 LEU A N 1
ATOM 2397 C CA . LEU A 1 297 ? 8.299 3.071 20.071 1.00 80.06 297 LEU A CA 1
ATOM 2398 C C . LEU A 1 297 ? 8.942 2.327 18.900 1.00 80.06 297 LEU A C 1
ATOM 2400 O O . LEU A 1 297 ? 9.139 2.922 17.848 1.00 80.06 297 LEU A O 1
ATOM 2404 N N . LEU A 1 298 ? 9.215 1.023 19.021 1.00 70.06 298 LEU A N 1
ATOM 2405 C CA . LEU A 1 298 ? 9.737 0.234 17.897 1.00 70.06 298 LEU A CA 1
ATOM 2406 C C . LEU A 1 298 ? 8.777 0.209 16.700 1.00 70.06 298 LEU A C 1
ATOM 2408 O O . LEU A 1 298 ? 9.242 0.216 15.561 1.00 70.06 298 LEU A O 1
ATOM 2412 N N . VAL A 1 299 ? 7.463 0.210 16.946 1.00 62.62 299 VAL A N 1
ATOM 2413 C CA . VAL A 1 299 ? 6.437 0.301 15.899 1.00 62.62 299 VAL A CA 1
ATOM 2414 C C . VAL A 1 299 ? 6.509 1.648 15.193 1.00 62.62 299 VAL A C 1
ATOM 2416 O O . VAL A 1 299 ? 6.605 1.667 13.970 1.00 62.62 299 VAL A O 1
ATOM 2419 N N . VAL A 1 300 ? 6.545 2.754 15.942 1.00 73.25 300 VAL A N 1
ATOM 2420 C CA . VAL A 1 300 ? 6.717 4.107 15.384 1.00 73.25 300 VAL A CA 1
ATOM 2421 C C . VAL A 1 300 ? 7.977 4.172 14.529 1.00 73.25 300 VAL A C 1
ATOM 2423 O O . VAL A 1 300 ? 7.911 4.548 13.365 1.00 73.25 300 VAL A O 1
ATOM 2426 N N . LEU A 1 301 ? 9.109 3.700 15.056 1.00 73.94 301 LEU A N 1
ATOM 2427 C CA . LEU A 1 301 ? 10.383 3.662 14.336 1.00 73.94 301 LEU A CA 1
ATOM 2428 C C . LEU A 1 301 ? 10.340 2.793 13.068 1.00 73.94 301 LEU A C 1
ATOM 2430 O O . LEU A 1 301 ? 11.103 3.044 12.136 1.00 73.94 301 LEU A O 1
ATOM 2434 N N . GLY A 1 302 ? 9.457 1.792 13.016 1.00 59.19 302 GLY A N 1
ATOM 2435 C CA . GLY A 1 302 ? 9.243 0.938 11.848 1.00 59.19 302 GLY A CA 1
ATOM 2436 C C . GLY A 1 302 ? 8.599 1.654 10.656 1.00 59.19 302 GLY A C 1
ATOM 2437 O O . GLY A 1 302 ? 8.845 1.254 9.519 1.00 59.19 302 GLY A O 1
ATOM 2438 N N . TYR A 1 303 ? 7.838 2.731 10.884 1.00 54.78 303 TYR A N 1
ATOM 2439 C CA . TYR A 1 303 ? 7.214 3.514 9.808 1.00 54.78 303 TYR A CA 1
ATOM 2440 C C . TYR A 1 303 ? 8.204 4.428 9.070 1.00 54.78 303 TYR A C 1
ATOM 2442 O O . TYR A 1 303 ? 7.925 4.857 7.950 1.00 54.78 303 TYR A O 1
ATOM 2450 N N . TYR A 1 304 ? 9.373 4.715 9.653 1.00 61.38 304 TYR A N 1
ATOM 2451 C CA . TYR A 1 304 ? 10.327 5.669 9.086 1.00 61.38 304 TYR A CA 1
ATOM 2452 C C . TYR A 1 304 ? 11.440 4.976 8.307 1.00 61.38 304 TYR A C 1
ATOM 2454 O O . TYR A 1 304 ? 12.356 4.363 8.859 1.00 61.38 304 TYR A O 1
ATOM 2462 N N . TRP A 1 305 ? 11.393 5.136 6.984 1.00 54.72 305 TRP A N 1
ATOM 2463 C CA . TRP A 1 305 ? 12.303 4.485 6.042 1.00 54.72 305 TRP A CA 1
ATOM 2464 C C . TRP A 1 305 ? 13.788 4.758 6.335 1.00 54.72 305 TRP A C 1
ATOM 2466 O O . TRP A 1 305 ? 14.580 3.822 6.372 1.00 54.72 305 TRP A O 1
ATOM 2476 N N . ASN A 1 306 ? 14.173 6.006 6.609 1.00 63.97 306 ASN A N 1
ATOM 2477 C CA . ASN A 1 306 ? 15.567 6.404 6.869 1.00 63.97 306 ASN A CA 1
ATOM 2478 C C . ASN A 1 306 ? 15.890 6.588 8.362 1.00 63.97 306 ASN A C 1
ATOM 2480 O O . ASN A 1 306 ? 16.963 7.099 8.707 1.00 63.97 306 ASN A O 1
ATOM 2484 N N . GLY A 1 307 ? 14.973 6.164 9.234 1.00 73.50 307 GLY A N 1
ATOM 2485 C CA . GLY A 1 307 ? 14.981 6.490 10.654 1.00 73.50 307 GLY A CA 1
ATOM 2486 C C . GLY A 1 307 ? 14.317 7.820 10.964 1.00 73.50 307 GLY A C 1
ATOM 2487 O O . GLY A 1 307 ? 14.132 8.666 10.091 1.00 73.50 307 GLY A O 1
ATOM 2488 N N . LEU A 1 308 ? 13.932 7.961 12.226 1.00 82.44 308 LEU A N 1
ATOM 2489 C CA . LEU A 1 308 ? 13.215 9.114 12.750 1.00 82.44 308 LEU A CA 1
ATOM 2490 C C . LEU A 1 308 ? 14.187 10.001 13.523 1.00 82.44 308 LEU A C 1
ATOM 2492 O O . LEU A 1 308 ? 15.003 9.484 14.289 1.00 82.44 308 LEU A O 1
ATOM 2496 N N . SER A 1 309 ? 14.114 11.319 13.324 1.00 87.38 309 SER A N 1
ATOM 2497 C CA . SER A 1 309 ? 14.861 12.255 14.167 1.00 87.38 309 SER A CA 1
ATOM 2498 C C . SER A 1 309 ? 14.419 12.086 15.617 1.00 87.38 309 SER A C 1
ATOM 2500 O O . SER A 1 309 ? 13.227 12.002 15.910 1.00 87.38 309 SER A O 1
ATOM 2502 N N . VAL A 1 310 ? 15.376 12.058 16.538 1.00 88.94 310 VAL A N 1
ATOM 2503 C CA . VAL A 1 310 ? 15.099 11.903 17.974 1.00 88.94 310 VAL A CA 1
ATOM 2504 C C . VAL A 1 310 ? 14.212 13.043 18.489 1.00 88.94 310 VAL A C 1
ATOM 2506 O O . VAL A 1 310 ? 13.354 12.805 19.337 1.00 88.94 310 VAL A O 1
ATOM 2509 N N . SER A 1 311 ? 14.353 14.249 17.923 1.00 87.25 311 SER A N 1
ATOM 2510 C CA . SER A 1 311 ? 13.504 15.411 18.228 1.00 87.25 311 SER A CA 1
ATOM 2511 C C . SER A 1 311 ? 12.036 15.201 17.861 1.00 87.25 311 SER A C 1
ATOM 2513 O O . SER A 1 311 ? 11.150 15.702 18.546 1.00 87.25 311 SER A O 1
ATOM 2515 N N . ASP A 1 312 ? 11.782 14.446 16.793 1.00 86.25 312 ASP A N 1
ATOM 2516 C CA . ASP A 1 312 ? 10.454 14.302 16.193 1.00 86.25 312 ASP A CA 1
ATOM 2517 C C . ASP A 1 312 ? 9.725 13.070 16.742 1.00 86.25 312 ASP A C 1
ATOM 2519 O O . ASP A 1 312 ? 8.528 12.889 16.514 1.00 86.25 312 ASP A O 1
ATOM 2523 N N . LEU A 1 313 ? 10.431 12.230 17.508 1.00 85.88 313 LEU A N 1
ATOM 2524 C CA . LEU A 1 313 ? 9.903 11.012 18.111 1.00 85.88 313 LEU A CA 1
ATOM 2525 C C . LEU A 1 313 ? 8.645 11.246 18.964 1.00 85.88 313 LEU A C 1
ATOM 2527 O O . LEU A 1 313 ? 7.700 10.478 18.796 1.00 85.88 313 LEU A O 1
ATOM 2531 N N . PRO A 1 314 ? 8.548 12.279 19.825 1.00 86.25 314 PRO A N 1
ATOM 2532 C CA . PRO A 1 314 ? 7.340 12.513 20.618 1.00 86.25 314 PRO A CA 1
ATOM 2533 C C . PRO A 1 314 ? 6.145 12.917 19.766 1.00 86.25 314 PRO A C 1
ATOM 2535 O O . PRO A 1 314 ? 5.036 12.447 20.010 1.00 86.25 314 PRO A O 1
ATOM 2538 N N . LEU A 1 315 ? 6.369 13.773 18.766 1.00 80.19 315 LEU A N 1
ATOM 2539 C CA . LEU A 1 315 ? 5.317 14.229 17.862 1.00 80.19 315 LEU A CA 1
ATOM 2540 C C . LEU A 1 315 ? 4.801 13.064 17.018 1.00 80.19 315 LEU A C 1
ATOM 2542 O O . LEU A 1 315 ? 3.595 12.848 16.916 1.00 80.19 315 LEU A O 1
ATOM 2546 N N . SER A 1 316 ? 5.721 12.274 16.470 1.00 70.75 316 SER A N 1
ATOM 2547 C CA . SER A 1 316 ? 5.407 11.060 15.729 1.00 70.75 316 SER A CA 1
ATOM 2548 C C . SER A 1 316 ? 4.651 10.055 16.600 1.00 70.75 316 SER A C 1
ATOM 2550 O O . SER A 1 316 ? 3.579 9.590 16.220 1.00 70.75 316 SER A O 1
ATOM 2552 N N . TYR A 1 317 ? 5.134 9.789 17.815 1.00 78.50 317 TYR A N 1
ATOM 2553 C CA . TYR A 1 317 ? 4.462 8.907 18.767 1.00 78.50 317 TYR A CA 1
ATOM 2554 C C . TYR A 1 317 ? 3.044 9.401 19.091 1.00 78.50 317 TYR A C 1
ATOM 2556 O O . TYR A 1 317 ? 2.094 8.623 19.022 1.00 78.50 317 TYR A O 1
ATOM 2564 N N . SER A 1 318 ? 2.879 10.700 19.355 1.00 76.31 318 SER A N 1
ATOM 2565 C CA . SER A 1 318 ? 1.566 11.302 19.602 1.00 76.31 318 SER A CA 1
ATOM 2566 C C . SER A 1 318 ? 0.638 11.208 18.401 1.00 76.31 318 SER A C 1
ATOM 2568 O O . SER A 1 318 ? -0.558 11.019 18.581 1.00 76.31 318 SER A O 1
ATOM 2570 N N . THR A 1 319 ? 1.174 11.290 17.187 1.00 67.50 319 THR A N 1
ATOM 2571 C CA . THR A 1 319 ? 0.401 11.121 15.950 1.00 67.50 319 THR A CA 1
ATOM 2572 C C . THR A 1 319 ? -0.028 9.664 15.754 1.00 67.50 319 THR A C 1
ATOM 2574 O O . THR A 1 319 ? -1.122 9.396 15.269 1.00 67.50 319 THR A O 1
ATOM 2577 N N . HIS A 1 320 ? 0.810 8.702 16.149 1.00 64.69 320 HIS A N 1
ATOM 2578 C CA . HIS A 1 320 ? 0.534 7.274 15.981 1.00 64.69 320 HIS A CA 1
ATOM 2579 C C . HIS A 1 320 ? -0.392 6.677 17.048 1.00 64.69 320 HIS A C 1
ATOM 2581 O O . HIS A 1 320 ? -1.060 5.679 16.765 1.00 64.69 320 HIS A O 1
ATOM 2587 N N . PHE A 1 321 ? -0.411 7.248 18.255 1.00 68.12 321 PHE A N 1
ATOM 2588 C CA . PHE A 1 321 ? -1.138 6.696 19.405 1.00 68.12 321 PHE A CA 1
ATOM 2589 C C . PHE A 1 321 ? -2.141 7.662 20.047 1.00 68.12 321 PHE A C 1
ATOM 2591 O O . PHE A 1 321 ? -2.744 7.305 21.056 1.00 68.12 321 PHE A O 1
ATOM 2598 N N . ASP A 1 322 ? -2.304 8.869 19.497 1.00 63.59 322 ASP A N 1
ATOM 2599 C CA . ASP A 1 322 ? -3.227 9.907 19.985 1.00 63.59 322 ASP A CA 1
ATOM 2600 C C . ASP A 1 322 ? -3.073 10.224 21.495 1.00 63.59 322 ASP A C 1
ATOM 2602 O O . ASP A 1 322 ? -4.027 10.508 22.232 1.00 63.59 322 ASP A O 1
ATOM 2606 N N . ARG A 1 323 ? -1.821 10.142 21.973 1.00 75.62 323 ARG A N 1
ATOM 2607 C CA . ARG A 1 323 ? -1.399 10.448 23.348 1.00 75.62 323 ARG A CA 1
ATOM 2608 C C . ARG A 1 323 ? 0.063 10.882 23.404 1.00 75.62 323 ARG A C 1
ATOM 2610 O O . ARG A 1 323 ? 0.889 10.401 22.632 1.00 75.62 323 ARG A O 1
ATOM 2617 N N . SER A 1 324 ? 0.412 11.732 24.366 1.00 77.75 324 SER A N 1
ATOM 2618 C CA . SER A 1 324 ? 1.808 12.114 24.587 1.00 77.75 324 SER A CA 1
ATOM 2619 C C . SER A 1 324 ? 2.648 10.925 25.070 1.00 77.75 324 SER A C 1
ATOM 2621 O O . SER A 1 324 ? 2.179 10.052 25.804 1.00 77.75 324 SER A O 1
ATOM 2623 N N . LEU A 1 325 ? 3.916 10.897 24.654 1.00 81.69 325 LEU A N 1
ATOM 2624 C CA . LEU A 1 325 ? 4.891 9.936 25.159 1.00 81.69 325 LEU A CA 1
ATOM 2625 C C . LEU A 1 325 ? 5.250 10.297 26.608 1.00 81.69 325 LEU A C 1
ATOM 2627 O O . LEU A 1 325 ? 6.059 11.193 26.846 1.00 81.69 325 LEU A O 1
ATOM 2631 N N . ASP A 1 326 ? 4.654 9.603 27.576 1.00 78.56 326 ASP A N 1
ATOM 2632 C CA . ASP A 1 326 ? 4.942 9.811 28.998 1.00 78.56 326 ASP A CA 1
ATOM 2633 C C . ASP A 1 326 ? 6.169 9.009 29.450 1.00 78.56 326 ASP A C 1
ATOM 2635 O O . ASP A 1 326 ? 6.086 7.943 30.062 1.00 78.56 326 ASP A O 1
ATOM 2639 N N . TYR A 1 327 ? 7.347 9.536 29.131 1.00 78.56 327 TYR A N 1
ATOM 2640 C CA . TYR A 1 327 ? 8.612 8.939 29.542 1.00 78.56 327 TYR A CA 1
ATOM 2641 C C . TYR A 1 327 ? 8.954 9.215 31.022 1.00 78.56 327 TYR A C 1
ATOM 2643 O O . TYR A 1 327 ? 9.730 8.466 31.615 1.00 78.56 327 TYR A O 1
ATOM 2651 N N . LYS A 1 328 ? 8.318 10.201 31.676 1.00 74.50 328 LYS A N 1
ATOM 2652 C CA . LYS A 1 328 ? 8.521 10.482 33.113 1.00 74.50 328 LYS A CA 1
ATOM 2653 C C . LYS A 1 328 ? 8.025 9.335 33.988 1.00 74.50 328 LYS A C 1
ATOM 2655 O O . LYS A 1 328 ? 8.721 8.933 34.920 1.00 74.50 328 LYS A O 1
ATOM 2660 N N . SER A 1 329 ? 6.880 8.750 33.642 1.00 69.88 329 SER A N 1
ATOM 2661 C CA . SER A 1 329 ? 6.340 7.564 34.322 1.00 69.88 329 SER A CA 1
ATOM 2662 C C . SER A 1 329 ? 7.209 6.305 34.161 1.00 69.88 329 SER A C 1
ATOM 2664 O O . SER A 1 329 ? 7.073 5.361 34.934 1.00 69.88 329 SER A O 1
ATOM 2666 N N . LEU A 1 330 ? 8.156 6.299 33.211 1.00 71.38 330 LEU A N 1
ATOM 2667 C CA . LEU A 1 330 ? 9.164 5.242 33.024 1.00 71.38 330 LEU A CA 1
ATOM 2668 C C . LEU A 1 330 ? 10.473 5.513 33.794 1.00 71.38 330 LEU A C 1
ATOM 2670 O O . LEU A 1 330 ? 11.480 4.815 33.606 1.00 71.38 330 LEU A O 1
ATOM 2674 N N . GLY A 1 331 ? 10.480 6.543 34.649 1.00 76.69 331 GLY A N 1
ATOM 2675 C CA . GLY A 1 331 ? 11.642 6.946 35.434 1.00 76.69 331 GLY A CA 1
ATOM 2676 C C . GLY A 1 331 ? 12.810 7.390 34.557 1.00 76.69 331 GLY A C 1
ATOM 2677 O O . GLY A 1 331 ? 13.942 6.981 34.814 1.00 76.69 331 GLY A O 1
ATOM 2678 N N . VAL A 1 332 ? 12.528 8.125 33.478 1.00 82.94 332 VAL A N 1
ATOM 267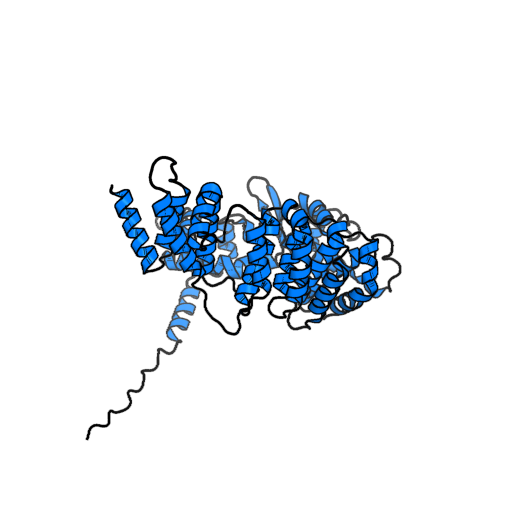9 C CA . VAL A 1 332 ? 13.529 8.812 32.648 1.00 82.94 332 VAL A CA 1
ATOM 2680 C C . VAL A 1 332 ? 13.124 10.268 32.441 1.00 82.94 332 VAL A C 1
ATOM 2682 O O . VAL A 1 332 ? 11.946 10.623 32.486 1.00 82.94 332 VAL A O 1
ATOM 2685 N N . THR A 1 333 ? 14.116 11.123 32.232 1.00 83.50 333 THR A N 1
ATOM 2686 C CA . THR A 1 333 ? 13.964 12.583 32.176 1.00 83.50 333 THR A CA 1
ATOM 2687 C C . THR A 1 333 ? 14.067 13.146 30.762 1.00 83.50 333 THR A C 1
ATOM 2689 O O . THR A 1 333 ? 13.601 14.261 30.518 1.00 83.50 333 THR A O 1
ATOM 2692 N N . SER A 1 334 ? 14.598 12.364 29.818 1.00 86.25 334 SER A N 1
ATOM 2693 C CA . SER A 1 334 ? 14.688 12.722 28.403 1.00 86.25 334 SER A CA 1
ATOM 2694 C C . SER A 1 334 ? 14.431 11.530 27.475 1.00 86.25 334 SER A C 1
ATOM 2696 O O . SER A 1 334 ? 14.455 10.365 27.882 1.00 86.25 334 SER A O 1
ATOM 2698 N N . ILE A 1 335 ? 14.188 11.831 26.198 1.00 86.06 335 ILE A N 1
ATOM 2699 C CA . ILE A 1 335 ? 14.018 10.824 25.143 1.00 86.06 335 ILE A CA 1
ATOM 2700 C C . ILE A 1 335 ? 15.333 10.095 24.881 1.00 86.06 335 ILE A C 1
ATOM 2702 O O . ILE A 1 335 ? 15.323 8.894 24.623 1.00 86.06 335 ILE A O 1
ATOM 2706 N N . GLU A 1 336 ? 16.473 10.782 24.971 1.00 87.06 336 GLU A N 1
ATOM 2707 C CA . GLU A 1 336 ? 17.765 10.120 24.832 1.00 87.06 336 GLU A CA 1
ATOM 2708 C C . GLU A 1 336 ? 17.969 9.080 25.930 1.00 87.06 336 GLU A C 1
ATOM 2710 O O . GLU A 1 336 ? 18.367 7.958 25.633 1.00 87.06 336 GLU A O 1
ATOM 2715 N N . GLU A 1 337 ? 17.630 9.412 27.176 1.00 87.06 337 GLU A N 1
ATOM 2716 C CA . GLU A 1 337 ? 17.708 8.478 28.300 1.00 87.06 337 GLU A CA 1
ATOM 2717 C C . GLU A 1 337 ? 16.753 7.284 28.116 1.00 87.06 337 GLU A C 1
ATOM 2719 O O . GLU A 1 337 ? 17.117 6.136 28.386 1.00 87.06 337 GLU A O 1
ATOM 2724 N N . LEU A 1 338 ? 15.551 7.530 27.580 1.00 87.31 338 LEU A N 1
ATOM 2725 C CA . LEU A 1 338 ? 14.591 6.483 27.223 1.00 87.31 338 LEU A CA 1
ATOM 2726 C C . LEU A 1 338 ? 15.159 5.513 26.183 1.00 87.31 338 LEU A C 1
ATOM 2728 O O . LEU A 1 338 ? 15.095 4.297 26.356 1.00 87.31 338 LEU A O 1
ATOM 2732 N N . LEU A 1 339 ? 15.718 6.051 25.103 1.00 87.56 339 LEU A N 1
ATOM 2733 C CA . LEU A 1 339 ? 16.285 5.267 24.014 1.00 87.56 339 LEU A CA 1
ATOM 2734 C C . LEU A 1 339 ? 17.590 4.561 24.436 1.00 87.56 339 LEU A C 1
ATOM 2736 O O . LEU A 1 339 ? 17.868 3.466 23.955 1.00 87.56 339 LEU A O 1
ATOM 2740 N N . VAL A 1 340 ? 18.359 5.127 25.376 1.00 87.25 340 VAL A N 1
ATOM 2741 C CA . VAL A 1 340 ? 19.483 4.435 26.034 1.00 87.25 340 VAL A CA 1
ATOM 2742 C C . VAL A 1 340 ? 18.979 3.240 26.845 1.00 87.25 340 VAL A C 1
ATOM 2744 O O . VAL A 1 340 ? 19.543 2.154 26.720 1.00 87.25 340 VAL A O 1
ATOM 2747 N N . LYS A 1 341 ? 17.880 3.381 27.606 1.00 86.00 341 LYS A N 1
ATOM 2748 C CA . LYS A 1 341 ? 17.245 2.240 28.297 1.00 86.00 341 LYS A CA 1
ATOM 2749 C C . LYS A 1 341 ? 16.730 1.168 27.330 1.00 86.00 341 LYS A C 1
ATOM 2751 O O . LYS A 1 341 ? 16.721 -0.005 27.692 1.00 86.00 341 LYS A O 1
ATOM 2756 N N . MET A 1 342 ? 16.317 1.539 26.114 1.00 84.56 342 MET A N 1
ATOM 2757 C CA . MET A 1 342 ? 15.913 0.572 25.080 1.00 84.56 342 MET A CA 1
ATOM 2758 C C . MET A 1 342 ? 17.081 -0.269 24.543 1.00 84.56 342 MET A C 1
ATOM 2760 O O . MET A 1 342 ? 16.830 -1.331 23.970 1.00 84.56 342 MET A O 1
ATOM 2764 N N . GLY A 1 343 ? 18.327 0.171 24.741 1.00 87.06 343 GLY A N 1
ATOM 2765 C CA . GLY A 1 343 ? 19.532 -0.617 24.490 1.00 87.06 343 GLY A CA 1
ATOM 2766 C C . GLY A 1 343 ? 19.642 -1.152 23.061 1.00 87.06 343 GLY A C 1
ATOM 2767 O O . GLY A 1 343 ? 19.531 -0.410 22.088 1.00 87.06 343 GLY A O 1
ATOM 2768 N N . ASP A 1 344 ? 19.852 -2.462 22.947 1.00 84.12 344 ASP A N 1
ATOM 2769 C CA . ASP A 1 344 ? 20.067 -3.208 21.699 1.00 84.12 344 ASP A CA 1
ATOM 2770 C C . ASP A 1 344 ? 18.843 -3.266 20.770 1.00 84.12 344 ASP A C 1
ATOM 2772 O O . ASP A 1 344 ? 18.952 -3.675 19.614 1.00 84.12 344 ASP A O 1
ATOM 2776 N N . ARG A 1 345 ? 17.669 -2.838 21.244 1.00 78.19 345 ARG A N 1
ATOM 2777 C CA . ARG A 1 345 ? 16.433 -2.821 20.452 1.00 78.19 345 ARG A CA 1
ATOM 2778 C C . ARG A 1 345 ? 16.416 -1.703 19.412 1.00 78.19 345 ARG A C 1
ATOM 2780 O O . ARG A 1 345 ? 15.670 -1.796 18.432 1.00 78.19 345 ARG A O 1
ATOM 2787 N N . VAL A 1 346 ? 17.206 -0.651 19.614 1.00 88.31 346 VAL A N 1
ATOM 2788 C CA . VAL A 1 346 ? 17.265 0.527 18.743 1.00 88.31 346 VAL A CA 1
ATOM 2789 C C . VAL A 1 346 ? 18.671 0.737 18.196 1.00 88.31 346 VAL A C 1
ATOM 2791 O O . VAL A 1 346 ? 19.668 0.438 18.842 1.00 88.31 346 VAL A O 1
ATOM 2794 N N . HIS A 1 347 ? 18.747 1.262 16.980 1.00 87.31 347 HIS A N 1
ATOM 2795 C CA . HIS A 1 347 ? 19.993 1.619 16.319 1.00 87.31 347 HIS A CA 1
ATOM 2796 C C . HIS A 1 347 ? 20.087 3.134 16.185 1.00 87.31 347 HIS A C 1
ATOM 2798 O O . HIS A 1 347 ? 19.155 3.778 15.695 1.00 87.31 347 HIS A O 1
ATOM 2804 N N . TRP A 1 348 ? 21.224 3.686 16.594 1.00 87.00 348 TRP A N 1
ATOM 2805 C CA . TRP A 1 348 ? 21.489 5.118 16.575 1.00 87.00 348 TRP A CA 1
ATOM 2806 C C . TRP A 1 348 ? 22.378 5.503 15.404 1.00 87.00 348 TRP A C 1
ATOM 2808 O O . TRP A 1 348 ? 23.341 4.810 15.071 1.00 87.00 348 TRP A O 1
ATOM 2818 N N . ARG A 1 349 ? 22.082 6.656 14.811 1.00 84.62 349 ARG A N 1
ATOM 2819 C CA . ARG A 1 349 ? 22.932 7.282 13.804 1.00 84.62 349 ARG A CA 1
ATOM 2820 C C . ARG A 1 349 ? 22.974 8.782 14.027 1.00 84.62 349 ARG A C 1
ATOM 2822 O O . ARG A 1 349 ? 21.934 9.419 14.118 1.00 84.62 349 ARG A O 1
ATOM 2829 N N . GLU A 1 350 ? 24.164 9.356 14.019 1.00 85.12 350 GLU A N 1
ATOM 2830 C CA . GLU A 1 350 ? 24.342 10.804 13.960 1.00 85.12 350 GLU A CA 1
ATOM 2831 C C . GLU A 1 350 ? 24.788 11.198 12.553 1.00 85.12 350 GLU A C 1
ATOM 2833 O O . GLU A 1 350 ? 25.699 10.592 11.987 1.00 85.12 350 GLU A O 1
ATOM 2838 N N . HIS A 1 351 ? 24.120 12.183 11.959 1.00 76.25 351 HIS A N 1
ATOM 2839 C CA . HIS A 1 351 ? 24.536 12.714 10.668 1.00 76.25 351 HIS A CA 1
ATOM 2840 C C . HIS A 1 351 ? 25.802 13.571 10.838 1.00 76.25 351 HIS A C 1
ATOM 2842 O O . HIS A 1 351 ? 25.827 14.468 11.681 1.00 76.25 351 HIS A O 1
ATOM 2848 N N . ARG A 1 352 ? 26.857 13.302 10.051 1.00 70.31 352 ARG A N 1
ATOM 2849 C CA . ARG A 1 352 ? 28.198 13.887 10.264 1.00 70.31 352 ARG A CA 1
ATOM 2850 C C . ARG A 1 352 ? 28.200 15.421 10.227 1.00 70.31 352 ARG A C 1
ATOM 2852 O O . ARG A 1 352 ? 28.836 16.032 11.084 1.00 70.31 352 ARG A O 1
ATOM 2859 N N . GLU A 1 353 ? 27.482 16.015 9.274 1.00 72.44 353 GLU A N 1
ATOM 2860 C CA . GLU A 1 353 ? 27.472 17.467 9.034 1.00 72.44 353 GLU A CA 1
ATOM 2861 C C . GLU A 1 353 ? 26.477 18.206 9.934 1.00 72.44 353 GLU A C 1
ATOM 2863 O O . GLU A 1 353 ? 26.843 19.112 10.673 1.00 72.44 353 GLU A O 1
ATOM 2868 N N . SER A 1 354 ? 25.212 17.788 9.903 1.00 76.94 354 SER A N 1
ATOM 2869 C CA . SER A 1 354 ? 24.121 18.474 10.607 1.00 76.94 354 SER A CA 1
ATOM 2870 C C . SER A 1 354 ? 24.012 18.121 12.090 1.00 76.94 354 SER A C 1
ATOM 2872 O O . SER A 1 354 ? 23.238 18.756 12.800 1.00 76.94 354 SER A O 1
ATOM 2874 N N . LYS A 1 355 ? 24.740 17.097 12.564 1.00 83.06 355 LYS A N 1
ATOM 2875 C CA . LYS A 1 355 ? 24.710 16.600 13.954 1.00 83.06 355 LYS A CA 1
ATOM 2876 C C . LYS A 1 355 ? 23.336 16.125 14.440 1.00 83.06 355 LYS A C 1
ATOM 2878 O O . LYS A 1 355 ? 23.160 15.815 15.616 1.00 83.06 355 LYS A O 1
ATOM 2883 N N . VAL A 1 356 ? 22.367 16.002 13.531 1.00 82.88 356 VAL A N 1
ATOM 2884 C CA . VAL A 1 356 ? 21.034 15.477 13.833 1.00 82.88 356 VAL A CA 1
ATOM 2885 C C . VAL A 1 356 ? 21.131 13.983 14.128 1.00 82.88 356 VAL A C 1
ATOM 2887 O O . VAL A 1 356 ? 21.726 13.216 13.360 1.00 82.88 356 VAL A O 1
ATOM 2890 N N . LYS A 1 357 ? 20.524 13.573 15.244 1.00 88.94 357 LYS A N 1
ATOM 2891 C CA . LYS A 1 357 ? 20.461 12.178 15.680 1.00 88.94 357 LYS A CA 1
ATOM 2892 C C . LYS A 1 357 ? 19.194 11.522 15.157 1.00 88.94 357 LYS A C 1
ATOM 2894 O O . LYS A 1 357 ? 18.088 11.999 15.396 1.00 88.94 357 LYS A O 1
ATOM 2899 N N . TYR A 1 358 ? 19.378 10.395 14.491 1.00 86.69 358 TYR A N 1
ATOM 2900 C CA . TYR A 1 358 ? 18.327 9.526 13.998 1.00 86.69 358 TYR A CA 1
ATOM 2901 C C . TYR A 1 358 ? 18.324 8.224 14.785 1.00 86.69 358 TYR A C 1
ATOM 2903 O O . TYR A 1 358 ? 19.378 7.677 15.123 1.00 86.69 358 TYR A O 1
ATOM 2911 N N . VAL A 1 359 ? 17.127 7.710 15.024 1.00 90.31 359 VAL A N 1
ATOM 2912 C CA . VAL A 1 359 ? 16.898 6.430 15.680 1.00 90.31 359 VAL A CA 1
ATOM 2913 C C . VAL A 1 359 ? 16.076 5.516 14.773 1.00 90.31 359 VAL A C 1
ATOM 2915 O O . VAL A 1 359 ? 15.204 5.955 14.019 1.00 90.31 359 VAL A O 1
ATOM 2918 N N . MET A 1 360 ? 16.400 4.226 14.803 1.00 83.19 360 MET A N 1
ATOM 2919 C CA . MET A 1 360 ? 15.741 3.168 14.039 1.00 83.19 360 MET A CA 1
ATOM 2920 C C . MET A 1 360 ? 15.535 1.941 14.916 1.00 83.19 360 MET A C 1
ATOM 2922 O O . MET A 1 360 ? 16.232 1.752 15.907 1.00 83.19 360 MET A O 1
ATOM 2926 N N . SER A 1 361 ? 14.621 1.058 14.524 1.00 80.06 361 SER A N 1
ATOM 2927 C CA . SER A 1 361 ? 14.570 -0.282 15.108 1.00 80.06 361 SER A CA 1
ATOM 2928 C C . SER A 1 361 ? 15.804 -1.089 14.680 1.00 80.06 361 SER A C 1
ATOM 2930 O O . SER A 1 361 ? 16.090 -1.201 13.484 1.00 80.06 361 SER A O 1
ATOM 2932 N N . ALA A 1 362 ? 16.523 -1.675 15.641 1.00 80.31 362 ALA A N 1
ATOM 2933 C CA . ALA A 1 362 ? 17.715 -2.474 15.359 1.00 80.31 362 ALA A CA 1
ATOM 2934 C C . ALA A 1 362 ? 17.388 -3.711 14.509 1.00 80.31 362 ALA A C 1
ATOM 2936 O O . ALA A 1 362 ? 18.137 -4.049 13.595 1.00 80.31 362 ALA A O 1
ATOM 2937 N N . SER A 1 363 ? 16.228 -4.338 14.737 1.00 68.25 363 SER A N 1
ATOM 2938 C CA . SER A 1 363 ? 15.792 -5.502 13.958 1.00 68.25 363 SER A CA 1
ATOM 2939 C C . SER A 1 363 ? 15.509 -5.152 12.496 1.00 68.25 363 SER A C 1
ATOM 2941 O O . SER A 1 363 ? 15.854 -5.924 11.605 1.00 68.25 363 SER A O 1
ATOM 2943 N N . VAL A 1 364 ? 14.932 -3.978 12.226 1.00 67.25 364 VAL A N 1
ATOM 2944 C CA . VAL A 1 364 ? 14.707 -3.487 10.856 1.00 67.25 364 VAL A CA 1
ATOM 2945 C C . VAL A 1 364 ? 16.040 -3.252 10.150 1.00 67.25 364 VAL A C 1
ATOM 2947 O O . VAL A 1 364 ? 16.211 -3.664 9.002 1.00 67.25 364 VAL A O 1
ATOM 2950 N N . VAL A 1 365 ? 17.001 -2.632 10.838 1.00 77.88 365 VAL A N 1
ATOM 2951 C CA . VAL A 1 365 ? 18.352 -2.411 10.307 1.00 77.88 365 VAL A CA 1
ATOM 2952 C C . VAL A 1 365 ? 19.042 -3.743 10.000 1.00 77.88 365 VAL A C 1
ATOM 2954 O O . VAL A 1 365 ? 19.581 -3.911 8.906 1.00 77.88 365 VAL A O 1
ATOM 2957 N N . GLU A 1 366 ? 18.979 -4.712 10.913 1.00 76.38 366 GLU A N 1
ATOM 2958 C CA . GLU A 1 366 ? 19.556 -6.047 10.728 1.00 76.38 366 GLU A CA 1
ATOM 2959 C C . GLU A 1 366 ? 18.947 -6.771 9.518 1.00 76.38 366 GLU A C 1
ATOM 2961 O O . GLU A 1 366 ? 19.678 -7.260 8.652 1.00 76.38 366 GLU A O 1
ATOM 2966 N N . VAL A 1 367 ? 17.613 -6.792 9.412 1.00 62.75 367 VAL A N 1
ATOM 2967 C CA . VAL A 1 367 ? 16.897 -7.412 8.288 1.00 62.75 367 VAL A CA 1
ATOM 2968 C C . VAL A 1 367 ? 17.304 -6.766 6.969 1.00 62.75 367 VAL A C 1
ATOM 2970 O O . VAL A 1 367 ? 17.641 -7.480 6.026 1.00 62.75 367 VAL A O 1
ATOM 2973 N N . ARG A 1 368 ? 17.346 -5.430 6.903 1.00 75.50 368 ARG A N 1
ATOM 2974 C CA . ARG A 1 368 ? 17.734 -4.717 5.679 1.00 75.50 368 ARG A CA 1
ATOM 2975 C C . ARG A 1 368 ? 19.172 -5.006 5.273 1.00 75.50 368 ARG A C 1
ATOM 2977 O O . ARG A 1 368 ? 19.447 -5.206 4.091 1.00 75.50 368 ARG A O 1
ATOM 2984 N N . ARG A 1 369 ? 20.087 -5.061 6.243 1.00 83.75 369 ARG A N 1
ATOM 2985 C CA . ARG A 1 369 ? 21.488 -5.400 5.978 1.00 83.75 369 ARG A CA 1
ATOM 2986 C C . ARG A 1 369 ? 21.634 -6.833 5.473 1.00 83.75 369 ARG A C 1
ATOM 2988 O O . ARG A 1 369 ? 22.391 -7.084 4.541 1.00 83.75 369 ARG A O 1
ATOM 2995 N N . ARG A 1 370 ? 20.903 -7.774 6.071 1.00 73.88 370 ARG A N 1
ATOM 2996 C CA . ARG A 1 370 ? 20.976 -9.197 5.728 1.00 73.88 370 ARG A CA 1
ATOM 2997 C C . ARG A 1 370 ? 20.337 -9.521 4.379 1.00 73.88 370 ARG A C 1
ATOM 2999 O O . ARG A 1 370 ? 20.917 -10.303 3.635 1.00 73.88 370 ARG A O 1
ATOM 3006 N N . LEU A 1 371 ? 19.151 -8.978 4.106 1.00 56.75 371 LEU A N 1
ATOM 3007 C CA . LEU A 1 371 ? 18.352 -9.335 2.929 1.00 56.75 371 LEU A CA 1
ATOM 3008 C C . LEU A 1 371 ? 18.682 -8.501 1.691 1.00 56.75 371 LEU A C 1
ATOM 3010 O O . LEU A 1 371 ? 18.577 -9.025 0.592 1.00 56.75 371 LEU A O 1
ATOM 3014 N N . TYR A 1 372 ? 19.095 -7.241 1.855 1.00 71.81 372 TYR A N 1
ATOM 3015 C CA . TYR A 1 372 ? 19.350 -6.349 0.719 1.00 71.81 372 TYR A CA 1
ATOM 3016 C C . TYR A 1 372 ? 20.831 -5.995 0.616 1.00 71.81 372 TYR A C 1
ATOM 3018 O O . TYR A 1 372 ? 21.499 -6.392 -0.334 1.00 71.81 372 TYR A O 1
ATOM 3026 N N . LEU A 1 373 ? 21.384 -5.339 1.643 1.00 81.00 373 LEU A N 1
ATOM 3027 C CA . LEU A 1 373 ? 22.734 -4.777 1.560 1.00 81.00 373 LEU A CA 1
ATOM 3028 C C . LEU A 1 373 ? 23.798 -5.837 1.259 1.00 81.00 373 LEU A C 1
ATOM 3030 O O . LEU A 1 373 ? 24.635 -5.660 0.381 1.00 81.00 373 LEU A O 1
ATOM 3034 N N . LYS A 1 374 ? 23.791 -6.933 2.019 1.00 83.00 374 LYS A N 1
ATOM 3035 C CA . LYS A 1 374 ? 24.825 -7.961 1.929 1.00 83.00 374 LYS A CA 1
ATOM 3036 C C . LYS A 1 374 ? 24.791 -8.698 0.579 1.00 83.00 374 LYS A C 1
ATOM 3038 O O . LYS A 1 374 ? 25.858 -8.822 -0.023 1.00 83.00 374 LYS A O 1
ATOM 3043 N N . PRO A 1 375 ? 23.630 -9.152 0.063 1.00 77.81 375 PRO A N 1
ATOM 3044 C CA . PRO A 1 375 ? 23.531 -9.679 -1.300 1.00 77.81 375 PRO A CA 1
ATOM 3045 C C . PRO A 1 375 ? 23.935 -8.677 -2.386 1.00 77.81 375 PRO A C 1
ATOM 3047 O O . PRO A 1 375 ? 24.655 -9.055 -3.312 1.00 77.81 375 PRO A O 1
ATOM 3050 N N . ASP A 1 376 ? 23.534 -7.409 -2.258 1.00 83.94 376 ASP A N 1
ATOM 3051 C CA . ASP A 1 376 ? 23.863 -6.367 -3.235 1.00 83.94 376 ASP A CA 1
ATOM 3052 C C . ASP A 1 376 ? 25.376 -6.156 -3.331 1.00 83.94 376 ASP A C 1
ATOM 3054 O O . ASP A 1 376 ? 25.966 -6.255 -4.405 1.00 83.94 376 ASP A O 1
ATOM 3058 N N . VAL A 1 377 ? 26.025 -5.932 -2.187 1.00 88.19 377 VAL A N 1
ATOM 3059 C CA . VAL A 1 377 ? 27.476 -5.727 -2.108 1.00 88.19 377 VAL A CA 1
ATOM 3060 C C . VAL A 1 377 ? 28.227 -6.958 -2.615 1.00 88.19 377 VAL A C 1
ATOM 3062 O O . VAL A 1 377 ? 29.221 -6.836 -3.328 1.00 88.19 377 VAL A O 1
ATOM 3065 N N . GLN A 1 378 ? 27.736 -8.162 -2.308 1.00 84.00 378 GLN A N 1
ATOM 3066 C CA . GLN A 1 378 ? 28.330 -9.394 -2.818 1.00 84.00 378 GLN A CA 1
ATOM 3067 C C . GLN A 1 378 ? 28.209 -9.510 -4.343 1.00 84.00 378 GLN A C 1
ATOM 3069 O O . GLN A 1 378 ? 29.123 -10.026 -4.990 1.00 84.00 378 GLN A O 1
ATOM 3074 N N . THR A 1 379 ? 27.091 -9.053 -4.906 1.00 81.81 379 THR A N 1
ATOM 3075 C CA . THR A 1 379 ? 26.857 -9.018 -6.352 1.00 81.81 379 THR A CA 1
ATOM 3076 C C . THR A 1 379 ? 27.808 -8.031 -7.016 1.00 81.81 379 THR A C 1
ATOM 3078 O O . THR A 1 379 ? 28.494 -8.425 -7.953 1.00 81.81 379 THR A O 1
ATOM 3081 N N . LEU A 1 380 ? 27.963 -6.822 -6.463 1.00 85.56 380 LEU A N 1
ATOM 3082 C CA . LEU A 1 380 ? 28.936 -5.840 -6.957 1.00 85.56 380 LEU A CA 1
ATOM 3083 C C . LEU A 1 380 ? 30.356 -6.391 -6.951 1.00 85.56 380 LEU A C 1
ATOM 3085 O O . LEU A 1 380 ? 31.059 -6.308 -7.952 1.00 85.56 380 LEU A O 1
ATOM 3089 N N . LEU A 1 381 ? 30.774 -7.022 -5.852 1.00 85.81 381 LEU A N 1
ATOM 3090 C CA . LEU A 1 381 ? 32.097 -7.633 -5.790 1.00 85.81 381 LEU A CA 1
ATOM 3091 C C . LEU A 1 381 ? 32.271 -8.715 -6.858 1.00 85.81 381 LEU A C 1
ATOM 3093 O O . LEU A 1 381 ? 33.334 -8.802 -7.456 1.00 85.81 381 LEU A O 1
ATOM 3097 N N . ASN A 1 382 ? 31.251 -9.531 -7.133 1.00 81.12 382 ASN A N 1
ATOM 3098 C CA . ASN A 1 382 ? 31.348 -10.538 -8.191 1.00 81.12 382 ASN A CA 1
ATOM 3099 C C . ASN A 1 382 ? 31.453 -9.894 -9.586 1.00 81.12 382 ASN A C 1
ATOM 3101 O O . ASN A 1 382 ? 32.246 -10.370 -10.398 1.00 81.12 382 ASN A O 1
ATOM 3105 N N . SER A 1 383 ? 30.693 -8.825 -9.847 1.00 79.94 383 SER A N 1
ATOM 3106 C CA . SER A 1 383 ? 30.713 -8.087 -11.117 1.00 79.94 383 SER A CA 1
ATOM 3107 C C . SER A 1 383 ? 32.035 -7.348 -11.356 1.00 79.94 383 SER A C 1
ATOM 3109 O O . SER A 1 383 ? 32.461 -7.217 -12.497 1.00 79.94 383 SER A O 1
ATOM 3111 N N . HIS A 1 384 ? 32.722 -6.923 -10.291 1.00 84.19 384 HIS A N 1
ATOM 3112 C CA . HIS A 1 384 ? 33.979 -6.166 -10.351 1.00 84.19 384 HIS A CA 1
ATOM 3113 C C . HIS A 1 384 ? 35.208 -7.006 -9.961 1.00 84.19 384 HIS A C 1
ATOM 3115 O O . HIS A 1 384 ? 36.147 -6.524 -9.337 1.00 84.19 384 HIS A O 1
ATOM 3121 N N . HIS A 1 385 ? 35.216 -8.299 -10.304 1.00 79.31 385 HIS A N 1
ATOM 3122 C CA . HIS A 1 385 ? 36.362 -9.203 -10.092 1.00 79.31 385 HIS A CA 1
ATOM 3123 C C . HIS A 1 385 ? 36.883 -9.295 -8.641 1.00 79.31 385 HIS A C 1
ATOM 3125 O O . HIS A 1 385 ? 38.021 -9.698 -8.398 1.00 79.31 385 HIS A O 1
ATOM 3131 N N . GLY A 1 386 ? 36.032 -8.996 -7.663 1.00 79.19 386 GLY A N 1
ATOM 3132 C CA . GLY A 1 386 ? 36.316 -9.081 -6.234 1.00 79.19 386 GLY A CA 1
ATOM 3133 C C . GLY A 1 386 ? 36.950 -7.832 -5.625 1.00 79.19 386 GLY A C 1
ATOM 3134 O O . GLY A 1 386 ? 37.319 -7.896 -4.452 1.00 79.19 386 GLY A O 1
ATOM 3135 N N . GLU A 1 387 ? 37.069 -6.734 -6.379 1.00 85.69 387 GLU A N 1
ATOM 3136 C CA . GLU A 1 387 ? 37.695 -5.484 -5.940 1.00 85.69 387 GLU A CA 1
ATOM 3137 C C . GLU A 1 387 ? 36.920 -4.260 -6.457 1.00 85.69 387 GLU A C 1
ATOM 3139 O O . GLU A 1 387 ? 36.629 -4.152 -7.643 1.00 85.69 387 GLU A O 1
ATOM 3144 N N . ILE A 1 388 ? 36.590 -3.317 -5.572 1.00 90.31 388 ILE A N 1
ATOM 3145 C CA . ILE A 1 388 ? 35.910 -2.060 -5.922 1.00 90.31 388 ILE A CA 1
ATOM 3146 C C . ILE A 1 388 ? 36.682 -0.900 -5.296 1.00 90.31 388 ILE A C 1
ATOM 3148 O O . ILE A 1 388 ? 36.970 -0.927 -4.100 1.00 90.31 388 ILE A O 1
ATOM 3152 N N . LYS A 1 389 ? 37.004 0.14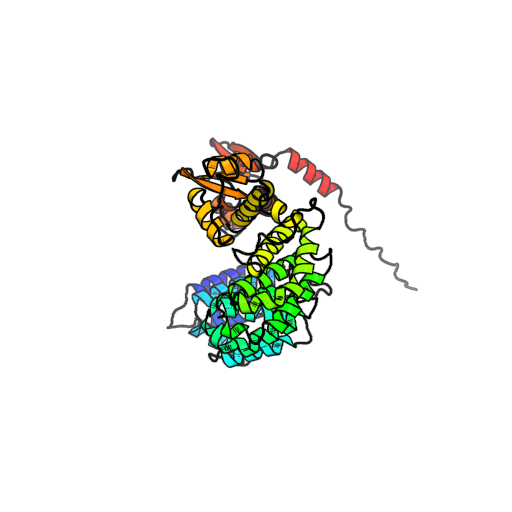1 -6.070 1.00 90.81 389 LYS A N 1
ATOM 3153 C CA . LYS A 1 389 ? 37.634 1.346 -5.511 1.00 90.81 389 LYS A CA 1
ATOM 3154 C C . LYS A 1 389 ? 36.660 2.091 -4.601 1.00 90.81 389 LYS A C 1
ATOM 3156 O O . LYS A 1 389 ? 35.490 2.248 -4.931 1.00 90.81 389 LYS A O 1
ATOM 3161 N N . PHE A 1 390 ? 37.155 2.584 -3.469 1.00 91.44 390 PHE A N 1
ATOM 3162 C CA . PHE A 1 390 ? 36.314 3.212 -2.446 1.00 91.44 390 PHE A CA 1
ATOM 3163 C C . PHE A 1 390 ? 35.585 4.455 -2.976 1.00 91.44 390 PHE A C 1
ATOM 3165 O O . PHE A 1 390 ? 34.408 4.634 -2.706 1.00 91.44 390 PHE A O 1
ATOM 3172 N N . GLY A 1 391 ? 36.262 5.284 -3.778 1.00 88.06 391 GLY A N 1
ATOM 3173 C CA . GLY A 1 391 ? 35.704 6.542 -4.289 1.00 88.06 391 GLY A CA 1
ATOM 3174 C C . GLY A 1 391 ? 34.674 6.414 -5.416 1.00 88.06 391 GLY A C 1
ATOM 3175 O O . GLY A 1 391 ? 34.105 7.427 -5.791 1.00 88.06 391 GLY A O 1
ATOM 3176 N N . ILE A 1 392 ? 34.452 5.212 -5.960 1.00 90.38 392 ILE A N 1
ATOM 3177 C CA . ILE A 1 392 ? 33.481 4.971 -7.048 1.00 90.38 392 ILE A CA 1
ATOM 3178 C C . ILE A 1 392 ? 32.365 4.014 -6.622 1.00 90.38 392 ILE A C 1
ATOM 3180 O O . ILE A 1 392 ? 31.608 3.542 -7.465 1.00 90.38 392 ILE A O 1
ATOM 3184 N N . PHE A 1 393 ? 32.298 3.639 -5.342 1.00 92.44 393 PHE A N 1
ATOM 3185 C CA . PHE A 1 393 ? 31.378 2.600 -4.883 1.00 92.44 393 PHE A CA 1
ATOM 3186 C C . PHE A 1 393 ? 29.922 2.959 -5.189 1.00 92.44 393 PHE A C 1
ATOM 3188 O O . PHE A 1 393 ? 29.176 2.113 -5.677 1.00 92.44 393 PHE A O 1
ATOM 3195 N N . GLU A 1 394 ? 29.520 4.201 -4.929 1.00 91.12 394 GLU A N 1
ATOM 3196 C CA . GLU A 1 394 ? 28.170 4.693 -5.186 1.00 91.12 394 GLU A CA 1
ATOM 3197 C C . GLU A 1 394 ? 27.840 4.713 -6.679 1.00 91.12 394 GLU A C 1
ATOM 3199 O O . GLU A 1 394 ? 26.740 4.303 -7.053 1.00 91.12 394 GLU A O 1
ATOM 3204 N N . ASP A 1 395 ? 28.793 5.115 -7.521 1.00 89.62 395 ASP A N 1
ATOM 3205 C CA . ASP A 1 395 ? 28.636 5.132 -8.980 1.00 89.62 395 ASP A CA 1
ATOM 3206 C C . ASP A 1 395 ? 28.473 3.709 -9.519 1.00 89.62 395 ASP A C 1
ATOM 3208 O O . ASP A 1 395 ? 27.548 3.410 -10.268 1.00 89.62 395 ASP A O 1
ATOM 3212 N N . VAL A 1 396 ? 29.315 2.788 -9.047 1.00 89.50 396 VAL A N 1
ATOM 3213 C CA . VAL A 1 396 ? 29.252 1.359 -9.371 1.00 89.50 396 VAL A CA 1
ATOM 3214 C C . VAL A 1 396 ? 27.943 0.728 -8.874 1.00 89.50 396 VAL A C 1
ATOM 3216 O O . VAL A 1 396 ? 27.327 -0.079 -9.574 1.00 89.50 396 VAL A O 1
ATOM 3219 N N . TYR A 1 397 ? 27.473 1.114 -7.685 1.00 82.75 397 TYR A N 1
ATOM 3220 C CA . TYR A 1 397 ? 26.186 0.670 -7.151 1.00 82.75 397 TYR A CA 1
ATOM 3221 C C . TYR A 1 397 ? 25.023 1.173 -8.018 1.00 82.75 397 TYR A C 1
ATOM 3223 O O . TYR A 1 397 ? 24.113 0.402 -8.343 1.00 82.75 397 TYR A O 1
ATOM 3231 N N . TRP A 1 398 ? 25.056 2.448 -8.418 1.00 78.25 398 TRP A N 1
ATOM 3232 C CA . TRP A 1 398 ? 24.084 3.034 -9.337 1.00 78.25 398 TRP A CA 1
ATOM 3233 C C . TRP A 1 398 ? 24.108 2.328 -10.692 1.00 78.25 398 TRP A C 1
ATOM 3235 O O . TRP A 1 398 ? 23.055 1.961 -11.205 1.00 78.25 398 TRP A O 1
ATOM 3245 N N . ASP A 1 399 ? 25.283 2.060 -11.251 1.00 83.50 399 ASP A N 1
ATOM 3246 C CA . ASP A 1 399 ? 25.400 1.428 -12.559 1.00 83.50 399 ASP A CA 1
ATOM 3247 C C . ASP A 1 399 ? 24.846 0.004 -12.581 1.00 83.50 399 ASP A C 1
ATOM 3249 O O . ASP A 1 399 ? 24.143 -0.349 -13.533 1.00 83.50 399 ASP A O 1
ATOM 3253 N N . GLN A 1 400 ? 25.082 -0.776 -11.524 1.00 80.50 400 GLN A N 1
ATOM 3254 C CA . GLN A 1 400 ? 24.598 -2.153 -11.407 1.00 80.50 400 GLN A CA 1
ATOM 3255 C C . GLN A 1 400 ? 23.098 -2.245 -11.089 1.00 80.50 400 GLN A C 1
ATOM 3257 O O . GLN A 1 400 ? 22.423 -3.130 -11.612 1.00 80.50 400 GLN A O 1
ATOM 3262 N N . PHE A 1 401 ? 22.581 -1.392 -10.197 1.00 71.12 401 PHE A N 1
ATOM 3263 C CA . PHE A 1 401 ? 21.225 -1.538 -9.641 1.00 71.12 401 PHE A CA 1
ATOM 3264 C C . PHE A 1 401 ? 20.247 -0.429 -10.033 1.00 71.12 401 PHE A C 1
ATOM 3266 O O . PHE A 1 401 ? 19.076 -0.504 -9.662 1.00 71.12 401 PHE A O 1
ATOM 3273 N N . LYS A 1 402 ? 20.714 0.609 -10.734 1.00 78.88 402 LYS A N 1
ATOM 3274 C CA . LYS A 1 402 ? 19.931 1.771 -11.189 1.00 78.88 402 LYS A CA 1
ATOM 3275 C C . LYS A 1 402 ? 19.142 2.456 -10.064 1.00 78.88 402 LYS A C 1
ATOM 3277 O O . LYS A 1 402 ? 18.022 2.920 -10.260 1.00 78.88 402 LYS A O 1
ATOM 3282 N N . ARG A 1 403 ? 19.727 2.510 -8.861 1.00 71.75 403 ARG A N 1
ATOM 3283 C CA . ARG A 1 403 ? 19.141 3.140 -7.664 1.00 71.75 403 ARG A CA 1
ATOM 3284 C C . ARG A 1 403 ? 20.211 3.841 -6.829 1.00 71.75 403 ARG A C 1
ATOM 3286 O O . ARG A 1 403 ? 21.331 3.345 -6.721 1.00 71.75 403 ARG A O 1
ATOM 3293 N N . ILE A 1 404 ? 19.855 4.973 -6.219 1.00 72.81 404 ILE A N 1
ATOM 3294 C CA . ILE A 1 404 ? 20.761 5.729 -5.342 1.00 72.81 404 ILE A CA 1
ATOM 3295 C C . ILE A 1 404 ? 21.016 4.913 -4.071 1.00 72.81 404 ILE A C 1
ATOM 3297 O O . ILE A 1 404 ? 20.082 4.397 -3.448 1.00 72.81 404 ILE A O 1
ATOM 3301 N N .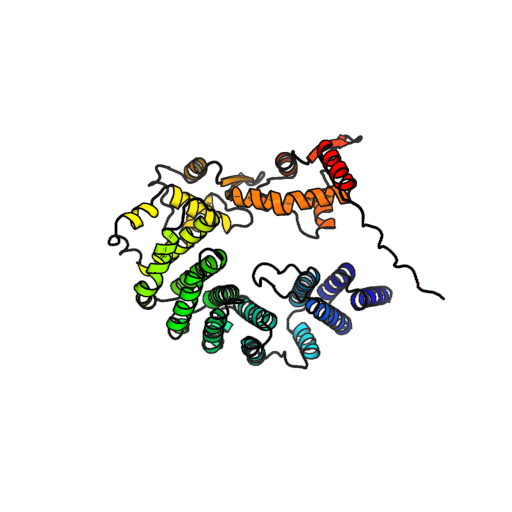 PHE A 1 405 ? 22.281 4.803 -3.664 1.00 80.31 405 PHE A N 1
ATOM 3302 C CA . PHE A 1 405 ? 22.635 4.129 -2.423 1.00 80.31 405 PHE A CA 1
ATOM 3303 C C . PHE A 1 405 ? 22.355 5.025 -1.210 1.00 80.31 405 PHE A C 1
ATOM 3305 O O . PHE A 1 405 ? 23.056 6.001 -0.950 1.00 80.31 405 PHE A O 1
ATOM 3312 N N . HIS A 1 406 ? 21.336 4.682 -0.422 1.00 78.50 406 HIS A N 1
ATOM 3313 C CA . HIS A 1 406 ? 20.986 5.430 0.784 1.00 78.50 406 HIS A CA 1
ATOM 3314 C C . HIS A 1 406 ? 21.569 4.771 2.039 1.00 78.50 406 HIS A C 1
ATOM 3316 O O . HIS A 1 406 ? 20.952 3.880 2.625 1.00 78.50 406 HIS A O 1
ATOM 3322 N N . TYR A 1 407 ? 22.717 5.262 2.519 1.00 83.81 407 TYR A N 1
ATOM 3323 C CA . TYR A 1 407 ? 23.341 4.809 3.776 1.00 83.81 407 TYR A CA 1
ATOM 3324 C C . TYR A 1 407 ? 22.355 4.767 4.948 1.00 83.81 407 TYR A C 1
ATOM 3326 O O . TYR A 1 407 ? 22.315 3.806 5.726 1.00 83.81 407 TYR A O 1
ATOM 3334 N N . GLY A 1 408 ? 21.493 5.784 5.031 1.00 78.56 408 GLY A N 1
ATOM 3335 C CA . GLY A 1 408 ? 20.542 5.919 6.120 1.00 78.56 408 GLY A CA 1
ATOM 3336 C C . GLY A 1 408 ? 19.513 4.786 6.207 1.00 78.56 408 GLY A C 1
ATOM 3337 O O . GLY A 1 408 ? 19.128 4.404 7.312 1.00 78.56 408 GLY A O 1
ATOM 3338 N N . PHE A 1 409 ? 19.134 4.185 5.079 1.00 76.19 409 PHE A N 1
ATOM 3339 C CA . PHE A 1 409 ? 18.207 3.051 5.034 1.00 76.19 409 PHE A CA 1
ATOM 3340 C C . PHE A 1 409 ? 18.757 1.821 5.770 1.00 76.19 409 PHE A C 1
ATOM 3342 O O . PHE A 1 409 ? 18.005 1.084 6.414 1.00 76.19 409 PHE A O 1
ATOM 3349 N N . TYR A 1 410 ? 20.077 1.638 5.722 1.00 81.50 410 TYR A N 1
ATOM 3350 C CA . TYR A 1 410 ? 20.804 0.543 6.360 1.00 81.50 410 TYR A CA 1
ATOM 3351 C C . TYR A 1 410 ? 21.348 0.907 7.747 1.00 81.50 410 TYR A C 1
ATOM 3353 O O . TYR A 1 410 ? 22.153 0.163 8.309 1.00 81.50 410 TYR A O 1
ATOM 3361 N N . GLY A 1 411 ? 20.963 2.057 8.309 1.00 82.75 411 GLY A N 1
ATOM 3362 C CA . GLY A 1 411 ? 21.513 2.538 9.578 1.00 82.75 411 GLY A CA 1
ATOM 3363 C C . GLY A 1 411 ? 23.017 2.837 9.509 1.00 82.75 411 GLY A C 1
ATOM 3364 O O . GLY A 1 411 ? 23.713 2.683 10.509 1.00 82.75 411 GLY A O 1
ATOM 3365 N N . LEU A 1 412 ? 23.535 3.193 8.333 1.00 88.75 412 LEU A N 1
ATOM 3366 C CA . LEU A 1 412 ? 24.942 3.531 8.101 1.00 88.75 412 LEU A CA 1
ATOM 3367 C C . LEU A 1 412 ? 25.092 5.049 7.958 1.00 88.75 412 LEU A C 1
ATOM 3369 O O . LEU A 1 412 ? 24.130 5.736 7.610 1.00 88.75 412 LEU A O 1
ATOM 3373 N N . THR A 1 413 ? 26.285 5.576 8.232 1.00 86.56 413 THR A N 1
ATOM 3374 C CA . THR A 1 413 ? 26.599 7.006 8.029 1.00 86.56 413 THR A CA 1
ATOM 3375 C C . THR A 1 413 ? 27.335 7.266 6.724 1.00 86.56 413 THR A C 1
ATOM 3377 O O . THR A 1 413 ? 27.196 8.348 6.172 1.00 86.56 413 THR A O 1
ATOM 3380 N N . ASP A 1 414 ? 28.123 6.298 6.260 1.00 87.00 414 ASP A N 1
ATOM 3381 C CA . ASP A 1 414 ? 29.069 6.436 5.156 1.00 87.00 414 ASP A CA 1
ATOM 3382 C C . ASP A 1 414 ? 29.640 5.059 4.776 1.00 87.00 414 ASP A C 1
ATOM 3384 O O . ASP A 1 414 ? 29.297 4.030 5.378 1.00 87.00 414 ASP A O 1
ATOM 3388 N N . LEU A 1 415 ? 30.519 5.059 3.773 1.00 89.75 415 LEU A N 1
ATOM 3389 C CA . LEU A 1 415 ? 31.151 3.868 3.223 1.00 89.75 415 LEU A CA 1
ATOM 3390 C C . LEU A 1 415 ? 32.137 3.188 4.183 1.00 89.75 415 LEU A C 1
ATOM 3392 O O . LEU A 1 415 ? 32.235 1.960 4.175 1.00 89.75 415 LEU A O 1
ATOM 3396 N N . ASP A 1 416 ? 32.823 3.935 5.057 1.00 89.56 416 ASP A N 1
ATOM 3397 C CA . ASP A 1 416 ? 33.677 3.327 6.090 1.00 89.56 416 ASP A CA 1
ATOM 3398 C C . ASP A 1 416 ? 32.805 2.526 7.072 1.00 89.56 416 ASP A C 1
ATOM 3400 O O . ASP A 1 416 ? 33.108 1.377 7.400 1.00 89.56 416 ASP A O 1
ATOM 3404 N N . HIS A 1 417 ? 31.656 3.083 7.469 1.00 90.31 417 HIS A N 1
ATOM 3405 C CA . HIS A 1 417 ? 30.688 2.399 8.325 1.00 90.31 417 HIS A CA 1
ATOM 3406 C C . HIS A 1 417 ? 30.073 1.162 7.654 1.00 90.31 417 HIS A C 1
ATOM 3408 O O . HIS A 1 417 ? 29.814 0.166 8.331 1.00 90.31 417 HIS A O 1
ATOM 3414 N N . LEU A 1 418 ? 29.851 1.200 6.335 1.00 92.19 418 LEU A N 1
ATOM 3415 C CA . LEU A 1 418 ? 29.426 0.033 5.554 1.00 92.19 418 LEU A CA 1
ATOM 3416 C C . LEU A 1 418 ? 30.457 -1.095 5.643 1.00 92.19 418 LEU A C 1
ATOM 3418 O O . LEU A 1 418 ? 30.085 -2.242 5.900 1.00 92.19 418 LEU A O 1
ATOM 3422 N N . CYS A 1 419 ? 31.737 -0.765 5.463 1.00 90.81 419 CYS A N 1
ATOM 3423 C CA . CYS A 1 419 ? 32.826 -1.737 5.506 1.00 90.81 419 CYS A CA 1
ATOM 3424 C C . CYS A 1 419 ? 32.965 -2.381 6.890 1.00 90.81 419 CYS A C 1
ATOM 3426 O O . CYS A 1 419 ? 33.103 -3.598 6.981 1.00 90.81 419 CYS A O 1
ATOM 3428 N N . GLU A 1 420 ? 32.833 -1.600 7.964 1.00 90.06 420 GLU A N 1
ATOM 3429 C CA . GLU A 1 420 ? 32.836 -2.139 9.329 1.00 90.06 420 GLU A CA 1
ATOM 3430 C C . GLU A 1 420 ? 31.605 -3.022 9.600 1.00 90.06 420 GLU A C 1
ATOM 3432 O O . GLU A 1 420 ? 31.718 -4.103 10.184 1.00 90.06 420 GLU A O 1
ATOM 3437 N N . ALA A 1 421 ? 30.420 -2.609 9.132 1.00 88.12 421 ALA A N 1
ATOM 3438 C CA . ALA A 1 421 ? 29.180 -3.366 9.311 1.00 88.12 421 ALA A CA 1
ATOM 3439 C C . ALA A 1 421 ? 29.175 -4.715 8.569 1.00 88.12 421 ALA A C 1
ATOM 3441 O O . ALA A 1 421 ? 28.465 -5.632 8.985 1.00 88.12 421 ALA A O 1
ATOM 3442 N N . LEU A 1 422 ? 29.952 -4.836 7.489 1.00 89.50 422 LEU A N 1
ATOM 3443 C CA . LEU A 1 422 ? 30.083 -6.039 6.662 1.00 89.50 422 LEU A CA 1
ATOM 3444 C C . LEU A 1 422 ? 31.489 -6.654 6.712 1.00 89.50 422 LEU A C 1
ATOM 3446 O O . LEU A 1 422 ? 31.882 -7.376 5.794 1.00 89.50 422 LEU A O 1
ATOM 3450 N N . LYS A 1 423 ? 32.246 -6.426 7.790 1.00 88.44 423 LYS A N 1
ATOM 3451 C CA . LYS A 1 423 ? 33.615 -6.950 7.964 1.00 88.44 423 LYS A CA 1
ATOM 3452 C C . LYS A 1 423 ? 33.748 -8.473 7.887 1.00 88.44 423 LYS A C 1
ATOM 3454 O O . LYS A 1 423 ? 34.846 -9.012 7.813 1.00 88.44 423 LYS A O 1
ATOM 3459 N N . ASP A 1 424 ? 32.633 -9.197 7.955 1.00 83.62 424 ASP A N 1
ATOM 3460 C CA . ASP A 1 424 ? 32.613 -10.647 7.801 1.00 83.62 424 ASP A CA 1
ATOM 3461 C C . ASP A 1 424 ? 32.751 -11.097 6.335 1.00 83.62 424 ASP A C 1
ATOM 3463 O O . ASP A 1 424 ? 33.138 -12.242 6.080 1.00 83.62 424 ASP A O 1
ATOM 3467 N N . ILE A 1 425 ? 32.461 -10.206 5.381 1.00 82.94 425 ILE A N 1
ATOM 3468 C CA . ILE A 1 425 ? 32.615 -10.443 3.941 1.00 82.94 425 ILE A CA 1
ATOM 3469 C C . ILE A 1 425 ? 33.525 -9.427 3.241 1.00 82.94 425 ILE A C 1
ATOM 3471 O O . ILE A 1 425 ? 34.028 -9.753 2.165 1.00 82.94 425 ILE A O 1
ATOM 3475 N N . LEU A 1 426 ? 33.776 -8.259 3.843 1.00 88.88 426 LEU A N 1
ATOM 3476 C CA . LEU A 1 426 ? 34.604 -7.186 3.288 1.00 88.88 426 LEU A CA 1
ATOM 3477 C C . LEU A 1 426 ? 35.939 -7.016 4.019 1.00 88.88 426 LEU A C 1
ATOM 3479 O O . LEU A 1 426 ? 36.013 -7.129 5.239 1.00 88.88 426 LEU A O 1
ATOM 3483 N N . GLU A 1 427 ? 36.972 -6.676 3.257 1.00 88.62 427 GLU A N 1
ATOM 3484 C CA . GLU A 1 427 ? 38.281 -6.225 3.724 1.00 88.62 427 GLU A CA 1
ATOM 3485 C C . GLU A 1 427 ? 38.646 -4.949 2.955 1.00 88.62 427 GLU A C 1
ATOM 3487 O O . GLU A 1 427 ? 38.463 -4.888 1.738 1.00 88.62 427 GLU A O 1
ATOM 3492 N N . VAL A 1 428 ? 39.117 -3.915 3.654 1.00 89.62 428 VAL A N 1
ATOM 3493 C CA . VAL A 1 428 ? 39.576 -2.669 3.023 1.00 89.62 428 VAL A CA 1
ATOM 3494 C C . VAL A 1 428 ? 41.096 -2.705 2.962 1.00 89.62 428 VAL A C 1
ATOM 3496 O O . VAL A 1 428 ? 41.757 -2.775 3.996 1.00 89.62 428 VAL A O 1
ATOM 3499 N N . GLU A 1 429 ? 41.648 -2.656 1.754 1.00 88.94 429 GLU A N 1
ATOM 3500 C CA . GLU A 1 429 ? 43.091 -2.625 1.504 1.00 88.94 429 GLU A CA 1
ATOM 3501 C C . GLU A 1 429 ? 43.482 -1.310 0.813 1.00 88.94 429 GLU A C 1
ATOM 3503 O O . GLU A 1 429 ? 42.628 -0.581 0.308 1.00 88.94 429 GLU A O 1
ATOM 3508 N N . LEU A 1 430 ? 44.781 -1.005 0.785 1.00 87.38 430 LEU A N 1
ATOM 3509 C CA . LEU A 1 430 ? 45.329 0.035 -0.084 1.00 87.38 430 LEU A CA 1
ATOM 3510 C C . LEU A 1 430 ? 45.851 -0.621 -1.362 1.00 87.38 430 LEU A C 1
ATOM 3512 O O . LEU A 1 430 ? 46.574 -1.620 -1.299 1.00 87.38 430 LEU A O 1
ATOM 3516 N N . ASP A 1 431 ? 45.481 -0.078 -2.516 1.00 81.25 431 ASP A N 1
ATOM 3517 C CA . ASP A 1 431 ? 46.032 -0.517 -3.792 1.00 81.25 431 ASP A CA 1
ATOM 3518 C C . ASP A 1 431 ? 47.479 -0.024 -3.994 1.00 81.25 431 ASP A C 1
ATOM 3520 O O . ASP A 1 431 ? 48.075 0.640 -3.142 1.00 81.25 431 ASP A O 1
ATOM 3524 N N . ARG A 1 432 ? 48.083 -0.362 -5.140 1.00 77.81 432 ARG A N 1
ATOM 3525 C CA . ARG A 1 432 ? 49.476 0.016 -5.455 1.00 77.81 432 ARG A CA 1
ATOM 3526 C C . ARG A 1 432 ? 49.682 1.532 -5.588 1.00 77.81 432 ARG A C 1
ATOM 3528 O O . ARG A 1 432 ? 50.824 1.976 -5.525 1.00 77.81 432 ARG A O 1
ATOM 3535 N N . SER A 1 433 ? 48.609 2.297 -5.779 1.00 79.94 433 SER A N 1
ATOM 3536 C CA . SER A 1 433 ? 48.596 3.765 -5.811 1.00 79.94 433 SER A CA 1
ATOM 3537 C C . SER A 1 433 ? 48.353 4.398 -4.437 1.00 79.94 433 SER A C 1
ATOM 3539 O O . SER A 1 433 ? 48.473 5.613 -4.311 1.00 79.94 433 SER A O 1
ATOM 3541 N N . GLY A 1 434 ? 48.054 3.602 -3.406 1.00 79.81 434 GLY A N 1
ATOM 3542 C CA . GLY A 1 434 ? 47.711 4.091 -2.072 1.00 79.81 434 GLY A CA 1
ATOM 3543 C C . GLY A 1 434 ? 46.243 4.508 -1.920 1.00 79.81 434 GLY A C 1
ATOM 3544 O O . GLY A 1 434 ? 45.906 5.153 -0.928 1.00 79.81 434 GLY A O 1
ATOM 3545 N N . GLU A 1 435 ? 45.365 4.149 -2.862 1.00 85.56 435 GLU A N 1
ATOM 3546 C CA . GLU A 1 435 ? 43.921 4.388 -2.759 1.00 85.56 435 GLU A CA 1
ATOM 3547 C C . GLU A 1 435 ? 43.234 3.248 -1.997 1.00 85.56 435 GLU A C 1
ATOM 3549 O O . GLU A 1 435 ? 43.612 2.081 -2.118 1.00 85.56 435 GLU A O 1
ATOM 3554 N N . LYS A 1 436 ? 42.191 3.571 -1.218 1.00 91.00 436 LYS A N 1
ATOM 3555 C CA . LYS A 1 436 ? 41.373 2.549 -0.551 1.00 91.00 436 LYS A CA 1
ATOM 3556 C C . LYS A 1 436 ? 40.604 1.725 -1.591 1.00 91.00 436 LYS A C 1
ATOM 3558 O O . LYS A 1 436 ? 39.932 2.277 -2.466 1.00 91.00 436 LYS A O 1
ATOM 3563 N N . VAL A 1 437 ? 40.626 0.406 -1.432 1.00 90.56 437 VAL A N 1
ATOM 3564 C CA . VAL A 1 437 ? 39.840 -0.554 -2.217 1.00 90.56 437 VAL A CA 1
ATOM 3565 C C . VAL A 1 437 ? 39.103 -1.529 -1.300 1.00 90.56 437 VAL A C 1
ATOM 3567 O O . VAL A 1 437 ? 39.629 -1.968 -0.280 1.00 90.56 437 VAL A O 1
ATOM 3570 N N . ILE A 1 438 ? 37.870 -1.863 -1.667 1.00 91.88 438 ILE A N 1
ATOM 3571 C CA . ILE A 1 438 ? 36.989 -2.809 -0.981 1.00 91.88 438 ILE A CA 1
ATOM 3572 C C . ILE A 1 438 ? 37.139 -4.174 -1.653 1.00 91.88 438 ILE A C 1
ATOM 3574 O O . ILE A 1 438 ? 36.910 -4.304 -2.856 1.00 91.88 438 ILE A O 1
ATOM 3578 N N . LYS A 1 439 ? 37.493 -5.201 -0.878 1.00 88.12 439 LYS A N 1
ATOM 3579 C CA . LYS A 1 439 ? 37.717 -6.573 -1.350 1.00 88.12 439 LYS A CA 1
ATOM 3580 C C . LYS A 1 439 ? 36.895 -7.597 -0.587 1.00 88.12 439 LYS A C 1
ATOM 3582 O O . LYS A 1 439 ? 36.510 -7.384 0.557 1.00 88.12 439 LYS A O 1
ATOM 3587 N N . ALA A 1 440 ? 36.673 -8.753 -1.210 1.00 82.69 440 ALA A N 1
ATOM 3588 C CA . ALA A 1 440 ? 36.070 -9.904 -0.541 1.00 82.69 440 ALA A CA 1
ATOM 3589 C C . ALA A 1 440 ? 37.069 -10.619 0.394 1.00 82.69 440 ALA A C 1
ATOM 3591 O O . ALA A 1 440 ? 38.181 -10.959 -0.018 1.00 82.69 440 ALA A O 1
ATOM 3592 N N . VAL A 1 441 ? 36.647 -10.966 1.615 1.00 79.56 441 VAL A N 1
ATOM 3593 C CA . VAL A 1 441 ? 37.482 -11.703 2.585 1.00 79.56 441 VAL A CA 1
ATOM 3594 C C . VAL A 1 441 ? 37.900 -13.078 2.035 1.00 79.56 441 VAL A C 1
ATOM 3596 O O . VAL A 1 441 ? 37.071 -13.911 1.649 1.00 79.56 441 VAL A O 1
ATOM 3599 N N . LYS A 1 442 ? 39.205 -13.387 2.089 1.00 65.69 442 LYS A N 1
ATOM 3600 C CA . LYS A 1 442 ? 39.821 -14.610 1.516 1.00 65.69 442 LYS A CA 1
ATOM 3601 C C . LYS A 1 442 ? 39.158 -15.935 1.947 1.00 65.69 442 LYS A C 1
ATOM 3603 O O . LYS A 1 442 ? 39.096 -16.880 1.159 1.00 65.69 442 LYS A O 1
ATOM 3608 N N . ARG A 1 443 ? 38.617 -16.034 3.173 1.00 54.69 443 ARG A N 1
ATOM 3609 C CA . ARG A 1 443 ? 37.925 -17.243 3.690 1.00 54.69 443 ARG A CA 1
ATOM 3610 C C . ARG A 1 443 ? 36.544 -17.492 3.066 1.00 54.69 443 ARG A C 1
ATOM 3612 O O . ARG A 1 443 ? 36.139 -18.652 2.959 1.00 54.69 443 ARG A O 1
ATOM 3619 N N . TYR A 1 444 ? 35.830 -16.449 2.640 1.00 50.97 444 TYR A N 1
ATOM 3620 C CA . TYR A 1 444 ? 34.530 -16.584 1.974 1.00 50.97 444 TYR A CA 1
ATOM 3621 C C . TYR A 1 444 ? 34.687 -17.267 0.603 1.00 50.97 444 TYR A C 1
ATOM 3623 O O . TYR A 1 444 ? 33.980 -18.231 0.294 1.00 50.97 444 TYR A O 1
ATOM 3631 N N . ASN A 1 445 ? 35.725 -16.879 -0.146 1.00 52.91 445 ASN A N 1
ATOM 3632 C CA . ASN A 1 445 ? 36.096 -17.486 -1.430 1.00 52.91 445 ASN A CA 1
ATOM 3633 C C . ASN A 1 445 ? 36.415 -18.995 -1.317 1.00 52.91 445 ASN A C 1
ATOM 3635 O O . ASN A 1 445 ? 36.069 -19.774 -2.208 1.00 52.91 445 ASN A O 1
ATOM 3639 N N . LEU A 1 446 ? 36.991 -19.442 -0.193 1.00 46.75 446 LEU A N 1
ATOM 3640 C CA . LEU A 1 446 ? 37.259 -20.860 0.106 1.00 46.75 446 LEU A CA 1
ATOM 3641 C C . LEU A 1 446 ? 35.984 -21.684 0.372 1.00 46.75 446 LEU A C 1
ATOM 3643 O O . LEU A 1 446 ? 35.877 -22.817 -0.102 1.00 46.75 446 LEU A O 1
ATOM 3647 N N . ARG A 1 447 ? 34.999 -21.135 1.102 1.00 51.44 447 ARG A N 1
ATOM 3648 C CA . ARG A 1 447 ? 33.702 -21.805 1.342 1.00 51.44 447 ARG A CA 1
ATOM 3649 C C . ARG A 1 447 ? 32.857 -21.900 0.066 1.00 51.44 447 ARG A C 1
ATOM 3651 O O . ARG A 1 447 ? 32.215 -22.928 -0.144 1.00 51.44 447 ARG A O 1
ATOM 3658 N N . LYS A 1 448 ? 32.897 -20.879 -0.801 1.00 50.34 448 LYS A N 1
ATOM 3659 C CA . LYS A 1 448 ? 32.211 -20.875 -2.107 1.00 50.34 448 LYS A CA 1
ATOM 3660 C C . LYS A 1 448 ? 32.796 -21.921 -3.062 1.00 50.34 448 LYS A C 1
ATOM 3662 O O . LYS A 1 448 ? 32.033 -22.718 -3.600 1.00 50.34 448 LYS A O 1
ATOM 3667 N N . ARG A 1 449 ? 34.132 -22.008 -3.182 1.00 50.28 449 ARG A N 1
ATOM 3668 C CA . ARG A 1 449 ? 34.796 -23.068 -3.971 1.00 50.28 449 ARG A CA 1
ATOM 3669 C C . ARG A 1 449 ? 34.410 -24.472 -3.497 1.00 50.28 449 ARG A C 1
ATOM 3671 O O . ARG A 1 449 ? 34.119 -25.324 -4.325 1.00 50.28 449 ARG A O 1
ATOM 3678 N N . LYS A 1 450 ? 34.340 -24.709 -2.179 1.00 47.53 450 LYS A N 1
ATOM 3679 C CA . LYS A 1 450 ? 33.891 -26.004 -1.631 1.00 47.53 450 LYS A CA 1
ATOM 3680 C C . LYS A 1 450 ? 32.424 -26.326 -1.940 1.00 47.53 450 LYS A C 1
ATOM 3682 O O . LYS A 1 450 ? 32.146 -27.479 -2.233 1.00 47.53 450 LYS A O 1
ATOM 3687 N N . ARG A 1 451 ? 31.511 -25.343 -1.904 1.00 51.06 451 ARG A N 1
ATOM 3688 C CA . ARG A 1 451 ? 30.089 -25.550 -2.252 1.00 51.06 451 ARG A CA 1
ATOM 3689 C C . ARG A 1 451 ? 29.881 -25.838 -3.743 1.00 51.06 451 ARG A C 1
ATOM 3691 O O . ARG A 1 451 ? 29.143 -26.757 -4.070 1.00 51.06 451 ARG A O 1
ATOM 3698 N N . GLN A 1 452 ? 30.592 -25.128 -4.620 1.00 50.09 452 GLN A N 1
ATOM 3699 C CA . GLN A 1 452 ? 30.550 -25.357 -6.073 1.00 50.09 452 GLN A CA 1
ATOM 3700 C C . GLN A 1 452 ? 31.142 -26.717 -6.487 1.00 50.09 452 GLN A C 1
ATOM 3702 O O . GLN A 1 452 ? 30.722 -27.289 -7.482 1.00 50.09 452 GLN A O 1
ATOM 3707 N N . LEU A 1 453 ? 32.088 -27.263 -5.712 1.00 49.72 453 LEU A N 1
ATOM 3708 C CA . LEU A 1 453 ? 32.651 -28.605 -5.922 1.00 49.72 453 LEU A CA 1
ATOM 3709 C C . LEU A 1 453 ? 31.782 -29.742 -5.346 1.00 49.72 453 LEU A C 1
ATOM 3711 O O . LEU A 1 453 ? 32.059 -30.906 -5.625 1.00 49.72 453 LEU A O 1
ATOM 3715 N N . SER A 1 454 ? 30.771 -29.433 -4.525 1.00 43.97 454 SER A N 1
ATOM 3716 C CA . SER A 1 454 ? 29.921 -30.426 -3.845 1.00 43.97 454 SER A CA 1
ATOM 3717 C C . SER A 1 454 ? 28.527 -30.605 -4.456 1.00 43.97 454 SER A C 1
ATOM 3719 O O . SER A 1 454 ? 27.774 -31.455 -3.984 1.00 43.97 454 SER A O 1
ATOM 3721 N N . GLU A 1 455 ? 28.166 -29.835 -5.485 1.00 38.72 455 GLU A N 1
ATOM 3722 C CA . GLU A 1 455 ? 26.946 -30.089 -6.257 1.00 38.72 455 GLU A CA 1
ATOM 3723 C C . GLU A 1 455 ? 27.179 -31.272 -7.214 1.00 38.72 455 GLU A C 1
ATOM 3725 O O . GLU A 1 455 ? 28.092 -31.221 -8.043 1.00 38.72 455 GLU A O 1
ATOM 3730 N N . PRO A 1 456 ? 26.399 -32.366 -7.122 1.00 42.38 456 PRO A N 1
ATOM 3731 C CA . PRO A 1 456 ? 26.518 -33.455 -8.074 1.00 42.38 456 PRO A CA 1
ATOM 3732 C C . PRO A 1 456 ? 25.998 -32.975 -9.430 1.00 42.38 456 PRO A C 1
ATOM 3734 O O . PRO A 1 456 ? 24.825 -32.625 -9.563 1.00 42.38 456 PRO A O 1
ATOM 3737 N N . GLY A 1 457 ? 26.878 -32.971 -10.435 1.00 48.09 457 GLY A N 1
ATOM 3738 C CA . GLY A 1 457 ? 26.524 -32.630 -11.811 1.00 48.09 457 GLY A CA 1
ATOM 3739 C C . GLY A 1 457 ? 25.355 -33.472 -12.350 1.00 48.09 457 GLY A C 1
ATOM 3740 O O . GLY A 1 457 ? 25.064 -34.556 -11.827 1.00 48.09 457 GLY A O 1
ATOM 3741 N N . PRO A 1 458 ? 24.664 -32.994 -13.400 1.00 41.66 458 PRO A N 1
ATOM 3742 C CA . PRO A 1 458 ? 23.494 -33.670 -13.944 1.00 41.66 458 PRO A CA 1
ATOM 3743 C C . PRO A 1 458 ? 23.851 -35.101 -14.361 1.00 41.66 458 PRO A C 1
ATOM 3745 O O . PRO A 1 458 ? 24.769 -35.328 -15.151 1.00 41.66 458 PRO A O 1
ATOM 3748 N N . ARG A 1 459 ? 23.124 -36.085 -13.812 1.00 43.12 459 ARG A N 1
ATOM 3749 C CA . ARG A 1 459 ? 23.304 -37.497 -14.176 1.00 43.12 459 ARG A CA 1
ATOM 3750 C C . ARG A 1 459 ? 23.052 -37.661 -15.680 1.00 43.12 459 ARG A C 1
ATOM 3752 O O . ARG A 1 459 ? 22.027 -37.172 -16.164 1.00 43.12 459 ARG A O 1
ATOM 3759 N N . PRO A 1 460 ? 23.914 -38.378 -16.418 1.00 38.34 460 PRO A N 1
ATOM 3760 C CA . PRO A 1 460 ? 23.677 -38.638 -17.829 1.00 38.34 460 PRO A CA 1
ATOM 3761 C C . PRO A 1 460 ? 22.368 -39.418 -17.999 1.00 38.34 460 PRO A C 1
ATOM 3763 O O . PRO A 1 460 ? 22.153 -40.452 -17.358 1.00 38.34 460 PRO A O 1
ATOM 3766 N N . LYS A 1 461 ? 21.473 -38.906 -18.854 1.00 42.88 461 LYS A N 1
ATOM 3767 C CA . LYS A 1 461 ? 20.241 -39.595 -19.253 1.00 42.88 461 LYS A CA 1
ATOM 3768 C C . LYS A 1 461 ? 20.625 -40.944 -19.868 1.00 42.88 461 LYS A C 1
ATOM 3770 O O . LYS A 1 461 ? 21.313 -40.986 -20.885 1.00 42.88 461 LYS A O 1
ATOM 3775 N N . LYS A 1 462 ? 20.183 -42.046 -19.254 1.00 40.44 462 LYS A N 1
ATOM 3776 C CA . LYS A 1 462 ? 20.288 -43.387 -19.842 1.00 40.44 462 LYS A CA 1
ATOM 3777 C C . LYS A 1 462 ? 19.486 -43.405 -21.144 1.00 40.44 462 LYS A C 1
ATOM 3779 O O . LYS A 1 462 ? 18.263 -43.312 -21.116 1.00 40.44 462 LYS A O 1
ATOM 3784 N N . ILE A 1 463 ? 20.184 -43.516 -22.268 1.00 44.88 463 ILE A N 1
ATOM 3785 C CA . ILE A 1 463 ? 19.590 -43.805 -23.572 1.00 44.88 463 ILE A CA 1
ATOM 3786 C C . ILE A 1 463 ? 19.127 -45.266 -23.524 1.00 44.88 463 ILE A C 1
ATOM 3788 O O . ILE A 1 463 ? 19.928 -46.166 -23.271 1.00 44.88 463 ILE A O 1
ATOM 3792 N N . ALA A 1 464 ? 17.826 -45.498 -23.693 1.00 44.19 464 ALA A N 1
ATOM 3793 C CA . ALA A 1 464 ? 17.278 -46.843 -23.826 1.00 44.19 464 ALA A CA 1
ATOM 3794 C C . ALA A 1 464 ? 17.765 -47.465 -25.151 1.00 44.19 464 ALA A C 1
ATOM 3796 O O . ALA A 1 464 ? 17.794 -46.762 -26.163 1.00 44.19 464 ALA A O 1
ATOM 3797 N N . PRO A 1 465 ? 18.147 -48.754 -25.180 1.00 41.53 465 PRO A N 1
ATOM 3798 C CA . PRO A 1 465 ? 18.629 -49.378 -26.401 1.00 41.53 465 PRO A CA 1
ATOM 3799 C C . PRO A 1 465 ? 17.500 -49.477 -27.430 1.00 41.53 465 PRO A C 1
ATOM 3801 O O . PRO A 1 465 ? 16.426 -50.025 -27.167 1.00 41.53 465 PRO A O 1
ATOM 3804 N N . SER A 1 466 ? 17.774 -48.939 -28.615 1.00 42.03 466 SER A N 1
ATOM 3805 C CA . SER A 1 466 ? 16.969 -49.096 -29.818 1.00 42.03 466 SER A CA 1
ATOM 3806 C C . SER A 1 466 ? 16.814 -50.580 -30.146 1.00 42.03 466 SER A C 1
ATOM 3808 O O . SER A 1 466 ? 17.797 -51.264 -30.434 1.00 42.03 466 SER A O 1
ATOM 3810 N N . LYS A 1 467 ? 15.578 -51.081 -30.140 1.00 47.81 467 LYS A N 1
ATOM 3811 C CA . LYS A 1 467 ? 15.257 -52.341 -30.812 1.00 47.81 467 LYS A CA 1
ATOM 3812 C C . LYS A 1 467 ? 15.355 -52.107 -32.321 1.00 47.81 467 LYS A C 1
ATOM 3814 O O . LYS A 1 467 ? 14.455 -51.505 -32.896 1.00 47.81 467 LYS A O 1
ATOM 3819 N N . CYS A 1 468 ? 16.419 -52.602 -32.943 1.00 42.22 468 CYS A N 1
ATOM 3820 C CA . CYS A 1 468 ? 16.402 -52.980 -34.353 1.00 42.22 468 CYS A CA 1
ATOM 3821 C C . CYS A 1 468 ? 16.475 -54.505 -34.443 1.00 42.22 468 CYS A C 1
ATOM 3823 O O . CYS A 1 468 ? 17.084 -55.142 -33.584 1.00 42.22 468 CYS A O 1
ATOM 3825 N N . LYS A 1 469 ? 15.771 -55.047 -35.440 1.00 37.00 469 LYS A N 1
ATOM 3826 C CA . LYS A 1 469 ? 15.799 -56.460 -35.827 1.00 37.00 469 LYS A CA 1
ATOM 3827 C C . LYS A 1 469 ? 17.209 -56.942 -36.137 1.00 37.00 469 LYS A C 1
ATOM 3829 O O . LYS A 1 469 ? 17.990 -56.115 -36.658 1.00 37.00 469 LYS A O 1
#

pLDDT: mean 77.09, std 15.19, range [34.94, 97.25]

Radius of gyration: 27.21 Å; chains: 1; bounding box: 74×75×76 Å

Secondary structure (DSSP, 8-state):
-HHHHHHHHHHHHHHHH--HHHHHHHHHHHHH---TTS-HHHHHHHHHHHHHHHHH-----TT--TTT----HHHHHHHHHHHHHHHHHHHHHHHHHHHHHTTT---S-HHHHHHHHHHGGG-SSHHHHHHHHHHHHHHHHHSTHHHHHHHHHHHHHHHHHHTTSTTTHHHHHHHHHHHHTT--HHHHGGGHHHHHHHHHHHHTS-TT-HHHHHHHHHHHHHHHHTS-HHHHHTTHHHHHHHHHHHHHS-TT-HHHHHHHHHHHHHHHHHHTTTSTTSS-HHHHHHHS-HHHHHHHHHHHHHT-TT-EETTTHHHHHHHHHSS----GGGT-SSHHHHHHHHGGGEEEEE-TTT--EEEEEHHHHHHHIIIIIHHHHHHHHHHTTTEEEGGGHHHHHHHHHSS---GGGGT-SSHHHHHHHTTTTEEEEE-TTS-EEEEE-HHHHHHHHHHHTSSPPPPPP-PPPP---

Organism: Artemisia annua (NCBI:txid35608)

InterPro domains:
  IPR011989 Armadillo-like helical [G3DSA:1.25.10.10] (11-108)
  IPR011989 Armadillo-like helical [G3DSA:1.25.10.10] (109-291)
  IPR016024 Armadillo-type fold [SSF48371] (15-274)
  IPR025605 OST-HTH/LOTUS domain [PF12872] (306-352)
  IPR025605 OST-HTH/LOTUS domain [PF12872] (374-437)
  IPR025605 OST-HTH/LOTUS domain [PS51644] (369-442)
  IPR040122 Importin beta family [PTHR10527] (19-283)
  IPR041966 LOTUS-like domain [G3DSA:3.30.420.610] (292-358)
  IPR041966 LOTUS-like domain [G3DSA:3.30.420.610] (372-442)

Foldseek 3Di:
DVVVVVLVVLLVCCQPPVDLVSLVVLLVCLLPVDDPPDDSLVSLLSSLVSLVVLLVPDDPDPDDQLPPPPPPPSNVSSVVSVVSSCVRPDCVSVQVSVCVVVVNQGDPPPVSVLVVLLVQCPPPDVVSVLVSLVVLLVCLQPVDQVCLVVCLVSLLVSLLVQLPPPSCNLSSLSSLLSNLPNDAQVSCLVRVVSNLVSLLVQLVPDPPCLSSVLSSLSSLLSSLVRHDLVSNLVCCVVRVVSLVVLCPPDPPDPSSLSSVLSSVSNVCSNCDPPRPVPPDPVVVVCCPDLVNLLSLLQVLLVVDQLFDFLVCSQVSSCVVRVDGDPCVSVVDDGSVRSVVVSPQQKAWDAAPPPRTIGIHGNVQLVCCCVPPVVVLVVVLCVVVVFKDFQVCVQVSSCVVPVDGDDLSSNSHRGDVRSCVVVVVFWDWDQDPVRTIMIGGDPVVVVVVVVVVVPDDPDDDPDDDDDDDD